Protein AF-A0A2V9IUG5-F1 (afdb_monomer)

Structure (mmCIF, N/CA/C/O backbone):
data_AF-A0A2V9IUG5-F1
#
_entry.id   AF-A0A2V9IUG5-F1
#
loop_
_atom_site.group_PDB
_atom_site.id
_atom_site.type_symbol
_atom_site.label_atom_id
_atom_site.label_alt_id
_atom_site.label_comp_id
_atom_site.label_asym_id
_atom_site.label_entity_id
_atom_site.label_seq_id
_atom_site.pdbx_PDB_ins_code
_atom_site.Cartn_x
_atom_site.Cartn_y
_atom_site.Cartn_z
_atom_site.occupancy
_atom_site.B_iso_or_equiv
_atom_site.auth_seq_id
_atom_site.auth_comp_id
_atom_site.auth_asym_id
_atom_site.auth_atom_id
_atom_site.pdbx_PDB_model_num
ATOM 1 N N . MET A 1 1 ? 12.344 41.071 7.335 1.00 28.73 1 MET A N 1
ATOM 2 C CA . MET A 1 1 ? 12.539 40.369 6.046 1.00 28.73 1 MET A CA 1
ATOM 3 C C . MET A 1 1 ? 12.229 38.895 6.270 1.00 28.73 1 MET A C 1
ATOM 5 O O . MET A 1 1 ? 13.136 38.143 6.568 1.00 28.73 1 MET A O 1
ATOM 9 N N . ASN A 1 2 ? 10.951 38.507 6.271 1.00 31.98 2 ASN A N 1
ATOM 10 C CA . ASN A 1 2 ? 10.524 37.153 6.656 1.00 31.98 2 ASN A CA 1
ATOM 11 C C . ASN A 1 2 ? 9.162 36.833 6.009 1.00 31.98 2 ASN A C 1
ATOM 13 O O . ASN A 1 2 ? 8.135 36.840 6.673 1.00 31.98 2 ASN A O 1
ATOM 17 N N . SER A 1 3 ? 9.113 36.676 4.683 1.00 28.14 3 SER A N 1
ATOM 18 C CA . SER A 1 3 ? 7.844 36.341 4.002 1.00 28.14 3 SER A CA 1
ATOM 19 C C . SER A 1 3 ? 7.972 35.506 2.724 1.00 28.14 3 SER A C 1
ATOM 21 O O . SER A 1 3 ? 6.970 35.266 2.054 1.00 28.14 3 SER A O 1
ATOM 23 N N . LYS A 1 4 ? 9.179 35.043 2.364 1.00 26.50 4 LYS A N 1
ATOM 24 C CA . LYS A 1 4 ? 9.384 34.198 1.171 1.00 26.50 4 LYS A CA 1
ATOM 25 C C . LYS A 1 4 ? 9.582 32.712 1.483 1.00 26.50 4 LYS A C 1
ATOM 27 O O . LYS A 1 4 ? 9.253 31.896 0.634 1.00 26.50 4 LYS A O 1
ATOM 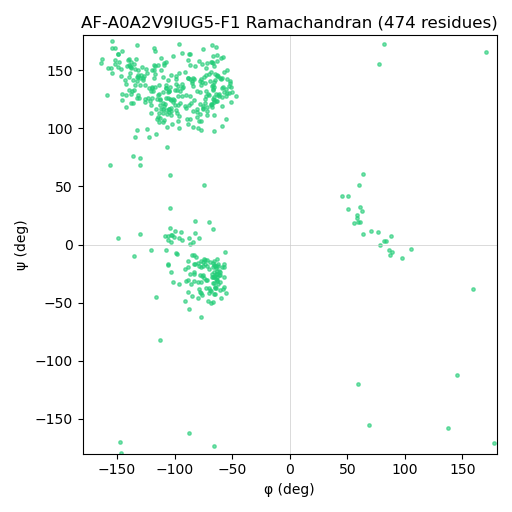32 N N . THR A 1 5 ? 10.024 32.362 2.689 1.00 29.62 5 THR A N 1
ATOM 33 C CA . THR A 1 5 ? 10.299 30.973 3.107 1.00 29.62 5 THR A CA 1
ATOM 34 C C . THR A 1 5 ? 9.041 30.181 3.492 1.00 29.62 5 THR A C 1
ATOM 36 O O . THR A 1 5 ? 9.079 28.958 3.547 1.00 29.62 5 THR A O 1
ATOM 39 N N . ASP A 1 6 ? 7.925 30.874 3.728 1.00 29.97 6 ASP A N 1
ATOM 40 C CA . ASP A 1 6 ? 6.660 30.286 4.195 1.00 29.97 6 ASP A CA 1
ATOM 41 C C . ASP A 1 6 ? 5.745 29.860 3.026 1.00 29.97 6 ASP A C 1
ATOM 43 O O . ASP A 1 6 ? 5.056 28.846 3.066 1.00 29.97 6 ASP A O 1
ATOM 47 N N . ARG A 1 7 ? 5.813 30.577 1.893 1.00 25.17 7 ARG A N 1
ATOM 48 C CA . ARG A 1 7 ? 4.977 30.294 0.711 1.00 25.17 7 ARG A CA 1
ATOM 49 C C . ARG A 1 7 ? 5.455 29.108 -0.128 1.00 25.17 7 ARG A C 1
ATOM 51 O O . ARG A 1 7 ? 4.634 28.491 -0.794 1.00 25.17 7 ARG A O 1
ATOM 58 N N . SER A 1 8 ? 6.747 28.778 -0.111 1.00 28.22 8 SER A N 1
ATOM 59 C CA . SER A 1 8 ? 7.280 27.625 -0.853 1.00 28.22 8 SER A CA 1
ATOM 60 C C . SER A 1 8 ? 7.033 26.295 -0.135 1.00 28.22 8 SER A C 1
ATOM 62 O O . SER A 1 8 ? 6.795 25.296 -0.802 1.00 28.22 8 SER A O 1
ATOM 64 N N . ARG A 1 9 ? 7.016 26.283 1.207 1.00 29.73 9 ARG A N 1
ATOM 65 C CA . ARG A 1 9 ? 6.697 25.099 2.028 1.00 29.73 9 ARG A CA 1
ATOM 66 C C . ARG A 1 9 ? 5.220 24.707 1.948 1.00 29.73 9 ARG A C 1
ATOM 68 O O . ARG A 1 9 ? 4.912 23.536 1.762 1.00 29.73 9 ARG A O 1
ATOM 75 N N . VAL A 1 10 ? 4.323 25.695 1.984 1.00 27.02 10 VAL A N 1
ATOM 76 C CA . VAL A 1 10 ? 2.884 25.483 1.758 1.00 27.02 10 VAL A CA 1
ATOM 77 C C . VAL A 1 10 ? 2.615 25.003 0.326 1.00 27.02 10 VAL A C 1
ATOM 79 O O . VAL A 1 10 ? 1.778 24.136 0.136 1.00 27.02 10 VAL A O 1
ATOM 82 N N . ALA A 1 11 ? 3.355 25.484 -0.680 1.00 24.66 11 ALA A N 1
ATOM 83 C CA . ALA A 1 11 ? 3.130 25.120 -2.083 1.00 24.66 11 ALA A CA 1
ATOM 84 C C . ALA A 1 11 ? 3.537 23.678 -2.450 1.00 24.66 11 ALA A C 1
ATOM 86 O O . ALA A 1 11 ? 2.917 23.088 -3.330 1.00 24.66 11 ALA A O 1
ATOM 87 N N . VAL A 1 12 ? 4.548 23.099 -1.789 1.00 27.70 12 VAL A N 1
ATOM 88 C CA . VAL A 1 12 ? 4.943 21.693 -2.008 1.00 27.70 12 VAL A CA 1
ATOM 89 C C . VAL A 1 12 ? 3.950 20.752 -1.319 1.00 27.70 12 VAL A C 1
ATOM 91 O O . VAL A 1 12 ? 3.462 19.820 -1.955 1.00 27.70 12 VAL A O 1
ATOM 94 N N . ASN A 1 13 ? 3.538 21.061 -0.084 1.00 30.33 13 ASN A N 1
ATOM 95 C CA . ASN A 1 13 ? 2.493 20.308 0.618 1.00 30.33 13 ASN A CA 1
ATOM 96 C C . ASN A 1 13 ? 1.111 20.446 -0.047 1.00 30.33 13 ASN A C 1
ATOM 98 O O . ASN A 1 13 ? 0.370 19.474 -0.065 1.00 30.33 13 ASN A O 1
ATOM 102 N N . ASP A 1 14 ? 0.779 21.590 -0.657 1.00 28.03 14 ASP A N 1
ATOM 103 C CA . ASP A 1 14 ? -0.472 21.802 -1.409 1.00 28.03 14 ASP A CA 1
ATOM 104 C C . ASP A 1 14 ? -0.439 21.098 -2.786 1.00 28.03 14 ASP A C 1
ATOM 106 O O . ASP A 1 14 ? -1.472 20.669 -3.282 1.00 28.03 14 ASP A O 1
ATOM 110 N N . LEU A 1 15 ? 0.733 20.870 -3.397 1.00 29.27 15 LEU A N 1
ATOM 111 C CA . LEU A 1 15 ? 0.858 20.087 -4.639 1.00 29.27 15 LEU A CA 1
ATOM 112 C C . LEU A 1 15 ? 0.777 18.572 -4.387 1.00 29.27 15 LEU A C 1
ATOM 114 O O . LEU A 1 15 ? 0.089 17.875 -5.130 1.00 29.27 15 LEU A O 1
ATOM 118 N N . PHE A 1 16 ? 1.413 18.066 -3.323 1.00 34.12 16 PHE A N 1
ATOM 119 C CA . PHE A 1 16 ? 1.264 16.672 -2.883 1.00 34.12 16 PHE A CA 1
ATOM 120 C C . PHE A 1 16 ? -0.123 16.406 -2.299 1.00 34.12 16 PHE A C 1
ATOM 122 O O . PHE A 1 16 ? -0.693 15.360 -2.584 1.00 34.12 16 PHE A O 1
ATOM 129 N N . ALA A 1 17 ? -0.713 17.357 -1.569 1.00 32.22 17 ALA A N 1
ATOM 130 C CA . ALA A 1 17 ? -2.109 17.283 -1.157 1.00 32.22 17 ALA A CA 1
ATOM 131 C C . ALA A 1 17 ? -3.058 17.381 -2.348 1.00 32.22 17 ALA A C 1
ATOM 133 O O . ALA A 1 17 ? -4.110 16.791 -2.262 1.00 32.22 17 ALA A O 1
ATOM 134 N N . ARG A 1 18 ? -2.718 18.036 -3.468 1.00 29.84 18 ARG A N 1
ATOM 135 C CA . ARG A 1 18 ? -3.544 18.033 -4.693 1.00 29.84 18 ARG A CA 1
ATOM 136 C C . ARG A 1 18 ? -3.322 16.818 -5.585 1.00 29.84 18 ARG A C 1
ATOM 138 O O . ARG A 1 18 ? -4.267 16.407 -6.231 1.00 29.84 18 ARG A O 1
ATOM 145 N N . LEU A 1 19 ? -2.133 16.220 -5.635 1.00 33.44 19 LEU A N 1
ATOM 146 C CA . LEU A 1 19 ? -1.884 14.971 -6.373 1.00 33.44 19 LEU A CA 1
ATOM 147 C C . LEU A 1 19 ? -2.381 13.748 -5.599 1.00 33.44 19 LEU A C 1
ATOM 149 O O . LEU A 1 19 ? -2.971 12.864 -6.210 1.00 33.44 19 LEU A O 1
ATOM 153 N N . ASN A 1 20 ? -2.230 13.736 -4.270 1.00 39.38 20 ASN A N 1
ATOM 154 C CA . ASN A 1 20 ? -2.922 12.786 -3.405 1.00 39.38 20 ASN A CA 1
ATOM 155 C C . ASN A 1 20 ? -4.403 13.125 -3.295 1.00 39.38 20 ASN A C 1
ATOM 157 O O . ASN A 1 20 ? -5.172 12.201 -3.365 1.00 39.38 20 ASN A O 1
ATOM 161 N N . ALA A 1 21 ? -4.865 14.379 -3.244 1.00 35.88 21 ALA A N 1
ATOM 162 C CA . ALA A 1 21 ? -6.309 14.644 -3.325 1.00 35.88 21 ALA A CA 1
ATOM 163 C C . ALA A 1 21 ? -6.866 14.369 -4.715 1.00 35.88 21 ALA A C 1
ATOM 165 O O . ALA A 1 21 ? -8.048 14.140 -4.811 1.00 35.88 21 ALA A O 1
ATOM 166 N N . VAL A 1 22 ? -6.083 14.350 -5.793 1.00 34.25 22 VAL A N 1
ATOM 167 C CA . VAL A 1 22 ? -6.560 13.861 -7.092 1.00 34.25 22 VAL A CA 1
ATOM 168 C C . VAL A 1 22 ? -6.533 12.332 -7.093 1.00 34.25 22 VAL A C 1
ATOM 170 O O . VAL A 1 22 ? -7.545 11.741 -7.401 1.00 34.25 22 VAL A O 1
ATOM 173 N N . GLY A 1 23 ? -5.477 11.652 -6.644 1.00 37.81 23 GLY A N 1
ATOM 174 C CA . GLY A 1 23 ? -5.473 10.183 -6.527 1.00 37.81 23 GLY A CA 1
ATOM 175 C C . GLY A 1 23 ? -6.492 9.627 -5.521 1.00 37.81 23 GLY A C 1
ATOM 176 O O . GLY A 1 23 ? -7.131 8.614 -5.785 1.00 37.81 23 GLY A O 1
ATOM 177 N N . ASP A 1 24 ? -6.686 10.325 -4.408 1.00 39.53 24 ASP A N 1
ATOM 178 C CA . ASP A 1 24 ? -7.594 9.990 -3.318 1.00 39.53 24 ASP A CA 1
ATOM 179 C C . ASP A 1 24 ? -9.004 10.520 -3.601 1.00 39.53 24 ASP A C 1
ATOM 181 O O . ASP A 1 24 ? -9.918 9.781 -3.291 1.00 39.53 24 ASP A O 1
ATOM 185 N N . ALA A 1 25 ? -9.224 11.672 -4.272 1.00 36.97 25 ALA A N 1
ATOM 186 C CA . ALA A 1 25 ? -10.567 12.074 -4.745 1.00 36.97 25 ALA A CA 1
ATOM 187 C C . ALA A 1 25 ? -11.031 11.309 -5.995 1.00 36.97 25 ALA A C 1
ATOM 189 O O . ALA A 1 25 ? -12.230 11.110 -6.171 1.00 36.97 25 ALA A O 1
ATOM 190 N N . ILE A 1 26 ? -10.113 10.825 -6.840 1.00 38.84 26 ILE A N 1
ATOM 191 C CA . ILE A 1 26 ? -10.424 9.863 -7.913 1.00 38.84 26 ILE A CA 1
ATOM 192 C C . ILE A 1 26 ? -10.696 8.470 -7.288 1.00 38.84 26 ILE A C 1
ATOM 194 O O . ILE A 1 26 ? -11.554 7.723 -7.763 1.00 38.84 26 ILE A O 1
ATOM 198 N N . ALA A 1 27 ? -10.067 8.128 -6.154 1.00 42.94 27 ALA A N 1
ATOM 199 C CA . ALA A 1 27 ? -10.462 6.969 -5.344 1.00 42.94 27 ALA A CA 1
ATOM 200 C C . ALA A 1 27 ? -11.727 7.208 -4.476 1.00 42.94 27 ALA A C 1
ATOM 202 O O . ALA A 1 27 ? -12.334 6.234 -4.025 1.00 42.94 27 ALA A O 1
ATOM 203 N N . ASP A 1 28 ? -12.170 8.461 -4.292 1.00 41.16 28 ASP A N 1
ATOM 204 C CA . ASP A 1 28 ? -13.253 8.893 -3.379 1.00 41.16 28 ASP A CA 1
ATOM 205 C C . ASP A 1 28 ? -14.672 8.720 -3.940 1.00 41.16 28 ASP A C 1
ATOM 207 O O . ASP A 1 28 ? -15.632 9.322 -3.467 1.00 41.16 28 ASP A O 1
ATOM 211 N N . THR A 1 29 ? -14.881 7.871 -4.943 1.00 37.91 29 THR A N 1
ATOM 212 C CA . THR A 1 29 ? -16.249 7.579 -5.392 1.00 37.91 29 THR A CA 1
ATOM 213 C C . THR A 1 29 ? -16.482 6.089 -5.597 1.00 37.91 29 THR A C 1
ATOM 215 O O . THR A 1 29 ? -16.315 5.513 -6.667 1.00 37.91 29 THR A O 1
ATOM 218 N N . SER A 1 30 ? -16.975 5.459 -4.528 1.00 40.91 30 SER A N 1
ATOM 219 C CA . SER A 1 30 ? -17.679 4.173 -4.552 1.00 40.91 30 SER A CA 1
ATOM 220 C C . SER A 1 30 ? -16.865 2.962 -5.017 1.00 40.91 30 SER A C 1
ATOM 222 O O . SER A 1 30 ? -17.272 2.220 -5.914 1.00 40.91 30 SER A O 1
ATOM 224 N N . SER A 1 31 ? -15.776 2.636 -4.314 1.00 52.03 31 SER A N 1
ATOM 225 C CA . SER A 1 31 ? -15.461 1.209 -4.231 1.00 52.03 31 SER A CA 1
ATOM 226 C C . SER A 1 31 ? -16.673 0.522 -3.594 1.00 52.03 31 SER A C 1
ATOM 228 O O . SER A 1 31 ? -16.881 0.592 -2.386 1.00 52.03 31 SER A O 1
ATOM 230 N N . THR A 1 32 ? -17.503 -0.128 -4.416 1.00 65.44 32 THR A N 1
ATOM 231 C CA . THR A 1 32 ? -18.673 -0.934 -4.001 1.00 65.44 32 THR A CA 1
ATOM 232 C C . THR A 1 32 ? -18.308 -2.050 -3.016 1.00 65.44 32 THR A C 1
ATOM 234 O O . THR A 1 32 ? -19.182 -2.730 -2.480 1.00 65.44 32 THR A O 1
ATOM 237 N N . LYS A 1 33 ? -17.006 -2.234 -2.781 1.00 87.00 33 LYS A N 1
ATOM 238 C CA . LYS A 1 33 ? -16.403 -3.192 -1.870 1.00 87.00 33 LYS A CA 1
ATOM 239 C C . LYS A 1 33 ? -16.357 -2.680 -0.434 1.00 87.00 33 LYS A C 1
ATOM 241 O O . LYS A 1 33 ? -16.337 -3.502 0.469 1.00 87.00 33 LYS A O 1
ATOM 246 N N . CYS A 1 34 ? -16.351 -1.368 -0.198 1.00 92.19 34 CYS A N 1
ATOM 247 C CA . CYS A 1 34 ? -16.180 -0.801 1.139 1.00 92.19 34 CYS A CA 1
ATOM 248 C C . CYS A 1 34 ? -17.488 -0.220 1.685 1.00 92.19 34 CYS A C 1
ATOM 250 O O . CYS A 1 34 ? -18.212 0.491 0.992 1.00 92.19 34 CYS A O 1
ATOM 252 N N . THR A 1 35 ? -17.776 -0.468 2.958 1.00 94.75 35 THR A N 1
ATOM 253 C CA . THR A 1 35 ? -18.876 0.169 3.693 1.00 94.75 35 THR A CA 1
ATOM 254 C C . THR A 1 35 ? -18.351 0.660 5.040 1.00 94.75 35 THR A C 1
ATOM 256 O O . THR A 1 35 ? -18.199 -0.153 5.957 1.00 94.75 35 THR A O 1
ATOM 259 N N . PRO A 1 36 ? -18.014 1.956 5.172 1.00 96.44 36 PRO A N 1
ATOM 260 C CA . PRO A 1 36 ? -17.570 2.499 6.447 1.00 96.44 36 PRO A CA 1
ATOM 261 C C . PRO A 1 36 ? -18.732 2.529 7.445 1.00 96.44 36 PRO A C 1
ATOM 263 O O . PRO A 1 36 ? -19.868 2.828 7.076 1.00 96.44 36 PRO A O 1
ATOM 266 N N . LEU A 1 37 ? -18.451 2.203 8.705 1.00 97.25 37 LEU A N 1
ATOM 267 C CA . LEU A 1 37 ? -19.456 2.152 9.765 1.00 97.25 37 LEU A CA 1
ATOM 268 C C . LEU A 1 37 ? -19.514 3.483 10.520 1.00 97.25 37 LEU A C 1
ATOM 270 O O . LEU A 1 37 ? -18.479 4.023 10.907 1.00 97.25 37 LEU A O 1
ATOM 274 N N . ASP A 1 38 ? -20.721 3.991 10.778 1.00 96.50 38 ASP A N 1
ATOM 275 C CA . ASP A 1 38 ? -20.913 5.140 11.669 1.00 96.50 38 ASP A CA 1
ATOM 276 C C . ASP A 1 38 ? -20.847 4.686 13.133 1.00 96.50 38 ASP A C 1
ATOM 278 O O . ASP A 1 38 ? -21.763 4.053 13.662 1.00 96.50 38 ASP A O 1
ATOM 282 N N . LEU A 1 39 ? -19.739 5.021 13.796 1.00 97.62 39 LEU A N 1
ATOM 283 C CA . LEU A 1 39 ? -19.482 4.659 15.188 1.00 97.62 39 LEU A CA 1
ATOM 284 C C . LEU A 1 39 ? -19.851 5.762 16.189 1.00 97.62 39 LEU A C 1
ATOM 286 O O . LEU A 1 39 ? -19.612 5.601 17.387 1.00 97.62 39 LEU A O 1
ATOM 290 N N . LYS A 1 40 ? -20.464 6.870 15.752 1.00 96.12 40 LYS A N 1
ATOM 291 C CA . LYS A 1 40 ? -20.728 8.038 16.609 1.00 96.12 40 LYS A CA 1
ATOM 292 C C . LYS A 1 40 ? -21.546 7.708 17.859 1.00 96.12 40 LYS A C 1
ATOM 294 O O . LYS A 1 40 ? -21.293 8.270 18.922 1.00 96.12 40 LYS A O 1
ATOM 299 N N . GLY A 1 41 ? -22.505 6.788 17.745 1.00 96.81 41 GLY A N 1
ATOM 300 C CA . GLY A 1 41 ? -23.314 6.309 18.874 1.00 96.81 41 GLY A CA 1
ATOM 301 C C . GLY A 1 41 ? -22.570 5.380 19.843 1.00 96.81 41 GLY A C 1
ATOM 302 O O . GLY A 1 41 ? -23.055 5.139 20.947 1.00 96.81 41 GLY A O 1
ATOM 303 N N . TYR A 1 42 ? -21.400 4.878 19.446 1.00 98.06 42 TYR A N 1
ATOM 304 C CA . TYR A 1 42 ? -20.612 3.888 20.178 1.00 98.06 42 TYR A CA 1
ATOM 305 C C . TYR A 1 42 ? -19.375 4.483 20.860 1.00 98.06 42 TYR A C 1
ATOM 307 O O . TYR A 1 42 ? -18.835 3.853 21.769 1.00 98.06 42 TYR A O 1
ATOM 315 N N . PHE A 1 43 ? -18.930 5.686 20.476 1.00 98.06 43 PHE A N 1
ATOM 316 C CA . PHE A 1 43 ? -17.766 6.333 21.089 1.00 98.06 43 PHE A CA 1
ATOM 317 C C . PHE A 1 43 ? -17.942 6.539 22.599 1.00 98.06 43 PHE A C 1
ATOM 319 O O . PHE A 1 43 ? -18.910 7.132 23.082 1.00 98.06 43 PHE A O 1
ATOM 326 N N . THR A 1 44 ? -16.963 6.067 23.365 1.00 97.69 44 THR A N 1
ATOM 327 C CA . THR A 1 44 ? -16.999 6.045 24.829 1.00 97.69 44 THR A CA 1
ATOM 328 C C . THR A 1 44 ? -16.177 7.177 25.441 1.00 97.69 44 THR A C 1
ATOM 330 O O . THR A 1 44 ? -16.588 7.708 26.481 1.00 97.69 44 THR A O 1
ATOM 333 N N . ALA A 1 45 ? -15.091 7.585 24.775 1.00 96.88 45 ALA A N 1
ATOM 334 C CA . ALA A 1 45 ? -14.069 8.490 25.298 1.00 96.88 45 ALA A CA 1
ATOM 335 C C . ALA A 1 45 ? -13.563 9.509 24.264 1.00 96.88 45 ALA A C 1
ATOM 337 O O . ALA A 1 45 ? -13.593 9.274 23.052 1.00 96.88 45 ALA A O 1
ATOM 338 N N . SER A 1 46 ? -13.071 10.631 24.781 1.00 97.12 46 SER A N 1
ATOM 339 C CA . SER A 1 46 ? -12.246 11.624 24.088 1.00 97.12 46 SER A CA 1
ATOM 340 C C . SER A 1 46 ? -10.748 11.392 24.343 1.00 97.12 46 SER A C 1
ATOM 342 O O . SER A 1 46 ? -10.373 10.594 25.212 1.00 97.12 46 SER A O 1
ATOM 344 N N . SER A 1 47 ? -9.870 12.129 23.651 1.00 96.25 47 SER A N 1
ATOM 345 C CA . SER A 1 47 ? -8.437 12.086 23.977 1.00 96.25 47 SER A CA 1
ATOM 346 C C . SER A 1 47 ? -8.142 12.593 25.386 1.00 96.25 47 SER A C 1
ATOM 348 O O . SER A 1 47 ? -7.197 12.118 26.019 1.00 96.25 47 SER A O 1
ATOM 350 N N . LYS A 1 48 ? -8.927 13.543 25.890 1.00 96.25 48 LYS A N 1
ATOM 351 C CA . LYS A 1 48 ? -8.778 14.038 27.254 1.00 96.25 48 LYS A CA 1
ATOM 352 C C . LYS A 1 48 ? -9.165 13.002 28.300 1.00 96.25 48 LYS A C 1
ATOM 354 O O . LYS A 1 48 ? -8.471 12.898 29.308 1.00 96.25 48 LYS A 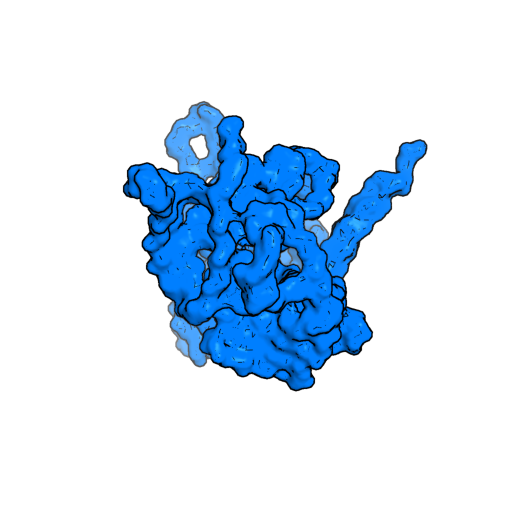O 1
ATOM 359 N N . ASP A 1 49 ? -10.229 12.236 28.061 1.00 96.31 49 ASP A N 1
ATOM 360 C CA . ASP A 1 49 ? -10.643 11.151 28.961 1.00 96.31 49 ASP A CA 1
ATOM 361 C C . ASP A 1 49 ? -9.542 10.087 29.085 1.00 96.31 49 ASP A C 1
ATOM 363 O O . ASP A 1 49 ? -9.266 9.594 30.179 1.00 96.31 49 ASP A O 1
ATOM 367 N N . PHE A 1 50 ? -8.873 9.775 27.968 1.00 95.81 50 PHE A N 1
ATOM 368 C CA . PHE A 1 50 ? -7.724 8.865 27.941 1.00 95.81 50 PHE A CA 1
ATOM 369 C C . PHE A 1 50 ? -6.481 9.431 28.655 1.00 95.81 50 PHE A C 1
ATOM 371 O O . PHE A 1 50 ? -5.638 8.688 29.180 1.00 95.81 50 PHE A O 1
ATOM 378 N N . GLY A 1 51 ? -6.393 10.759 28.718 1.00 95.44 51 GLY A N 1
ATOM 379 C CA . GLY A 1 51 ? -5.375 11.502 29.440 1.00 95.44 51 GLY A CA 1
ATOM 380 C C . GLY A 1 51 ? -4.058 11.651 28.675 1.00 95.44 51 GLY A C 1
ATOM 381 O O . GLY A 1 51 ? -3.858 11.057 27.614 1.00 95.44 51 GLY A O 1
ATOM 382 N N . PRO A 1 52 ? -3.130 12.459 29.211 1.00 95.81 52 PRO A N 1
ATOM 383 C CA . PRO A 1 52 ? -1.886 12.761 28.528 1.00 95.81 52 PRO A CA 1
ATOM 384 C C . PRO A 1 52 ? -0.894 11.593 28.600 1.00 95.81 52 PRO A C 1
ATOM 386 O O . PRO A 1 52 ? -0.919 10.788 29.537 1.00 95.81 52 PRO A O 1
ATOM 389 N N . ARG A 1 53 ? 0.021 11.524 27.631 1.00 92.88 53 ARG A N 1
ATOM 390 C CA . ARG A 1 53 ? 1.175 10.615 27.615 1.00 92.88 53 ARG A CA 1
ATOM 391 C C . ARG A 1 53 ? 2.450 11.413 27.380 1.00 92.88 53 ARG A C 1
ATOM 393 O O . ARG A 1 53 ? 2.462 12.348 26.586 1.00 92.88 53 ARG A O 1
ATOM 400 N N . ALA A 1 54 ? 3.538 11.039 28.054 1.00 89.62 54 ALA A N 1
ATOM 401 C CA . ALA A 1 54 ? 4.824 11.714 27.870 1.00 89.62 54 ALA A CA 1
ATOM 402 C C . ALA A 1 54 ? 5.294 11.621 26.408 1.00 89.62 54 ALA A C 1
ATOM 404 O O . ALA A 1 54 ? 5.625 12.640 25.815 1.00 89.62 54 ALA A O 1
ATOM 405 N N . ARG A 1 55 ? 5.204 10.425 25.808 1.00 88.38 55 ARG A N 1
ATOM 406 C CA . ARG A 1 55 ? 5.577 10.177 24.405 1.00 88.38 55 ARG A CA 1
ATOM 407 C C . ARG A 1 55 ? 4.678 10.891 23.395 1.00 88.38 55 ARG A C 1
ATOM 409 O O . ARG A 1 55 ? 5.141 11.268 22.330 1.00 88.38 55 ARG A O 1
ATOM 416 N N . ALA A 1 56 ? 3.415 11.158 23.736 1.00 90.06 56 ALA A N 1
ATOM 417 C CA . ALA A 1 56 ? 2.536 11.934 22.862 1.00 90.06 56 ALA A CA 1
ATOM 418 C C . ALA A 1 56 ? 3.011 13.386 22.682 1.00 90.06 56 ALA A C 1
ATOM 420 O O . ALA A 1 56 ? 2.630 14.020 21.707 1.00 90.06 56 ALA A O 1
ATOM 421 N N . ARG A 1 57 ? 3.875 13.908 23.565 1.00 89.88 57 ARG A N 1
ATOM 422 C CA . ARG A 1 57 ? 4.477 15.241 23.394 1.00 89.88 57 ARG A CA 1
ATOM 423 C C . ARG A 1 57 ? 5.526 15.305 22.283 1.00 89.88 57 ARG A C 1
ATOM 425 O O . ARG A 1 57 ? 5.925 16.397 21.898 1.00 89.88 57 ARG A O 1
ATOM 432 N N . GLU A 1 58 ? 5.982 14.155 21.796 1.00 85.50 58 GLU A N 1
ATOM 433 C CA . GLU A 1 58 ? 6.850 14.058 20.618 1.00 85.50 58 GLU A CA 1
ATOM 434 C C . GLU A 1 58 ? 6.038 14.048 19.313 1.00 85.50 58 GLU A C 1
ATOM 436 O O . GLU A 1 58 ? 6.612 14.143 18.232 1.00 85.50 58 GLU A O 1
ATOM 441 N N . LEU A 1 59 ? 4.706 13.947 19.413 1.00 85.56 59 LEU A N 1
ATOM 442 C CA . LEU A 1 59 ? 3.781 14.102 18.296 1.00 85.56 59 LEU A CA 1
ATOM 443 C C . LEU A 1 59 ? 3.430 15.583 18.109 1.00 85.56 59 LEU A C 1
ATOM 445 O O . LEU A 1 59 ? 3.470 16.370 19.053 1.00 85.56 59 LEU A O 1
ATOM 449 N N . GLY A 1 60 ? 3.047 15.952 16.890 1.00 81.88 60 GLY A N 1
ATOM 450 C CA . GLY A 1 60 ? 2.626 17.306 16.545 1.00 81.88 60 GLY A CA 1
ATOM 451 C C . GLY A 1 60 ? 1.131 17.583 16.761 1.00 81.88 60 GLY A C 1
ATOM 452 O O . GLY A 1 60 ? 0.396 16.838 17.422 1.00 81.88 60 GLY A O 1
ATOM 453 N N . ARG A 1 61 ? 0.664 18.661 16.111 1.00 81.88 61 ARG A N 1
ATOM 454 C CA . ARG A 1 61 ? -0.739 19.124 16.065 1.00 81.88 61 ARG A CA 1
ATOM 455 C C . ARG A 1 61 ? -1.336 19.489 17.432 1.00 81.88 61 ARG A C 1
ATOM 457 O O . ARG A 1 61 ? -2.535 19.336 17.644 1.00 81.88 61 ARG A O 1
ATOM 464 N N . GLY A 1 62 ? -0.521 19.997 18.349 1.00 86.00 62 GLY A N 1
ATOM 465 C CA . GLY A 1 62 ? -0.911 20.401 19.700 1.00 86.00 62 GLY A CA 1
ATOM 466 C C . GLY A 1 62 ? -0.634 19.343 20.769 1.00 86.00 62 GLY A C 1
ATOM 467 O O . GLY A 1 62 ? -0.674 19.669 21.958 1.00 86.00 62 GLY A O 1
ATOM 468 N N . SER A 1 63 ? -0.306 18.107 20.376 1.00 89.56 63 SER A N 1
ATOM 469 C CA . SER A 1 63 ? 0.063 17.024 21.302 1.00 89.56 63 SER A CA 1
ATOM 470 C C . SER A 1 63 ? 1.344 17.362 22.070 1.00 89.56 63 SER A C 1
ATOM 472 O O . SER A 1 63 ? 1.472 17.037 23.249 1.00 89.56 63 SER A O 1
ATOM 474 N N . GLU A 1 64 ? 2.242 18.135 21.459 1.00 89.19 64 GLU A N 1
ATOM 475 C CA . GLU A 1 64 ? 3.443 18.705 22.066 1.00 89.19 64 GLU A CA 1
ATOM 476 C C . GLU A 1 64 ? 3.153 19.581 23.302 1.00 89.19 64 GLU A C 1
ATOM 478 O O . GLU A 1 64 ? 3.971 19.670 24.225 1.00 89.19 64 GLU A O 1
ATOM 483 N N . HIS A 1 65 ? 1.968 20.198 23.373 1.00 91.50 65 HIS A N 1
ATOM 484 C CA . HIS A 1 65 ? 1.605 21.140 24.432 1.00 91.50 65 HIS A CA 1
ATOM 485 C C . HIS A 1 65 ? 0.924 20.468 25.627 1.00 91.50 65 HIS A C 1
ATOM 487 O O . HIS A 1 65 ? 1.331 20.687 26.774 1.00 91.50 65 HIS A O 1
ATOM 493 N N . ASP A 1 66 ? -0.078 19.624 25.391 1.00 94.19 66 ASP A N 1
ATOM 494 C CA . ASP A 1 66 ? -0.873 18.991 26.454 1.00 94.19 66 ASP A CA 1
ATOM 495 C C . ASP A 1 66 ? -0.547 17.506 26.678 1.00 94.19 66 ASP A C 1
ATOM 497 O O . ASP A 1 66 ? -0.804 16.984 27.764 1.00 94.19 66 ASP A O 1
ATOM 501 N N . GLY A 1 67 ? 0.107 16.846 25.721 1.00 93.56 67 GLY A N 1
ATOM 502 C CA . GLY A 1 67 ? 0.379 15.411 25.741 1.00 93.56 67 GLY A CA 1
ATOM 503 C C . GLY A 1 67 ? -0.831 14.548 25.381 1.00 93.56 67 GLY A C 1
ATOM 504 O O . GLY A 1 67 ? -0.782 13.341 25.606 1.00 93.56 67 GLY A O 1
ATOM 505 N N . TYR A 1 68 ? -1.922 15.124 24.874 1.00 95.62 68 TYR A N 1
ATOM 506 C CA . TYR A 1 68 ? -3.072 14.372 24.372 1.00 95.62 68 TYR A CA 1
ATOM 507 C C . TYR A 1 68 ? -2.772 13.776 22.997 1.00 95.62 68 TYR A C 1
ATOM 509 O O . TYR A 1 68 ? -2.153 14.420 22.155 1.00 95.62 68 TYR A O 1
ATOM 517 N N . ILE A 1 69 ? -3.218 12.541 22.768 1.00 94.00 69 ILE A N 1
ATOM 518 C CA . ILE A 1 69 ? -3.039 11.845 21.492 1.00 94.00 69 ILE A CA 1
ATOM 519 C C . ILE A 1 69 ? -4.068 12.381 20.497 1.00 94.00 69 ILE A C 1
ATOM 521 O O . ILE A 1 69 ? -5.271 12.253 20.698 1.00 94.00 69 ILE A O 1
ATOM 525 N N . ARG A 1 70 ? -3.603 12.932 19.379 1.00 91.81 70 ARG A N 1
ATOM 526 C CA . ARG A 1 70 ? -4.481 13.391 18.297 1.00 91.81 70 ARG A CA 1
ATOM 527 C C . ARG A 1 70 ? -4.348 12.485 17.089 1.00 91.81 70 ARG A C 1
ATOM 529 O O . ARG A 1 70 ? -3.264 12.379 16.523 1.00 91.81 70 ARG A O 1
ATOM 536 N N . THR A 1 71 ? -5.453 11.855 16.706 1.00 92.94 71 THR A N 1
ATOM 537 C CA . THR A 1 71 ? -5.594 11.054 15.483 1.00 92.94 71 THR A CA 1
ATOM 538 C C . THR A 1 71 ? -6.316 11.861 14.402 1.00 92.94 71 THR A C 1
ATOM 540 O O . THR A 1 71 ? -7.000 12.829 14.744 1.00 92.94 71 THR A O 1
ATOM 543 N N . PRO A 1 72 ? -6.233 11.470 13.116 1.00 92.44 72 PRO A N 1
ATOM 544 C CA . PRO A 1 72 ? -7.131 12.012 12.099 1.00 92.44 72 PRO A CA 1
ATOM 545 C C . PRO A 1 72 ? -8.602 11.835 12.508 1.00 92.44 72 PRO A C 1
ATOM 547 O O . PRO A 1 72 ? -8.940 10.866 13.199 1.00 92.44 72 PRO A O 1
ATOM 550 N N . GLY A 1 73 ? -9.470 12.745 12.068 1.00 92.81 73 GLY A N 1
ATOM 551 C CA . GLY A 1 73 ? -10.903 12.715 12.374 1.00 92.81 73 GLY A CA 1
ATOM 552 C C . GLY A 1 73 ? -11.795 12.918 11.149 1.00 92.81 73 GLY A C 1
ATOM 553 O O . GLY A 1 73 ? -11.327 13.243 10.060 1.00 92.81 73 GLY A O 1
ATOM 554 N N . GLY A 1 74 ? -13.101 12.724 11.323 1.00 94.25 74 GLY A N 1
ATOM 555 C CA . GLY A 1 74 ? -14.092 12.842 10.252 1.00 94.25 74 GLY A CA 1
ATOM 556 C C . GLY A 1 74 ? -13.987 11.743 9.189 1.00 94.25 74 GLY A C 1
ATOM 557 O O . GLY A 1 74 ? -13.520 10.637 9.456 1.00 94.25 74 GLY A O 1
ATOM 558 N N . ALA A 1 75 ? -14.464 12.038 7.978 1.00 94.19 75 ALA A N 1
ATOM 559 C CA . ALA A 1 75 ? -14.348 11.124 6.845 1.00 94.19 75 ALA A CA 1
ATOM 560 C C . ALA A 1 75 ? -12.899 11.094 6.341 1.00 94.19 75 ALA A C 1
ATOM 562 O O . ALA A 1 75 ? -12.327 12.139 6.038 1.00 94.19 75 ALA A O 1
ATOM 563 N N . GLN A 1 76 ? -12.318 9.900 6.268 1.00 92.94 76 GLN A N 1
ATOM 564 C CA . GLN A 1 76 ? -10.936 9.679 5.846 1.00 92.94 76 GLN A CA 1
ATOM 565 C C . GLN A 1 76 ? -10.871 8.524 4.851 1.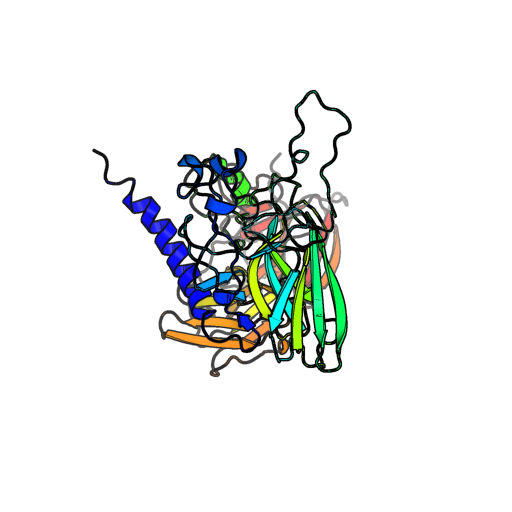00 92.94 76 GLN A C 1
ATOM 567 O O . GLN A 1 76 ? -11.665 7.591 4.935 1.00 92.94 76 GLN A O 1
ATOM 572 N N . VAL A 1 77 ? -9.890 8.547 3.951 1.00 91.12 77 VAL A N 1
ATOM 573 C CA . VAL A 1 77 ? -9.556 7.405 3.093 1.00 91.12 77 VAL A CA 1
ATOM 574 C C . VAL A 1 77 ? -8.116 7.025 3.376 1.00 91.12 77 VAL A C 1
ATOM 576 O O . VAL A 1 77 ? -7.194 7.783 3.091 1.00 91.12 77 VAL A O 1
ATOM 579 N N . PHE A 1 78 ? -7.912 5.842 3.947 1.00 91.75 78 PHE A N 1
ATOM 580 C CA . PHE A 1 78 ? -6.578 5.342 4.238 1.00 91.75 78 PHE A CA 1
ATOM 581 C C . PHE A 1 78 ? -6.271 4.146 3.359 1.00 91.75 78 PHE A C 1
ATOM 583 O O . PHE A 1 78 ? -6.973 3.138 3.414 1.00 91.75 78 PHE A O 1
ATOM 590 N N . ARG A 1 79 ? -5.216 4.256 2.543 1.00 89.94 79 ARG A N 1
ATOM 591 C CA . ARG A 1 79 ? -4.788 3.187 1.621 1.00 89.94 79 ARG A CA 1
ATOM 592 C C . ARG A 1 79 ? -5.953 2.653 0.762 1.00 89.94 79 ARG A C 1
ATOM 594 O O . ARG A 1 79 ? -6.116 1.449 0.608 1.00 89.94 79 ARG A O 1
ATOM 601 N N . GLY A 1 80 ? -6.801 3.568 0.277 1.00 88.50 80 GLY A N 1
ATOM 602 C CA . GLY A 1 80 ? -7.993 3.260 -0.528 1.00 88.50 80 GLY A CA 1
ATOM 603 C C . GLY A 1 80 ? -9.218 2.770 0.243 1.00 88.50 80 GLY A C 1
ATOM 604 O O . GLY A 1 80 ? -10.251 2.500 -0.367 1.00 88.50 80 GLY A O 1
ATOM 605 N N . ILE A 1 81 ? -9.136 2.649 1.569 1.00 92.69 81 ILE A N 1
ATOM 606 C CA . ILE A 1 81 ? -10.237 2.183 2.413 1.00 92.69 81 ILE A CA 1
ATOM 607 C C . ILE A 1 81 ? -10.870 3.398 3.107 1.00 92.69 81 ILE A C 1
ATOM 609 O O . ILE A 1 81 ? -10.186 4.073 3.881 1.00 92.69 81 ILE A O 1
ATOM 613 N N . PRO A 1 82 ? -12.155 3.706 2.853 1.00 94.69 82 PRO A N 1
ATOM 614 C CA . PRO A 1 82 ? -12.840 4.809 3.517 1.00 94.69 82 PRO A CA 1
ATOM 615 C C . PRO A 1 82 ? -13.141 4.452 4.972 1.00 94.69 82 PRO A C 1
ATOM 617 O O . PRO A 1 82 ? -13.465 3.305 5.257 1.00 94.69 82 PRO A O 1
ATOM 620 N N . PHE A 1 83 ? -13.099 5.427 5.874 1.00 96.00 83 PHE A N 1
ATOM 621 C CA . PHE A 1 83 ? -13.466 5.325 7.286 1.00 96.00 83 PHE A CA 1
ATOM 622 C C . PHE A 1 83 ? -14.255 6.564 7.721 1.00 96.00 83 PHE A C 1
ATOM 624 O O . PHE A 1 83 ? -14.003 7.674 7.252 1.00 96.00 83 PHE A O 1
ATOM 631 N N . LEU A 1 84 ? -15.180 6.380 8.665 1.00 96.81 84 LEU A N 1
ATOM 632 C CA . LEU A 1 84 ? -15.839 7.469 9.386 1.00 96.81 84 LEU A CA 1
ATOM 633 C C . LEU A 1 84 ? -15.283 7.509 10.810 1.00 96.81 84 LEU A C 1
ATOM 635 O O . LEU A 1 84 ? -15.641 6.687 11.652 1.00 96.81 84 LEU A O 1
ATOM 639 N N . LEU A 1 85 ? -14.366 8.440 11.060 1.00 97.19 85 LEU A N 1
ATOM 640 C CA . LEU A 1 85 ? -13.718 8.617 12.355 1.00 97.19 85 LEU A CA 1
ATOM 641 C C . LEU A 1 85 ? -14.450 9.666 13.199 1.00 97.19 85 LEU A C 1
ATOM 643 O O . LEU A 1 85 ? -15.253 10.461 12.701 1.00 97.19 85 LEU A O 1
ATOM 647 N N . GLY A 1 86 ? -14.140 9.688 14.495 1.00 95.69 86 GLY A N 1
ATOM 648 C CA . GLY A 1 86 ? -14.609 10.722 15.413 1.00 95.69 86 GLY A CA 1
ATOM 649 C C . GLY A 1 86 ? -14.049 12.120 15.122 1.00 95.69 86 GLY A C 1
ATOM 650 O O . GLY A 1 86 ? -13.378 12.363 14.123 1.00 95.69 86 GLY A O 1
ATOM 651 N N . SER A 1 87 ? -14.340 13.068 16.009 1.00 93.44 87 SER A N 1
ATOM 652 C CA . SER A 1 87 ? -13.830 14.441 15.923 1.00 93.44 87 SER A CA 1
ATOM 653 C C . SER A 1 87 ? -12.315 14.512 16.159 1.00 93.44 87 SER A C 1
ATOM 655 O O . SER A 1 87 ? -11.785 13.764 16.982 1.00 93.44 87 SER A O 1
ATOM 657 N N . GLU A 1 88 ? -11.639 15.465 15.511 1.00 89.50 88 GLU A N 1
ATOM 658 C CA . GLU A 1 88 ? -10.241 15.832 15.816 1.00 89.50 88 GLU A CA 1
ATOM 659 C C . GLU A 1 88 ? -10.106 16.643 17.118 1.00 89.50 88 GLU A C 1
ATOM 661 O O . GLU A 1 88 ? -9.003 16.833 17.631 1.00 89.50 88 GLU A O 1
ATOM 666 N N . ASP A 1 89 ? -11.223 17.131 17.662 1.00 91.62 89 ASP A N 1
ATOM 667 C CA . ASP A 1 89 ? -11.255 17.823 18.948 1.00 91.62 89 ASP A CA 1
ATOM 668 C C . ASP A 1 89 ? -10.947 16.849 20.097 1.00 91.62 89 ASP A C 1
ATOM 670 O O . ASP A 1 89 ? -11.675 15.880 20.320 1.00 91.62 89 ASP A O 1
ATOM 674 N N . ALA A 1 90 ? -9.889 17.144 20.857 1.00 91.62 90 ALA A N 1
ATOM 675 C CA . ALA A 1 90 ? -9.414 16.331 21.973 1.00 91.62 90 ALA A CA 1
ATOM 676 C C . ALA A 1 90 ? -10.428 16.199 23.126 1.00 91.62 90 ALA A C 1
ATOM 678 O O . ALA A 1 90 ? -10.292 15.285 23.941 1.00 91.62 90 ALA A O 1
ATOM 679 N N . GLU A 1 91 ? -11.422 17.089 23.203 1.00 94.94 91 GLU A N 1
ATOM 680 C CA . GLU A 1 91 ? -12.492 17.084 24.212 1.00 94.94 91 GLU A CA 1
ATOM 681 C C . GLU A 1 91 ? -13.731 16.294 23.758 1.00 94.94 91 GLU A C 1
ATOM 683 O O . GLU A 1 91 ? -14.547 15.863 24.576 1.00 94.94 91 GLU A O 1
ATOM 688 N N . ALA A 1 92 ? -13.899 16.097 22.450 1.00 96.12 92 ALA A N 1
ATOM 689 C CA . ALA A 1 92 ? -15.044 15.392 21.899 1.00 96.12 92 ALA A CA 1
ATOM 690 C C . ALA A 1 92 ? -14.826 13.875 21.953 1.00 96.12 92 ALA A C 1
ATOM 692 O O . ALA A 1 92 ? -13.727 13.368 21.735 1.00 96.12 92 ALA A O 1
ATOM 693 N N . LYS A 1 93 ? -15.896 13.123 22.233 1.00 96.75 93 LYS A N 1
ATOM 694 C CA . LYS A 1 93 ? -15.835 11.660 22.185 1.00 96.75 93 LYS A CA 1
ATOM 695 C C . LYS A 1 93 ? -15.645 11.193 20.749 1.00 96.75 93 LYS A C 1
ATOM 697 O O . LYS A 1 93 ? -16.501 11.449 19.902 1.00 96.75 93 LYS A O 1
ATOM 702 N N . SER A 1 94 ? -14.552 10.476 20.523 1.00 96.81 94 SER A N 1
ATOM 703 C CA . SER A 1 94 ? -14.102 10.089 19.184 1.00 96.81 94 SER A CA 1
ATOM 704 C C . SER A 1 94 ? -13.665 8.635 19.085 1.00 96.81 94 SER A C 1
ATOM 706 O O . SER A 1 94 ? -13.442 8.157 17.977 1.00 96.81 94 SER A O 1
ATOM 708 N N . TRP A 1 95 ? -13.538 7.932 20.215 1.00 98.31 95 TRP A N 1
ATOM 709 C CA . TRP A 1 95 ? -13.013 6.572 20.244 1.00 98.31 95 TRP A CA 1
ATOM 710 C C . TRP A 1 95 ? -13.884 5.632 21.070 1.00 98.31 95 TRP A C 1
ATOM 712 O O . TRP A 1 95 ? -14.497 6.032 22.064 1.00 98.31 95 TRP A O 1
ATOM 722 N N . ILE A 1 96 ? -13.892 4.357 20.687 1.00 98.56 96 ILE A N 1
ATOM 723 C CA . ILE A 1 96 ? -14.335 3.254 21.542 1.00 98.56 96 ILE A CA 1
ATOM 724 C C . ILE A 1 96 ? -13.095 2.744 22.274 1.00 98.56 96 ILE A C 1
ATOM 726 O O . ILE A 1 96 ? -12.158 2.284 21.622 1.00 98.56 96 ILE A O 1
ATOM 730 N N . ILE A 1 97 ? -13.077 2.808 23.607 1.00 98.44 97 ILE A N 1
ATOM 731 C CA . ILE A 1 97 ? -11.969 2.248 24.391 1.00 98.44 97 ILE A CA 1
ATOM 732 C C . ILE A 1 97 ? -12.411 0.977 25.105 1.00 98.44 97 ILE A C 1
ATOM 734 O O . ILE A 1 97 ? -13.398 0.978 25.847 1.00 98.44 97 ILE A O 1
ATOM 738 N N . LEU A 1 98 ? -11.650 -0.094 24.888 1.00 98.56 98 LEU A N 1
ATOM 739 C CA . LEU A 1 98 ? -11.875 -1.416 25.454 1.00 98.56 98 LEU A CA 1
ATOM 740 C C . LEU A 1 98 ? -10.767 -1.762 26.446 1.00 98.56 98 LEU A C 1
ATOM 742 O O . LEU A 1 98 ? -9.592 -1.720 26.095 1.00 98.56 98 LEU A O 1
ATOM 746 N N . THR A 1 99 ? -11.140 -2.093 27.680 1.00 98.12 99 THR A N 1
ATOM 747 C CA . THR A 1 99 ? -10.231 -2.594 28.725 1.00 98.12 99 THR A CA 1
ATOM 748 C C . THR A 1 99 ? -11.026 -3.372 29.775 1.00 98.12 99 THR A C 1
ATOM 750 O O . THR A 1 99 ? -12.210 -3.105 29.998 1.00 98.12 99 THR A O 1
ATOM 753 N N . THR A 1 100 ? -10.388 -4.338 30.436 1.00 97.75 100 THR A N 1
ATOM 754 C CA . THR A 1 100 ? -10.953 -5.014 31.614 1.00 97.75 100 THR A CA 1
ATOM 755 C C . THR A 1 100 ? -10.903 -4.144 32.870 1.00 97.75 100 THR A C 1
ATOM 757 O O . THR A 1 100 ? -11.617 -4.415 33.838 1.00 97.75 100 THR A O 1
ATOM 760 N N . ARG A 1 101 ? -10.113 -3.061 32.856 1.00 95.38 101 ARG A N 1
ATOM 761 C CA . ARG A 1 101 ? -10.001 -2.127 33.974 1.00 95.38 101 ARG A CA 1
ATOM 762 C C . ARG A 1 101 ? -11.291 -1.305 34.129 1.00 95.38 101 ARG A C 1
ATOM 764 O O . ARG A 1 101 ? -11.709 -0.649 33.175 1.00 95.38 101 ARG A O 1
ATOM 771 N N . PRO A 1 102 ? -11.894 -1.239 35.331 1.00 91.75 102 PRO A N 1
ATOM 772 C CA . PRO A 1 102 ? -13.092 -0.435 35.555 1.00 91.75 102 PRO A CA 1
ATOM 773 C C . PRO A 1 102 ? -12.808 1.067 35.399 1.00 91.75 102 PRO A C 1
ATOM 775 O O . PRO A 1 102 ? -12.125 1.666 36.230 1.00 91.75 102 PRO A O 1
ATOM 778 N N . THR A 1 103 ? -13.357 1.696 34.359 1.00 91.69 103 THR A N 1
ATOM 779 C CA . THR A 1 103 ? -13.326 3.155 34.165 1.00 91.69 103 THR A CA 1
ATOM 780 C C . THR A 1 103 ? -14.674 3.655 33.636 1.00 91.69 103 THR A C 1
ATOM 782 O O . THR A 1 103 ? -15.480 2.888 33.113 1.00 91.69 103 THR A O 1
ATOM 785 N N . SER A 1 104 ? -14.957 4.952 33.789 1.00 92.50 104 SER A N 1
ATOM 786 C CA . SER A 1 104 ? -16.204 5.560 33.295 1.00 92.50 104 SER A CA 1
ATOM 787 C C . SER A 1 104 ? -16.211 5.801 31.780 1.00 92.50 104 SER A C 1
ATOM 789 O O . SER A 1 104 ? -17.279 5.973 31.191 1.00 92.50 104 SER A O 1
ATOM 791 N N . TRP A 1 105 ? -15.032 5.828 31.158 1.00 93.00 105 TRP A N 1
ATOM 792 C CA . TRP A 1 105 ? -14.816 6.192 29.756 1.00 93.00 105 TRP A CA 1
ATOM 793 C C . TRP A 1 105 ? -14.464 4.994 28.859 1.00 93.00 105 TRP A C 1
ATOM 795 O O . TRP A 1 105 ? -14.403 5.146 27.641 1.00 93.00 105 TRP A O 1
ATOM 805 N N . ALA A 1 106 ? -14.289 3.797 29.423 1.00 96.06 106 ALA A N 1
ATOM 806 C CA . ALA A 1 106 ? -14.083 2.562 28.670 1.00 96.06 106 ALA A CA 1
ATOM 807 C C . ALA A 1 106 ? -15.199 1.539 28.916 1.00 96.06 106 ALA A C 1
ATOM 809 O O . ALA A 1 106 ? -16.041 1.685 29.807 1.00 96.06 106 ALA A O 1
ATOM 810 N N . LYS A 1 107 ? -15.211 0.490 28.095 1.00 97.50 107 LYS A N 1
ATOM 811 C CA . LYS A 1 107 ? -16.113 -0.658 28.214 1.00 97.50 107 LYS A CA 1
ATOM 812 C C . LYS A 1 107 ? -15.308 -1.954 28.203 1.00 97.50 107 LYS A C 1
ATOM 814 O O . LYS A 1 107 ? -14.246 -2.018 27.601 1.00 97.50 107 LYS A O 1
ATOM 819 N N . SER A 1 108 ? -15.834 -3.001 28.828 1.00 97.50 108 SER A N 1
ATOM 820 C CA . SER A 1 108 ? -15.291 -4.356 28.675 1.00 97.50 108 SER A CA 1
ATOM 821 C C . SER A 1 108 ? -15.826 -5.053 27.424 1.00 97.50 108 SER A C 1
ATOM 823 O O . SER A 1 108 ? -15.193 -5.968 26.917 1.00 97.50 108 SER A O 1
ATOM 825 N N . SER A 1 109 ? -16.987 -4.632 26.918 1.00 98.06 109 SER A N 1
ATOM 826 C CA . SER A 1 109 ? -17.583 -5.163 25.695 1.00 98.06 109 SER A CA 1
ATOM 827 C C . SER A 1 109 ? -18.511 -4.135 25.049 1.00 98.06 109 SER A C 1
ATOM 829 O O . SER A 1 109 ? -19.147 -3.338 25.749 1.00 98.06 109 SER A O 1
ATOM 831 N N . ILE A 1 110 ? -18.586 -4.151 23.720 1.00 98.19 110 ILE A N 1
ATOM 832 C CA . ILE A 1 110 ? -19.549 -3.382 22.930 1.00 98.19 110 ILE A CA 1
ATOM 833 C C . ILE A 1 110 ? -19.991 -4.202 21.719 1.00 98.19 110 ILE A C 1
ATOM 835 O O . ILE A 1 110 ? -19.179 -4.895 21.112 1.00 98.19 110 ILE A O 1
ATOM 839 N N . GLU A 1 111 ? -21.269 -4.124 21.360 1.00 98.38 111 GLU A N 1
ATOM 840 C CA . GLU A 1 111 ? -21.832 -4.830 20.207 1.00 98.38 111 GLU A CA 1
ATOM 841 C C . GLU A 1 111 ? -22.317 -3.818 19.166 1.00 98.38 111 GLU A C 1
ATOM 843 O O . GLU A 1 111 ? -23.092 -2.913 19.483 1.00 98.38 111 GLU A O 1
ATOM 848 N N . ILE A 1 112 ? -21.831 -3.966 17.933 1.00 98.25 112 ILE A N 1
ATOM 849 C CA . ILE A 1 112 ? -22.124 -3.087 16.801 1.00 98.25 112 ILE A CA 1
ATOM 850 C C . ILE A 1 112 ? -22.925 -3.905 15.776 1.00 98.25 112 ILE A C 1
ATOM 852 O O . ILE A 1 112 ? -22.376 -4.854 15.211 1.00 98.25 112 ILE A O 1
ATOM 856 N N . PRO A 1 113 ? -24.207 -3.588 15.528 1.00 97.56 113 PRO A N 1
ATOM 857 C CA . PRO A 1 113 ? -25.018 -4.281 14.538 1.00 97.56 113 PRO A CA 1
ATOM 858 C C . PRO A 1 113 ? -24.469 -4.013 13.135 1.00 97.56 113 PRO A C 1
ATOM 860 O O . PRO A 1 113 ? -24.104 -2.884 12.807 1.00 97.56 113 PRO A O 1
ATOM 863 N N . LEU A 1 114 ? -24.407 -5.064 12.318 1.00 95.38 114 LEU A N 1
ATOM 864 C CA . LEU A 1 114 ? -23.925 -5.002 10.936 1.00 95.38 114 LEU A CA 1
ATOM 865 C C . LEU A 1 114 ? -25.031 -5.358 9.940 1.00 95.38 114 LEU A C 1
ATOM 867 O O . LEU A 1 114 ? -25.180 -4.675 8.934 1.00 95.38 114 LEU A O 1
ATOM 871 N N . GLU A 1 115 ? -25.789 -6.423 10.220 1.00 94.25 115 GLU A N 1
ATOM 872 C CA . GLU A 1 115 ? -26.919 -6.918 9.413 1.00 94.25 115 GLU A CA 1
ATOM 873 C C . GLU A 1 115 ? -26.606 -7.114 7.918 1.00 94.25 115 GLU A C 1
ATOM 875 O O . GLU A 1 115 ? -27.470 -6.992 7.049 1.00 94.25 115 GLU A O 1
ATOM 880 N N . GLN A 1 116 ? -25.354 -7.448 7.597 1.00 94.00 116 GLN A N 1
ATOM 881 C CA . GLN A 1 116 ? -24.909 -7.617 6.219 1.00 94.00 116 GLN A CA 1
ATOM 882 C C . GLN A 1 116 ? -23.757 -8.614 6.090 1.00 94.00 116 GLN A C 1
ATOM 884 O O . GLN A 1 116 ? -23.159 -9.053 7.071 1.00 94.00 116 GLN A O 1
ATOM 889 N N . LYS A 1 117 ? -23.450 -8.997 4.848 1.00 94.06 117 LYS A N 1
ATOM 890 C CA . LYS A 1 117 ? -22.281 -9.827 4.531 1.00 94.06 117 LYS A CA 1
ATOM 891 C C . LYS A 1 117 ? -21.045 -8.951 4.374 1.00 94.06 117 LYS A C 1
ATOM 893 O O . LYS A 1 117 ? -21.115 -7.888 3.758 1.00 94.06 117 LYS A O 1
ATOM 898 N N . ALA A 1 118 ? -19.921 -9.443 4.869 1.00 94.94 118 ALA A N 1
ATOM 899 C CA . ALA A 1 118 ? -18.608 -8.843 4.687 1.00 94.94 118 ALA A CA 1
ATOM 900 C C . ALA A 1 118 ? -17.562 -9.952 4.610 1.00 94.94 118 ALA A C 1
ATOM 902 O O . ALA A 1 118 ? -17.693 -10.962 5.300 1.00 94.94 118 ALA A O 1
ATOM 903 N N . ASP A 1 119 ? -16.531 -9.758 3.799 1.00 96.69 119 ASP A N 1
ATOM 904 C CA . ASP A 1 119 ? -15.402 -10.683 3.719 1.00 96.69 119 ASP A CA 1
ATOM 905 C C . ASP A 1 119 ? -14.327 -10.314 4.750 1.00 96.69 119 ASP A C 1
ATOM 907 O O . ASP A 1 119 ? -13.653 -11.186 5.290 1.00 96.69 119 ASP A O 1
ATOM 911 N N . PHE A 1 120 ? -14.208 -9.025 5.082 1.00 97.81 120 PHE A N 1
ATOM 912 C CA . PHE A 1 120 ? -13.309 -8.523 6.117 1.00 97.81 120 PHE A CA 1
ATOM 913 C C . PHE A 1 120 ? -13.953 -7.384 6.914 1.00 97.81 120 PHE A C 1
ATOM 915 O O . PHE A 1 120 ? -14.783 -6.629 6.402 1.00 97.81 120 PHE A O 1
ATOM 922 N N . VAL A 1 121 ? -13.507 -7.220 8.157 1.00 98.06 121 VAL A N 1
ATOM 923 C CA . VAL A 1 121 ? -13.614 -5.960 8.902 1.00 98.06 121 VAL A CA 1
ATOM 924 C C . VAL A 1 121 ? -12.239 -5.303 8.884 1.00 98.06 121 VAL A C 1
ATOM 926 O O . VAL A 1 121 ? -11.284 -5.823 9.461 1.00 98.06 121 VAL A O 1
ATOM 929 N N . CYS A 1 122 ? -12.136 -4.154 8.230 1.00 98.44 122 CYS A N 1
ATOM 930 C CA . CYS A 1 122 ? -10.981 -3.277 8.312 1.00 98.44 122 CYS A CA 1
ATOM 931 C C . CYS A 1 122 ? -11.085 -2.448 9.595 1.00 98.44 122 CYS A C 1
ATOM 933 O O . CYS A 1 122 ? -12.024 -1.670 9.773 1.00 98.44 122 CYS A O 1
ATOM 935 N N . LEU A 1 123 ? -10.127 -2.642 10.493 1.00 98.69 123 LEU A N 1
ATOM 936 C CA . LEU A 1 123 ? -10.005 -1.977 11.778 1.00 98.69 123 LEU A CA 1
ATOM 937 C C . LEU A 1 123 ? -9.032 -0.809 11.658 1.00 98.69 123 LEU A C 1
ATOM 939 O O . LEU A 1 123 ? -7.903 -1.016 11.232 1.00 98.69 123 LEU A O 1
ATOM 943 N N . ALA A 1 124 ? -9.449 0.380 12.089 1.00 98.69 124 ALA A N 1
ATOM 944 C CA . ALA A 1 124 ? -8.579 1.525 12.320 1.00 98.69 124 ALA A CA 1
ATOM 945 C C . ALA A 1 124 ? -8.481 1.765 13.833 1.00 98.69 124 ALA A C 1
ATOM 947 O O . ALA A 1 124 ? -9.451 2.194 14.466 1.00 98.69 124 ALA A O 1
ATOM 948 N N . ALA A 1 125 ? -7.336 1.434 14.428 1.00 98.56 125 ALA A N 1
ATOM 949 C CA . ALA A 1 125 ? -7.169 1.419 15.879 1.00 98.56 125 ALA A CA 1
ATOM 950 C C . ALA A 1 125 ? -5.716 1.635 16.318 1.00 98.56 125 ALA A C 1
ATOM 952 O O . ALA A 1 125 ? -4.784 1.578 15.520 1.00 98.56 125 ALA A O 1
ATOM 953 N N . PHE A 1 126 ? -5.521 1.856 17.612 1.00 98.06 126 PHE A N 1
ATOM 954 C CA . PHE A 1 126 ? -4.214 1.835 18.264 1.00 98.06 126 PHE A CA 1
ATOM 955 C C . PHE A 1 126 ? -4.346 1.278 19.688 1.00 98.06 126 PHE A C 1
ATOM 957 O O . PHE A 1 126 ? -5.449 1.140 20.220 1.00 98.06 126 PHE A O 1
ATOM 964 N N . CYS A 1 127 ? -3.228 0.942 20.319 1.00 97.44 127 CYS A N 1
ATOM 965 C CA . CYS A 1 127 ? -3.159 0.618 21.746 1.00 97.44 127 CYS A CA 1
ATOM 966 C C . CYS A 1 127 ? -2.267 1.622 22.477 1.00 97.44 127 CYS A C 1
ATOM 968 O O . CYS A 1 127 ? -1.547 2.374 21.836 1.00 97.44 127 CYS A O 1
ATOM 970 N N . ASP A 1 128 ? -2.299 1.668 23.809 1.00 95.31 128 ASP A N 1
ATOM 971 C CA . ASP A 1 128 ? -1.343 2.513 24.543 1.00 95.31 128 ASP A CA 1
ATOM 972 C C . ASP A 1 128 ? 0.092 1.985 24.398 1.00 95.31 128 ASP A C 1
ATOM 974 O O . ASP A 1 128 ? 0.287 0.782 24.185 1.00 95.31 128 ASP A O 1
ATOM 978 N N . TRP A 1 129 ? 1.084 2.859 24.581 1.00 93.38 129 TRP A N 1
ATOM 979 C CA . TRP A 1 129 ? 2.489 2.448 24.645 1.00 93.38 129 TRP A CA 1
ATOM 980 C C . TRP A 1 129 ? 2.707 1.442 25.775 1.00 93.38 129 TRP A C 1
ATOM 982 O O . TRP A 1 129 ? 2.231 1.644 26.893 1.00 93.38 129 TRP A O 1
ATOM 992 N N . ASP A 1 130 ? 3.442 0.367 25.494 1.00 91.94 130 ASP A N 1
ATOM 993 C CA . ASP A 1 130 ? 3.934 -0.513 26.550 1.00 91.94 130 ASP A CA 1
ATOM 994 C C . ASP A 1 130 ? 5.143 0.133 27.242 1.00 91.94 130 ASP A C 1
ATOM 996 O O . ASP A 1 130 ? 6.024 0.740 26.619 1.00 91.94 130 ASP A O 1
ATOM 1000 N N . GLU A 1 131 ? 5.161 0.031 28.569 1.00 86.75 131 GLU A N 1
ATOM 1001 C CA . GLU A 1 131 ? 6.198 0.622 29.420 1.00 86.75 131 GLU A CA 1
ATOM 1002 C C . GLU A 1 131 ? 7.597 0.067 29.113 1.00 86.75 131 GLU A C 1
ATOM 1004 O O . GLU A 1 131 ? 8.588 0.773 29.303 1.00 86.75 131 GLU A O 1
ATOM 1009 N N . ASN A 1 132 ? 7.674 -1.137 28.537 1.00 87.25 132 ASN A N 1
ATOM 1010 C CA . ASN A 1 132 ? 8.914 -1.842 28.239 1.00 87.25 132 ASN A CA 1
ATOM 1011 C C . ASN A 1 132 ? 9.340 -1.723 26.768 1.00 87.25 132 ASN A C 1
ATOM 1013 O O . ASN A 1 132 ? 10.320 -2.347 26.374 1.00 87.25 132 ASN A O 1
ATOM 1017 N N . GLU A 1 133 ? 8.660 -0.910 25.948 1.00 82.38 133 GLU A N 1
ATOM 1018 C CA . GLU A 1 133 ? 9.121 -0.596 24.580 1.00 82.38 133 GLU A CA 1
ATOM 1019 C C . GLU A 1 133 ? 10.442 0.194 24.571 1.00 82.38 133 GLU A C 1
ATOM 1021 O O . GLU A 1 133 ? 11.198 0.130 23.607 1.00 82.38 133 GLU A O 1
ATOM 1026 N N . MET A 1 134 ? 10.711 0.958 25.634 1.00 76.88 134 MET A N 1
ATOM 1027 C CA . MET A 1 134 ? 11.964 1.690 25.844 1.00 76.88 134 MET A CA 1
ATOM 1028 C C . MET A 1 134 ? 12.407 1.499 27.298 1.00 76.88 134 MET A C 1
ATOM 1030 O O . MET A 1 134 ? 12.200 2.400 28.120 1.00 76.88 134 MET A O 1
ATOM 1034 N N . PRO A 1 135 ? 12.954 0.323 27.653 1.00 71.00 135 PRO A N 1
ATOM 1035 C CA . PRO A 1 135 ? 13.366 0.067 29.021 1.00 71.00 135 PRO A CA 1
ATOM 1036 C C . PRO A 1 135 ? 14.477 1.054 29.418 1.00 71.00 135 PRO A C 1
ATOM 1038 O O . PRO A 1 135 ? 15.310 1.422 28.580 1.00 71.00 135 PRO A O 1
ATOM 1041 N N . PRO A 1 136 ? 14.520 1.513 30.680 1.00 73.00 136 PRO A N 1
ATOM 1042 C CA . PRO A 1 136 ? 15.622 2.337 31.150 1.00 73.00 136 PRO A CA 1
ATOM 1043 C C . PRO A 1 136 ? 16.966 1.605 30.968 1.00 73.00 136 PRO A C 1
ATOM 1045 O O . PRO A 1 136 ? 17.006 0.383 31.115 1.00 73.00 136 PRO A O 1
ATOM 1048 N N . PRO A 1 137 ? 18.087 2.316 30.723 1.00 71.94 137 PRO A N 1
ATOM 1049 C CA . PRO A 1 137 ? 19.381 1.695 30.402 1.00 71.94 137 PRO A CA 1
ATOM 1050 C C . PRO A 1 137 ? 19.913 0.707 31.452 1.00 71.94 137 PRO A C 1
ATOM 1052 O O . PRO A 1 137 ? 20.846 -0.038 31.181 1.00 71.94 137 PRO A O 1
ATOM 1055 N N . ASN A 1 138 ? 19.373 0.756 32.669 1.00 78.69 138 ASN A N 1
ATOM 1056 C CA . ASN A 1 138 ? 19.785 -0.020 33.831 1.00 78.69 138 ASN A CA 1
ATOM 1057 C C . ASN A 1 138 ? 18.826 -1.168 34.187 1.00 78.69 138 ASN A C 1
ATOM 1059 O O . ASN A 1 138 ? 18.990 -1.759 35.254 1.00 78.69 138 ASN A O 1
ATOM 1063 N N . VAL A 1 139 ? 17.818 -1.451 33.359 1.00 74.62 139 VAL A N 1
ATOM 1064 C CA . VAL A 1 139 ? 16.899 -2.572 33.577 1.00 74.62 139 VAL A CA 1
ATOM 1065 C C . VAL A 1 139 ? 17.168 -3.643 32.524 1.00 74.62 139 VAL A C 1
ATOM 1067 O O . VAL A 1 139 ? 16.817 -3.490 31.356 1.00 74.62 139 VAL A O 1
ATOM 1070 N N . GLU A 1 140 ? 17.819 -4.723 32.949 1.00 72.44 140 GLU A N 1
ATOM 1071 C CA . GLU A 1 140 ? 18.005 -5.930 32.140 1.00 72.44 140 GLU A CA 1
ATOM 1072 C C . GLU A 1 140 ? 16.712 -6.777 32.143 1.00 72.44 140 GLU A C 1
ATOM 1074 O O . GLU A 1 140 ? 15.861 -6.636 33.024 1.00 72.44 140 GLU A O 1
ATOM 1079 N N . ASP A 1 141 ? 16.540 -7.632 31.131 1.00 75.81 141 ASP A N 1
ATOM 1080 C CA . ASP A 1 141 ? 15.478 -8.652 31.033 1.00 75.81 141 ASP A CA 1
ATOM 1081 C C . ASP A 1 141 ? 14.017 -8.171 31.020 1.00 75.81 141 ASP A C 1
ATOM 1083 O O . ASP A 1 141 ? 13.092 -8.954 31.249 1.00 75.81 141 ASP A O 1
ATOM 1087 N N . THR A 1 142 ? 13.767 -6.902 30.700 1.00 80.75 142 THR A N 1
ATOM 1088 C CA . THR A 1 142 ? 12.392 -6.428 30.506 1.00 80.75 142 THR A CA 1
ATOM 1089 C C . THR A 1 142 ? 12.006 -6.501 29.038 1.00 80.75 142 THR A C 1
ATOM 1091 O O . THR A 1 142 ? 12.722 -6.001 28.173 1.00 80.75 142 THR A O 1
ATOM 1094 N N . VAL A 1 143 ? 10.875 -7.143 28.751 1.00 83.50 143 VAL A N 1
ATOM 1095 C CA . VAL A 1 143 ? 10.418 -7.398 27.384 1.00 83.50 143 VAL A CA 1
ATOM 1096 C C . VAL A 1 143 ? 9.070 -6.725 27.176 1.00 83.50 143 VAL A C 1
ATOM 1098 O O . VAL A 1 143 ? 8.170 -6.827 28.013 1.00 83.50 143 VAL A O 1
ATOM 1101 N N . GLU A 1 144 ? 8.939 -6.046 26.042 1.00 88.62 144 GLU A N 1
ATOM 1102 C CA . GLU A 1 144 ? 7.658 -5.567 25.539 1.00 88.62 144 GLU A CA 1
ATOM 1103 C C . GLU A 1 144 ? 6.639 -6.720 25.491 1.00 88.62 144 GLU A C 1
ATOM 1105 O O . GLU A 1 144 ? 6.968 -7.841 25.094 1.00 88.62 144 GLU A O 1
ATOM 1110 N N . LYS A 1 145 ? 5.376 -6.460 25.841 1.00 93.38 145 LYS A N 1
ATOM 1111 C CA . LYS A 1 145 ? 4.293 -7.461 25.794 1.00 93.38 145 LYS A CA 1
ATOM 1112 C C . LYS A 1 145 ? 3.813 -7.775 24.367 1.00 93.38 145 LYS A C 1
ATOM 1114 O O . LYS A 1 145 ? 2.620 -7.734 24.064 1.00 93.38 145 LYS A O 1
ATOM 1119 N N . VAL A 1 146 ? 4.736 -8.089 23.464 1.00 94.50 146 VAL A N 1
ATOM 1120 C CA . VAL A 1 146 ? 4.447 -8.446 22.069 1.00 94.50 146 VAL A CA 1
ATOM 1121 C C . VAL A 1 146 ? 3.467 -9.620 22.022 1.00 94.50 146 VAL A C 1
ATOM 1123 O O . VAL A 1 146 ? 3.692 -10.658 22.641 1.00 94.50 146 VAL A O 1
ATOM 1126 N N . GLY A 1 147 ? 2.369 -9.469 21.278 1.00 96.81 147 GLY A N 1
ATOM 1127 C CA . GLY A 1 147 ? 1.334 -10.499 21.174 1.00 96.81 147 GLY A CA 1
ATOM 1128 C C . GLY A 1 147 ? 0.319 -10.522 22.320 1.00 96.81 147 GLY A C 1
ATOM 1129 O O . GLY A 1 147 ? -0.566 -11.378 22.298 1.00 96.81 147 GLY A O 1
ATOM 1130 N N . GLU A 1 148 ? 0.394 -9.591 23.280 1.00 97.94 148 GLU A N 1
AT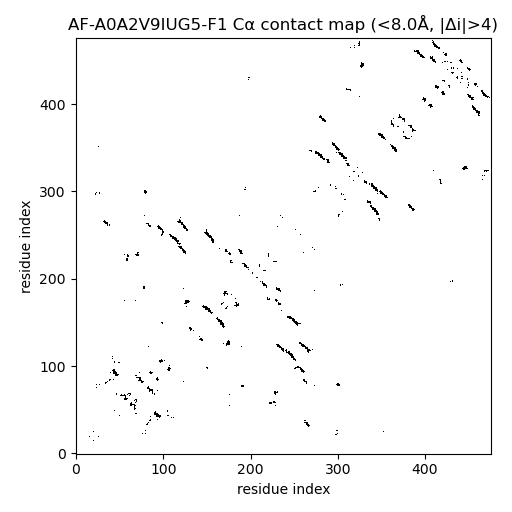OM 1131 C CA . GLU A 1 148 ? -0.656 -9.383 24.284 1.00 97.94 148 GLU A CA 1
ATOM 1132 C C . GLU A 1 148 ? -2.015 -9.243 23.599 1.00 97.94 148 GLU A C 1
ATOM 1134 O O . GLU A 1 148 ? -2.206 -8.369 22.753 1.00 97.94 148 GLU A O 1
ATOM 1139 N N . ARG A 1 149 ? -2.962 -10.108 23.969 1.00 98.31 149 ARG A N 1
ATOM 1140 C CA . ARG A 1 149 ? -4.338 -10.085 23.470 1.00 98.31 149 ARG A CA 1
ATOM 1141 C C . ARG A 1 149 ? -5.107 -8.973 24.177 1.00 98.31 149 ARG A C 1
ATOM 1143 O O . ARG A 1 149 ? -5.561 -9.145 25.302 1.00 98.31 149 ARG A O 1
ATOM 1150 N N . LEU A 1 150 ? -5.226 -7.829 23.514 1.00 98.75 150 LEU A N 1
ATOM 1151 C CA . LEU A 1 150 ? -5.874 -6.637 24.062 1.00 98.75 150 LEU A CA 1
ATOM 1152 C C . LEU A 1 150 ? -7.395 -6.771 24.029 1.00 98.75 150 LEU A C 1
ATOM 1154 O O . LEU A 1 150 ? -8.083 -6.420 24.987 1.00 98.75 150 LEU A O 1
ATOM 1158 N N . ALA A 1 151 ? -7.914 -7.306 22.927 1.00 98.81 151 ALA A N 1
ATOM 1159 C CA . ALA A 1 151 ? -9.331 -7.544 22.736 1.00 98.81 151 ALA A CA 1
ATOM 1160 C C . ALA A 1 151 ? -9.576 -8.678 21.735 1.00 98.81 151 ALA A C 1
ATOM 1162 O O . ALA A 1 151 ? -8.645 -9.168 21.094 1.00 98.81 151 ALA A O 1
ATOM 1163 N N . ASP A 1 152 ? -10.842 -9.038 21.575 1.00 98.75 152 ASP A N 1
ATOM 1164 C CA . ASP A 1 152 ? -11.347 -9.868 20.494 1.00 98.75 152 ASP A CA 1
ATOM 1165 C C . ASP A 1 152 ? -12.353 -9.108 19.644 1.00 98.75 152 ASP A C 1
ATOM 1167 O O . ASP A 1 152 ? -13.176 -8.359 20.166 1.00 98.75 152 ASP A O 1
ATOM 1171 N N . ALA A 1 153 ? -12.313 -9.360 18.340 1.00 98.62 153 ALA A N 1
ATOM 1172 C CA . ALA A 1 153 ? -13.397 -9.078 17.416 1.00 98.62 153 ALA A CA 1
ATOM 1173 C C . ALA A 1 153 ? -14.203 -10.364 17.203 1.00 98.62 153 ALA A C 1
ATOM 1175 O O . ALA A 1 153 ? -13.742 -11.302 16.548 1.00 98.62 153 ALA A O 1
ATOM 1176 N N . VAL A 1 154 ? -15.395 -10.419 17.785 1.00 98.62 154 VAL A N 1
ATOM 1177 C CA . VAL A 1 154 ? -16.309 -11.557 17.725 1.00 98.62 154 VAL A CA 1
ATOM 1178 C C . VAL A 1 154 ? -17.350 -11.310 16.640 1.00 98.62 154 VAL A C 1
ATOM 1180 O O . VAL A 1 154 ? -18.187 -10.412 16.741 1.00 98.62 154 VAL A O 1
ATOM 1183 N N . TRP A 1 155 ? -17.296 -12.119 15.589 1.00 98.38 155 TRP A N 1
ATOM 1184 C CA . TRP A 1 155 ? -18.306 -12.173 14.541 1.00 98.38 155 TRP A CA 1
ATOM 1185 C C . TRP A 1 155 ? -19.526 -12.906 15.078 1.00 98.38 155 TRP A C 1
ATOM 1187 O O . TRP A 1 155 ? -19.414 -14.082 15.406 1.00 98.38 155 TRP A O 1
ATOM 1197 N N . VAL A 1 156 ? -20.671 -12.231 15.162 1.00 98.25 156 VAL A N 1
ATOM 1198 C CA . VAL A 1 156 ? -21.948 -12.831 15.567 1.00 98.25 156 VAL A CA 1
ATOM 1199 C C . VAL A 1 156 ? -22.807 -12.991 14.319 1.00 98.25 156 VAL A C 1
ATOM 1201 O O . VAL A 1 156 ? -23.196 -11.997 13.702 1.00 98.25 156 VAL A O 1
ATOM 1204 N N . TYR A 1 157 ? -23.100 -14.227 13.922 1.00 98.06 157 TYR A N 1
ATOM 1205 C CA . TYR A 1 157 ? -23.901 -14.528 12.733 1.00 98.06 157 TYR A CA 1
ATOM 1206 C C . TYR A 1 157 ? -25.405 -14.541 13.045 1.00 98.06 157 TYR A C 1
ATOM 1208 O O . TYR A 1 157 ? -25.831 -14.588 14.200 1.00 98.06 157 TYR A O 1
ATOM 1216 N N . GLU A 1 158 ? -26.235 -14.469 12.003 1.00 96.06 158 GLU A N 1
ATOM 1217 C CA . GLU A 1 158 ? -27.703 -14.425 12.134 1.00 96.06 158 GLU A CA 1
ATOM 1218 C C . GLU A 1 158 ? -28.318 -15.654 12.830 1.00 96.06 158 GLU A C 1
ATOM 1220 O O . GLU A 1 158 ? -29.364 -15.543 13.468 1.00 96.06 158 GLU A O 1
ATOM 1225 N N . ASP A 1 159 ? -27.649 -16.806 12.759 1.00 93.69 159 ASP A N 1
ATOM 1226 C CA . ASP A 1 159 ? -28.045 -18.063 13.402 1.00 93.69 159 ASP A CA 1
ATOM 1227 C C . ASP A 1 159 ? -27.549 -18.197 14.855 1.00 93.69 159 ASP A C 1
ATOM 1229 O O . ASP A 1 159 ? -27.827 -19.200 15.515 1.00 93.69 159 ASP A O 1
ATOM 1233 N N . GLY A 1 160 ? -26.839 -17.185 15.363 1.00 94.31 160 GLY A N 1
ATOM 1234 C CA . GLY A 1 160 ? -26.254 -17.168 16.701 1.00 94.31 160 GLY A CA 1
ATOM 1235 C C . GLY A 1 160 ? -24.900 -17.869 16.812 1.00 94.31 160 GLY A C 1
ATOM 1236 O O . GLY A 1 160 ? -24.366 -17.937 17.917 1.00 94.31 160 GLY A O 1
ATOM 1237 N N . HIS A 1 161 ? -24.329 -18.381 15.715 1.00 96.56 161 HIS A N 1
ATOM 1238 C CA . HIS A 1 161 ? -22.941 -18.836 15.717 1.00 96.56 161 HIS A CA 1
ATOM 1239 C C . HIS A 1 161 ? -22.001 -17.645 15.950 1.00 96.56 161 HIS A C 1
ATOM 1241 O O . HIS A 1 161 ? -22.278 -16.526 15.506 1.00 96.56 161 HIS A O 1
ATOM 1247 N N . GLU A 1 162 ? -20.882 -17.886 16.630 1.00 97.94 162 GLU A N 1
ATOM 1248 C CA . GLU A 1 162 ? -19.895 -16.854 16.931 1.00 97.94 162 GLU A CA 1
ATOM 1249 C C . GLU A 1 162 ? -18.489 -17.309 16.548 1.00 97.94 162 GLU A C 1
ATOM 1251 O O . GLU A 1 162 ? -18.127 -18.472 16.730 1.00 97.94 162 GLU A O 1
ATOM 1256 N N . HIS A 1 163 ? -17.671 -16.379 16.056 1.00 98.06 163 HIS A N 1
ATOM 1257 C CA . HIS A 1 163 ? -16.249 -16.623 15.846 1.00 98.06 163 HIS A CA 1
ATOM 1258 C C . HIS A 1 163 ? -15.406 -15.442 16.322 1.00 98.06 163 HIS A C 1
ATOM 1260 O O . HIS A 1 163 ? -15.543 -14.328 15.822 1.00 98.06 163 HIS A O 1
ATOM 1266 N N . ALA A 1 164 ? -14.491 -15.690 17.257 1.00 98.19 164 ALA A N 1
ATOM 1267 C CA . ALA A 1 164 ? -13.603 -14.672 17.808 1.00 98.19 164 ALA A CA 1
ATOM 1268 C C . ALA A 1 164 ? -12.271 -14.611 17.049 1.00 98.19 164 ALA A C 1
ATOM 1270 O O . ALA A 1 164 ? -11.654 -15.640 16.771 1.00 98.19 164 ALA A O 1
ATOM 1271 N N . LEU A 1 165 ? -11.807 -13.400 16.749 1.00 98.25 165 LEU A N 1
ATOM 1272 C CA . LEU A 1 165 ? -10.469 -13.127 16.230 1.00 98.25 165 LEU A CA 1
ATOM 1273 C C . LEU A 1 165 ? -9.717 -12.218 17.204 1.00 98.25 165 LEU A C 1
ATOM 1275 O O . LEU A 1 165 ? -10.272 -11.195 17.610 1.00 98.25 165 LEU A O 1
ATOM 1279 N N . PRO A 1 166 ? -8.467 -12.546 17.565 1.00 98.44 166 PRO A N 1
ATOM 1280 C CA . PRO A 1 166 ? -7.711 -11.746 18.513 1.00 98.44 166 PRO A CA 1
ATOM 1281 C C . PRO A 1 166 ? -7.221 -10.440 17.883 1.00 98.44 166 PRO A C 1
ATOM 1283 O O . PRO A 1 166 ? -6.806 -10.410 16.726 1.00 98.44 166 PRO A O 1
ATOM 1286 N N . ILE A 1 167 ? -7.203 -9.381 18.688 1.00 98.81 167 ILE A N 1
ATOM 1287 C CA . ILE A 1 167 ? -6.533 -8.113 18.400 1.00 98.81 167 ILE A CA 1
ATOM 1288 C C . ILE A 1 167 ? -5.377 -7.982 19.386 1.00 98.81 167 ILE A C 1
ATOM 1290 O O . ILE A 1 167 ? -5.586 -7.797 20.591 1.00 98.81 167 ILE A O 1
ATOM 1294 N N . ARG A 1 168 ? -4.148 -8.118 1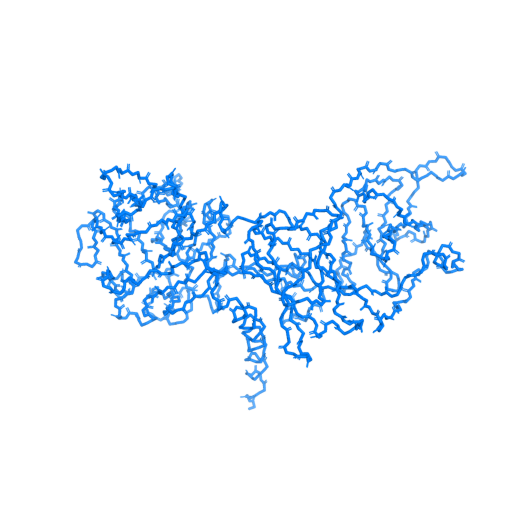8.885 1.00 98.69 168 ARG A N 1
ATOM 1295 C CA . ARG A 1 168 ? -2.946 -8.188 19.717 1.00 98.69 168 ARG A CA 1
ATOM 1296 C C . ARG A 1 168 ? -1.998 -7.027 19.474 1.00 98.69 168 ARG A C 1
ATOM 1298 O O . ARG A 1 168 ? -1.822 -6.569 18.341 1.00 98.69 168 ARG A O 1
ATOM 1305 N N . ARG A 1 169 ? -1.313 -6.626 20.546 1.00 98.00 169 ARG A N 1
ATOM 1306 C CA . ARG A 1 169 ? -0.203 -5.669 20.503 1.00 98.00 169 ARG A CA 1
ATOM 1307 C C . ARG A 1 169 ? 0.865 -6.141 19.515 1.00 98.00 169 ARG A C 1
ATOM 1309 O O . ARG A 1 169 ? 1.303 -7.291 19.585 1.00 98.00 169 ARG A O 1
ATOM 1316 N N . ARG A 1 170 ? 1.285 -5.245 18.619 1.00 95.44 170 ARG A N 1
ATOM 1317 C CA . ARG A 1 170 ? 2.255 -5.464 17.531 1.00 95.44 170 ARG A CA 1
ATOM 1318 C C . ARG A 1 170 ? 1.839 -6.472 16.461 1.00 95.44 170 ARG A C 1
ATOM 1320 O O . ARG A 1 170 ? 2.641 -6.798 15.592 1.00 95.44 170 ARG A O 1
ATOM 1327 N N . PHE A 1 171 ? 0.595 -6.938 16.454 1.00 97.94 171 PHE A N 1
ATOM 1328 C CA . PHE A 1 171 ? 0.056 -7.718 15.340 1.00 97.94 171 PHE A CA 1
ATOM 1329 C C . PHE A 1 171 ? -1.023 -6.913 14.636 1.00 97.94 171 PHE A C 1
ATOM 1331 O O . PHE A 1 171 ? -0.731 -6.286 13.625 1.00 97.94 171 PHE A O 1
ATOM 1338 N N . GLU A 1 172 ? -2.245 -6.917 15.159 1.00 98.50 172 GLU A N 1
ATOM 1339 C CA . GLU A 1 172 ? -3.394 -6.258 14.533 1.00 98.50 172 GLU A CA 1
ATOM 1340 C C . GLU A 1 172 ? -3.465 -4.753 14.846 1.00 98.50 172 GLU A C 1
ATOM 1342 O O . GLU A 1 172 ? -4.173 -4.020 14.152 1.00 98.50 172 GLU A O 1
ATOM 1347 N N . VAL A 1 173 ? -2.736 -4.301 15.872 1.00 98.00 173 VAL A N 1
ATOM 1348 C CA . VAL A 1 173 ? -2.621 -2.899 16.308 1.00 98.00 173 VAL A CA 1
ATOM 1349 C C . VAL A 1 173 ? -1.246 -2.619 16.919 1.00 98.00 173 VAL A C 1
ATOM 1351 O O . VAL A 1 173 ? -0.528 -3.543 17.305 1.00 98.00 173 VAL A O 1
ATOM 1354 N N . ASN A 1 174 ? -0.892 -1.342 17.055 1.00 96.19 174 ASN A N 1
ATOM 1355 C CA . ASN A 1 174 ? 0.303 -0.895 17.771 1.00 96.19 174 ASN A CA 1
ATOM 1356 C C . ASN A 1 174 ? 0.070 0.451 18.468 1.00 96.19 174 ASN A C 1
ATOM 1358 O O . ASN A 1 174 ? -1.010 1.042 18.380 1.00 96.19 174 ASN A O 1
ATOM 1362 N N . SER A 1 175 ? 1.117 0.929 19.130 1.00 94.94 175 SER A N 1
ATOM 1363 C CA . SER A 1 175 ? 1.173 2.222 19.794 1.00 94.94 175 SER A CA 1
ATOM 1364 C C . SER A 1 175 ? 1.116 3.399 18.796 1.00 94.94 175 SER A C 1
ATOM 1366 O O . SER A 1 175 ? 1.487 3.235 17.629 1.00 94.94 175 SER A O 1
ATOM 1368 N N . PRO A 1 176 ? 0.679 4.607 19.211 1.00 92.69 176 PRO A N 1
ATOM 1369 C CA . PRO A 1 176 ? 0.489 5.767 18.324 1.00 92.69 176 PRO A CA 1
ATOM 1370 C C . PRO A 1 176 ? 1.766 6.287 17.650 1.00 92.69 176 PRO A C 1
ATOM 1372 O O . PRO A 1 176 ? 1.709 7.106 16.738 1.00 92.69 176 PRO A O 1
ATOM 1375 N N . SER A 1 177 ? 2.926 5.836 18.107 1.00 89.94 177 SER A N 1
ATOM 1376 C CA . SER A 1 177 ? 4.214 5.975 17.438 1.00 89.94 177 SER A CA 1
ATOM 1377 C C . SER A 1 177 ? 5.077 4.776 17.804 1.00 89.94 177 SER A C 1
ATOM 1379 O O . SER A 1 177 ? 4.896 4.185 18.872 1.00 89.94 177 SER A O 1
ATOM 1381 N N . THR A 1 178 ? 6.005 4.413 16.921 1.00 86.50 178 THR A N 1
ATOM 1382 C CA . THR A 1 178 ? 6.919 3.283 17.126 1.00 86.50 178 THR A CA 1
ATOM 1383 C C . THR A 1 178 ? 8.326 3.659 16.683 1.00 86.50 178 THR A C 1
ATOM 1385 O O . THR A 1 178 ? 8.504 4.569 15.875 1.00 86.50 178 THR A O 1
ATOM 1388 N N . LEU A 1 179 ? 9.323 2.964 17.227 1.00 80.25 179 LEU A N 1
ATOM 1389 C CA . LEU A 1 179 ? 10.714 3.083 16.802 1.00 80.25 179 LEU A CA 1
ATOM 1390 C C . LEU A 1 179 ? 11.013 2.125 15.647 1.00 80.25 179 LEU A C 1
ATOM 1392 O O . LEU A 1 179 ? 10.285 1.156 15.415 1.00 80.25 179 LEU A O 1
ATOM 1396 N N . TRP A 1 180 ? 12.124 2.357 14.951 1.00 82.31 180 TRP A N 1
ATOM 1397 C CA . TRP A 1 180 ? 12.603 1.430 13.929 1.00 82.31 180 TRP A CA 1
ATOM 1398 C C . TRP A 1 180 ? 12.721 0.001 14.487 1.00 82.31 180 TRP A C 1
ATOM 1400 O O . TRP A 1 180 ? 13.267 -0.211 15.568 1.00 82.31 180 TRP A O 1
ATOM 1410 N N . GLY A 1 181 ? 12.160 -0.978 13.770 1.00 85.19 181 GLY A N 1
ATOM 1411 C CA . GLY A 1 181 ? 12.072 -2.376 14.220 1.00 85.19 181 GLY A CA 1
ATOM 1412 C C . GLY A 1 181 ? 10.850 -2.717 15.090 1.00 85.19 181 GLY A C 1
ATOM 1413 O O . GLY A 1 181 ? 10.622 -3.894 15.383 1.00 85.19 181 GLY A O 1
ATOM 1414 N N . HIS A 1 182 ? 10.022 -1.730 15.460 1.00 89.19 182 HIS A N 1
ATOM 1415 C CA . HIS A 1 182 ? 8.821 -1.924 16.286 1.00 89.19 182 HIS A CA 1
ATOM 1416 C C . HIS A 1 182 ? 7.499 -1.975 15.496 1.00 89.19 182 HIS A C 1
ATOM 1418 O O . HIS A 1 182 ? 6.426 -1.989 16.099 1.00 89.19 182 HIS A O 1
ATOM 1424 N N . LEU A 1 183 ? 7.550 -2.074 14.161 1.00 90.56 183 LEU A N 1
ATOM 1425 C CA . LEU A 1 183 ? 6.350 -2.225 13.329 1.00 90.56 183 LEU A CA 1
ATOM 1426 C C . LEU A 1 183 ? 5.549 -3.485 13.676 1.00 90.56 183 LEU A C 1
AT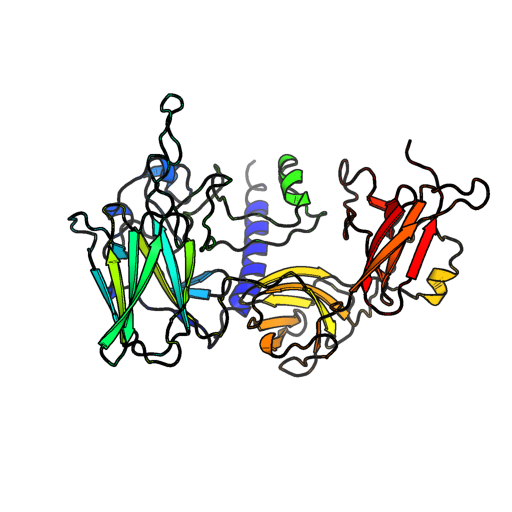OM 1428 O O . LEU A 1 183 ? 6.046 -4.430 14.305 1.00 90.56 183 LEU A O 1
ATOM 1432 N N . SER A 1 184 ? 4.288 -3.461 13.255 1.00 93.38 184 SER A N 1
ATOM 1433 C CA . SER A 1 184 ? 3.345 -4.555 13.442 1.00 93.38 184 SER A CA 1
ATOM 1434 C C . SER A 1 184 ? 3.486 -5.660 12.397 1.00 93.38 184 SER A C 1
ATOM 1436 O O . SER A 1 184 ? 3.864 -5.414 11.256 1.00 93.38 184 SER A O 1
ATOM 1438 N N . PHE A 1 185 ? 3.095 -6.878 12.770 1.00 95.19 185 PHE A N 1
ATOM 1439 C CA . PHE A 1 185 ? 3.124 -8.052 11.892 1.00 95.19 185 PHE A CA 1
ATOM 1440 C C . PHE A 1 185 ? 1.866 -8.229 11.025 1.00 95.19 185 PHE A C 1
ATOM 1442 O O . PHE A 1 185 ? 1.936 -8.880 9.984 1.00 95.19 185 PHE A O 1
ATOM 1449 N N . ALA A 1 186 ? 0.709 -7.710 11.453 1.00 96.69 186 ALA A N 1
ATOM 1450 C CA . ALA A 1 186 ? -0.581 -7.926 10.784 1.00 96.69 186 ALA A CA 1
ATOM 1451 C C . ALA A 1 186 ? -1.366 -6.627 10.516 1.00 96.69 186 ALA A C 1
ATOM 1453 O O . ALA A 1 186 ? -2.520 -6.680 10.085 1.00 96.69 186 ALA A O 1
ATOM 1454 N N . SER A 1 187 ? -0.738 -5.472 10.743 1.00 96.50 187 SER A N 1
ATOM 1455 C CA . SER A 1 187 ? -1.309 -4.152 10.498 1.00 96.50 187 SER A CA 1
ATOM 1456 C C . SER A 1 187 ? -0.288 -3.223 9.855 1.00 96.50 187 SER A C 1
ATOM 1458 O O . SER A 1 187 ? 0.907 -3.344 10.114 1.00 96.50 187 SER A O 1
ATOM 1460 N N . VAL A 1 188 ? -0.768 -2.245 9.099 1.00 94.19 188 VAL A N 1
ATOM 1461 C CA . VAL A 1 188 ? 0.038 -1.179 8.484 1.00 94.19 188 VAL A CA 1
ATOM 1462 C C . VAL A 1 188 ? -0.404 0.182 9.028 1.00 94.19 188 VAL A C 1
ATOM 1464 O O . VAL A 1 188 ? -1.548 0.304 9.467 1.00 94.19 188 VAL A O 1
ATOM 1467 N N . PRO A 1 189 ? 0.439 1.223 9.037 1.00 92.62 189 PRO A N 1
ATOM 1468 C CA . PRO A 1 189 ? -0.018 2.557 9.412 1.00 92.62 189 PRO A CA 1
ATOM 1469 C C . PRO A 1 189 ? -1.022 3.098 8.387 1.00 92.62 189 PRO A C 1
ATOM 1471 O O . PRO A 1 189 ? -0.984 2.748 7.207 1.00 92.62 189 PRO A O 1
ATOM 1474 N N . HIS A 1 190 ? -1.904 3.993 8.828 1.00 90.62 190 HIS A N 1
ATOM 1475 C CA . HIS A 1 190 ? -2.865 4.677 7.959 1.00 90.62 190 HIS A CA 1
ATOM 1476 C C . HIS A 1 190 ? -2.214 5.542 6.866 1.00 90.62 190 HIS A C 1
ATOM 1478 O O . HIS A 1 190 ? -2.808 5.750 5.808 1.00 90.62 190 HIS A O 1
ATOM 1484 N N . LEU A 1 191 ? -0.992 6.026 7.108 1.00 85.19 191 LEU A N 1
ATOM 1485 C CA . LEU A 1 191 ? -0.194 6.760 6.129 1.00 85.19 191 LEU A CA 1
ATOM 1486 C C . LEU A 1 191 ? 0.228 5.819 4.996 1.00 85.19 191 LEU A C 1
ATOM 1488 O O . LEU A 1 191 ? 0.641 4.692 5.262 1.00 85.19 191 LEU A O 1
ATOM 1492 N N . ARG A 1 192 ? 0.134 6.281 3.746 1.00 81.31 192 ARG A N 1
ATOM 1493 C CA . ARG A 1 192 ? 0.522 5.532 2.539 1.00 81.31 192 ARG A CA 1
ATOM 1494 C C . ARG A 1 192 ? 1.929 5.932 2.098 1.00 81.31 192 ARG A C 1
ATOM 1496 O O . ARG A 1 192 ? 2.241 7.121 2.075 1.00 81.31 192 ARG A O 1
ATOM 1503 N N . GLU A 1 193 ? 2.753 4.956 1.726 1.00 78.25 193 GLU A N 1
ATOM 1504 C CA . GLU A 1 193 ? 4.068 5.215 1.138 1.00 78.25 193 GLU A CA 1
ATOM 1505 C C . GLU A 1 193 ? 3.916 6.012 -0.160 1.00 78.25 193 GLU A C 1
ATOM 1507 O O . GLU A 1 193 ? 2.986 5.787 -0.940 1.00 78.25 193 GLU A O 1
ATOM 1512 N N . ALA A 1 194 ? 4.846 6.933 -0.404 1.00 76.56 194 ALA A N 1
ATOM 1513 C CA . ALA A 1 194 ? 4.857 7.730 -1.622 1.00 76.56 194 ALA A CA 1
ATOM 1514 C C . ALA A 1 194 ? 6.080 7.371 -2.478 1.00 76.56 194 ALA A C 1
ATOM 1516 O O . ALA A 1 194 ? 7.200 7.371 -1.954 1.00 76.56 194 ALA A O 1
ATOM 1517 N N . PRO A 1 195 ? 5.901 7.087 -3.781 1.00 82.88 195 PRO A N 1
ATOM 1518 C CA . PRO A 1 195 ? 7.027 6.926 -4.691 1.00 82.88 195 PRO A CA 1
ATOM 1519 C C . PRO A 1 195 ? 7.812 8.239 -4.797 1.00 82.88 195 PRO A C 1
ATOM 1521 O O . PRO A 1 195 ? 7.229 9.325 -4.776 1.00 82.88 195 PRO A O 1
ATOM 1524 N N . ARG A 1 196 ? 9.133 8.135 -4.932 1.00 81.00 196 ARG A N 1
ATOM 1525 C CA . ARG A 1 196 ? 10.056 9.257 -5.139 1.00 81.00 196 ARG A CA 1
ATOM 1526 C C . ARG A 1 196 ? 10.917 8.986 -6.370 1.00 81.00 196 ARG A C 1
ATOM 1528 O O . ARG A 1 196 ? 11.306 7.846 -6.609 1.00 81.00 196 ARG A O 1
ATOM 1535 N N . LYS A 1 197 ? 11.268 10.022 -7.132 1.00 82.44 197 LYS A N 1
ATOM 1536 C CA . LYS A 1 197 ? 12.287 9.910 -8.196 1.00 82.44 197 LYS A CA 1
ATOM 1537 C C . LYS A 1 197 ? 13.678 10.174 -7.625 1.00 82.44 197 LYS A C 1
ATOM 1539 O O . LYS A 1 197 ? 13.841 11.087 -6.821 1.00 82.44 197 LYS A O 1
ATOM 1544 N N . LEU A 1 198 ? 14.701 9.464 -8.109 1.00 81.31 198 LEU A N 1
ATOM 1545 C CA . LEU A 1 198 ? 16.102 9.652 -7.681 1.00 81.31 198 LEU A CA 1
ATOM 1546 C C . LEU A 1 198 ? 16.636 11.074 -7.908 1.00 81.31 198 LEU A C 1
ATOM 1548 O O . LEU A 1 198 ? 17.639 11.468 -7.316 1.00 81.31 198 LEU A O 1
ATOM 1552 N N . THR A 1 199 ? 15.981 11.836 -8.780 1.00 79.25 199 THR A N 1
ATOM 1553 C CA . THR A 1 199 ? 16.354 13.201 -9.158 1.00 79.25 199 THR A CA 1
ATOM 1554 C C . THR A 1 199 ? 15.500 14.270 -8.483 1.00 79.25 199 THR A C 1
ATOM 1556 O O . THR A 1 199 ? 15.553 15.431 -8.890 1.00 79.25 199 THR A O 1
ATOM 1559 N N . GLU A 1 200 ? 14.649 13.910 -7.520 1.00 81.38 200 GLU A N 1
ATOM 1560 C CA . GLU A 1 200 ? 13.832 14.913 -6.845 1.00 81.38 200 GLU A CA 1
ATOM 1561 C C . GLU A 1 200 ? 14.681 15.908 -6.046 1.00 81.38 200 GLU A C 1
ATOM 1563 O O . GLU A 1 200 ? 15.670 15.526 -5.414 1.00 81.38 200 GLU A O 1
ATOM 1568 N N . PRO A 1 201 ? 14.296 17.197 -6.042 1.00 81.19 201 PRO A N 1
ATOM 1569 C CA . PRO A 1 201 ? 14.980 18.188 -5.235 1.00 81.19 201 PRO A CA 1
ATOM 1570 C C . PRO A 1 201 ? 14.753 17.898 -3.751 1.00 81.19 201 PRO A C 1
ATOM 1572 O O . PRO A 1 201 ? 13.621 17.703 -3.305 1.00 81.19 201 PRO A O 1
ATOM 1575 N N . LEU A 1 202 ? 15.835 17.932 -2.978 1.00 75.56 202 LEU A N 1
ATOM 1576 C CA . LEU A 1 202 ? 15.785 17.759 -1.532 1.00 75.56 202 LEU A CA 1
ATOM 1577 C C . LEU A 1 202 ? 15.839 19.121 -0.826 1.00 75.56 202 LEU A C 1
ATOM 1579 O O . LEU A 1 202 ? 16.708 19.937 -1.150 1.00 75.56 202 LEU A O 1
ATOM 1583 N N . PRO A 1 203 ? 14.961 19.374 0.161 1.00 75.94 203 PRO A N 1
ATOM 1584 C CA . PRO A 1 203 ? 15.076 20.521 1.059 1.00 75.94 203 PRO A CA 1
ATOM 1585 C C . PRO A 1 203 ? 16.404 20.542 1.828 1.00 75.94 203 PRO A C 1
ATOM 1587 O O . PRO A 1 203 ? 16.994 21.611 2.013 1.00 75.94 203 PRO A O 1
ATOM 1590 N N . HIS A 1 204 ? 16.886 19.367 2.249 1.00 77.25 204 HIS A N 1
ATOM 1591 C CA . HIS A 1 204 ? 18.122 19.205 3.008 1.00 77.25 204 HIS A CA 1
ATOM 1592 C C . HIS A 1 204 ? 18.978 18.063 2.462 1.00 77.25 204 HIS A C 1
ATOM 1594 O O . HIS A 1 204 ? 18.496 16.967 2.197 1.00 77.25 204 HIS A O 1
ATOM 1600 N N . GLY A 1 205 ? 20.291 18.294 2.363 1.00 77.00 205 GLY A N 1
ATOM 1601 C CA . GLY A 1 205 ? 21.232 17.285 1.873 1.00 77.00 205 GLY A CA 1
ATOM 1602 C C . GLY A 1 205 ? 21.309 16.025 2.737 1.00 77.00 205 GLY A C 1
ATOM 1603 O O . GLY A 1 205 ? 21.794 15.019 2.251 1.00 77.00 205 GLY A O 1
ATOM 1604 N N . THR A 1 206 ? 20.827 16.047 3.984 1.00 79.38 206 THR A N 1
ATOM 1605 C CA . THR A 1 206 ? 20.754 14.877 4.878 1.00 79.38 206 THR A CA 1
ATOM 1606 C C . THR A 1 206 ? 19.686 13.861 4.475 1.00 79.38 206 THR A C 1
ATOM 1608 O O . THR A 1 206 ? 19.778 12.714 4.889 1.00 79.38 206 THR A O 1
ATOM 1611 N N . GLU A 1 207 ? 18.717 14.253 3.647 1.00 75.19 207 GLU A N 1
ATOM 1612 C CA . GLU A 1 207 ? 17.625 13.391 3.160 1.00 75.19 207 GLU A CA 1
ATOM 1613 C C . GLU A 1 207 ? 18.045 12.547 1.939 1.00 75.19 207 GLU A C 1
ATOM 1615 O O . GLU A 1 207 ? 17.248 11.809 1.364 1.00 75.19 207 GLU A O 1
ATOM 1620 N N . TRP A 1 208 ? 19.311 12.648 1.508 1.00 77.62 208 TRP A N 1
ATOM 1621 C CA . TRP A 1 208 ? 19.813 11.940 0.325 1.00 77.62 208 TRP A CA 1
ATOM 1622 C C . TRP A 1 208 ? 19.709 10.416 0.451 1.00 77.62 208 TRP A C 1
ATOM 1624 O O . TRP A 1 208 ? 19.516 9.740 -0.559 1.00 77.62 208 TRP A O 1
ATOM 1634 N N . GLY A 1 209 ? 19.845 9.893 1.676 1.00 78.25 209 GLY A N 1
ATOM 1635 C CA . GLY A 1 209 ? 19.750 8.465 1.968 1.00 78.25 209 GLY A CA 1
ATOM 1636 C C . GLY A 1 209 ? 18.342 7.929 1.722 1.00 78.25 209 GLY A C 1
ATOM 1637 O O . GLY A 1 209 ? 18.194 6.894 1.078 1.00 78.25 209 GLY A O 1
ATOM 1638 N N . ASP A 1 210 ? 17.317 8.680 2.133 1.00 75.25 210 ASP A N 1
ATOM 1639 C CA . ASP A 1 210 ? 15.911 8.322 1.910 1.00 75.25 210 ASP A CA 1
ATOM 1640 C C . ASP A 1 210 ? 15.566 8.344 0.417 1.00 75.25 210 ASP A C 1
ATOM 1642 O O . ASP A 1 210 ? 14.802 7.517 -0.070 1.00 75.25 210 ASP A O 1
ATOM 1646 N N . LEU A 1 211 ? 16.196 9.236 -0.354 1.00 80.12 211 LEU A N 1
ATOM 1647 C CA . LEU A 1 211 ? 16.015 9.281 -1.803 1.00 80.12 211 LEU A CA 1
ATOM 1648 C C . LEU A 1 211 ? 16.519 8.006 -2.500 1.00 80.12 211 LEU A C 1
ATOM 1650 O O . LEU A 1 211 ? 15.960 7.616 -3.525 1.00 80.12 211 LEU A O 1
ATOM 1654 N N . GLN A 1 212 ? 17.530 7.322 -1.945 1.00 80.38 212 GLN A N 1
ATOM 1655 C CA . GLN A 1 212 ? 18.102 6.113 -2.552 1.00 80.38 212 GLN A CA 1
ATOM 1656 C C . GLN A 1 212 ? 17.138 4.936 -2.593 1.00 80.38 212 GLN A C 1
ATOM 1658 O O . GLN A 1 212 ? 17.301 4.059 -3.440 1.00 80.38 212 GLN A O 1
ATOM 1663 N N . THR A 1 213 ? 16.140 4.901 -1.715 1.00 79.94 213 THR A N 1
ATOM 1664 C CA . THR A 1 213 ? 15.128 3.841 -1.709 1.00 79.94 213 THR A CA 1
ATOM 1665 C C . THR A 1 213 ? 14.032 4.099 -2.742 1.00 79.94 213 THR A C 1
ATOM 1667 O O . THR A 1 213 ? 13.232 3.203 -3.007 1.00 79.94 213 THR A O 1
ATOM 1670 N N . THR A 1 214 ? 13.981 5.300 -3.343 1.00 81.25 214 THR A N 1
ATOM 1671 C CA . THR A 1 214 ? 12.905 5.770 -4.241 1.00 81.25 214 THR A CA 1
ATOM 1672 C C . THR A 1 214 ? 11.506 5.711 -3.622 1.00 81.25 214 THR A C 1
ATOM 1674 O O . THR A 1 214 ? 10.498 5.753 -4.325 1.00 81.25 214 THR A O 1
ATOM 1677 N N . VAL A 1 215 ? 11.425 5.625 -2.293 1.00 80.50 215 VAL A N 1
ATOM 1678 C CA . VAL A 1 215 ? 10.177 5.528 -1.540 1.00 80.50 215 VAL A CA 1
ATOM 1679 C C . VAL A 1 215 ? 10.320 6.346 -0.267 1.00 80.50 215 VAL A C 1
ATOM 1681 O O . VAL A 1 215 ? 11.265 6.171 0.496 1.00 80.50 215 VAL A O 1
ATOM 1684 N N . TRP A 1 216 ? 9.360 7.228 -0.009 1.00 75.38 216 TRP A N 1
ATOM 1685 C CA . TRP A 1 216 ? 9.288 7.899 1.279 1.00 75.38 216 TRP A CA 1
ATOM 1686 C C . TRP A 1 216 ? 8.621 6.977 2.301 1.00 75.38 216 TRP A C 1
ATOM 1688 O O . TRP A 1 216 ? 7.421 6.697 2.201 1.00 75.38 216 TRP A O 1
ATOM 1698 N N . ASP A 1 217 ? 9.413 6.492 3.259 1.00 72.44 217 ASP A N 1
ATOM 1699 C CA . ASP A 1 217 ? 8.922 5.681 4.367 1.00 72.44 217 ASP A CA 1
ATOM 1700 C C . ASP A 1 217 ? 8.132 6.565 5.344 1.00 72.44 217 ASP A C 1
ATOM 1702 O O . ASP A 1 217 ? 8.664 7.479 5.973 1.00 72.44 217 ASP A O 1
ATOM 1706 N N . VAL A 1 218 ? 6.833 6.295 5.458 1.00 71.56 218 VAL A N 1
ATOM 1707 C CA . VAL A 1 218 ? 5.909 6.992 6.366 1.00 71.56 218 VAL A CA 1
ATOM 1708 C C . VAL A 1 218 ? 5.576 6.165 7.608 1.00 71.56 218 VAL A C 1
ATOM 1710 O O . VAL A 1 218 ? 4.687 6.533 8.376 1.00 71.56 218 VAL A O 1
ATOM 1713 N N . ASN A 1 219 ? 6.258 5.036 7.817 1.00 74.44 219 ASN A N 1
ATOM 1714 C CA . ASN A 1 219 ? 5.952 4.112 8.905 1.00 74.44 219 ASN A CA 1
ATOM 1715 C C . ASN A 1 219 ? 6.376 4.631 10.289 1.00 74.44 219 ASN A C 1
ATOM 1717 O O . ASN A 1 219 ? 5.873 4.145 11.303 1.00 74.44 219 ASN A O 1
ATOM 1721 N N . TYR A 1 220 ? 7.249 5.642 10.340 1.00 74.50 220 TYR A N 1
ATOM 1722 C CA . TYR A 1 220 ? 7.801 6.203 11.574 1.00 74.50 220 TYR A CA 1
ATOM 1723 C C . TYR A 1 220 ? 7.667 7.735 11.600 1.00 74.50 220 TYR A C 1
ATOM 1725 O O . TYR A 1 220 ? 8.657 8.445 11.447 1.00 74.50 220 TYR A O 1
ATOM 1733 N N . PRO A 1 221 ? 6.468 8.297 11.831 1.00 59.84 221 PRO A N 1
ATOM 1734 C CA . PRO A 1 221 ? 6.259 9.740 11.932 1.00 59.84 221 PRO A CA 1
ATOM 1735 C C . PRO A 1 221 ? 6.872 10.358 13.209 1.00 59.84 221 PRO A C 1
ATOM 1737 O O . PRO A 1 221 ? 6.479 11.445 13.619 1.00 59.84 221 PRO A O 1
ATOM 1740 N N . SER A 1 222 ? 7.826 9.688 13.865 1.00 45.94 222 SER A N 1
ATOM 1741 C CA . SER A 1 222 ? 8.533 10.204 15.035 1.00 45.94 222 SER A CA 1
ATOM 1742 C C . SER A 1 222 ? 9.652 11.158 14.615 1.00 45.94 222 SER A C 1
ATOM 1744 O O . SER A 1 222 ? 10.646 10.753 14.013 1.00 45.94 222 SER A O 1
ATOM 1746 N N . GLY A 1 223 ? 9.503 12.426 14.978 1.00 47.25 223 GLY A N 1
ATOM 1747 C CA . GLY A 1 223 ? 10.503 13.473 14.814 1.00 47.25 223 GLY A CA 1
ATOM 1748 C C . GLY A 1 223 ? 9.890 14.841 15.125 1.00 47.25 223 GLY A C 1
ATOM 1749 O O . GLY A 1 223 ? 8.668 14.963 15.145 1.00 47.25 223 GLY A O 1
ATOM 1750 N N . PRO A 1 224 ? 10.693 15.901 15.326 1.00 37.44 224 PRO A N 1
ATOM 1751 C CA . PRO A 1 224 ? 10.204 17.256 15.628 1.00 37.44 224 PRO A CA 1
ATOM 1752 C C . PRO A 1 224 ? 9.421 17.926 14.474 1.00 37.44 224 PRO A C 1
ATOM 1754 O O . PRO A 1 224 ? 9.172 19.130 14.504 1.00 37.44 224 PRO A O 1
ATOM 1757 N N . TRP A 1 225 ? 9.035 17.157 13.456 1.00 45.94 225 TRP A N 1
ATOM 1758 C CA . TRP A 1 225 ? 8.394 17.591 12.227 1.00 45.94 225 TRP A CA 1
ATOM 1759 C C . TRP A 1 225 ? 7.046 16.864 12.085 1.00 45.94 225 TRP A C 1
ATOM 1761 O O . TRP A 1 225 ? 6.970 15.756 11.572 1.00 45.94 225 TRP A O 1
ATOM 1771 N N . GLU A 1 226 ? 5.982 17.503 12.576 1.00 54.31 226 GLU A N 1
ATOM 1772 C CA . GLU A 1 226 ? 4.588 17.343 12.112 1.00 54.31 226 GLU A CA 1
ATOM 1773 C C . GLU A 1 226 ? 3.927 15.940 12.171 1.00 54.31 226 GLU A C 1
ATOM 1775 O O . GLU A 1 226 ? 2.891 15.730 11.538 1.00 54.31 226 GLU A O 1
ATOM 1780 N N . GLY A 1 227 ? 4.436 14.988 12.959 1.00 67.62 227 GLY A N 1
ATOM 1781 C CA . GLY A 1 227 ? 3.832 13.655 13.077 1.00 67.62 227 GLY A CA 1
ATOM 1782 C C . GLY A 1 227 ? 2.511 13.643 13.858 1.00 67.62 227 GLY A C 1
ATOM 1783 O O . GLY A 1 227 ? 2.504 13.853 15.068 1.00 67.62 227 GLY A O 1
ATOM 1784 N N . ILE A 1 228 ? 1.383 13.378 13.191 1.00 84.31 228 ILE A N 1
ATOM 1785 C CA . ILE A 1 228 ? 0.123 12.991 13.854 1.00 84.31 228 ILE A CA 1
ATOM 1786 C C . ILE A 1 228 ? 0.239 11.555 14.397 1.00 84.31 228 ILE A C 1
ATOM 1788 O O . ILE A 1 228 ? 1.041 10.767 13.894 1.00 84.31 228 ILE A O 1
ATOM 1792 N N . ALA A 1 229 ? -0.559 11.194 15.406 1.00 90.06 229 ALA A N 1
ATOM 1793 C CA . ALA A 1 229 ? -0.596 9.826 15.921 1.00 90.06 229 ALA A CA 1
ATOM 1794 C C . ALA A 1 229 ? -0.905 8.803 14.813 1.00 90.06 229 ALA A C 1
ATOM 1796 O O . ALA A 1 229 ? -1.855 8.976 14.042 1.00 90.06 229 ALA A O 1
ATOM 1797 N N . ILE A 1 230 ? -0.150 7.702 14.770 1.00 92.00 230 ILE A N 1
ATOM 1798 C CA . ILE A 1 230 ? -0.453 6.567 13.903 1.00 92.00 230 ILE A CA 1
ATOM 1799 C C . ILE A 1 230 ? -1.738 5.895 14.380 1.00 92.00 230 ILE A C 1
ATOM 1801 O O . ILE A 1 230 ? -1.798 5.311 15.460 1.00 92.00 230 ILE A O 1
ATOM 1805 N N . VAL A 1 231 ? -2.734 5.893 13.502 1.00 95.00 231 VAL A N 1
ATOM 1806 C CA . VAL A 1 231 ? -3.798 4.889 13.494 1.00 95.00 231 VAL A CA 1
ATOM 1807 C C . VAL A 1 231 ? -3.326 3.690 12.669 1.00 95.00 231 VAL A C 1
ATOM 1809 O O . VAL A 1 231 ? -2.858 3.864 11.540 1.00 95.00 231 VAL A O 1
ATOM 1812 N N . TRP A 1 232 ? -3.411 2.490 13.238 1.00 97.50 232 TRP A N 1
ATOM 1813 C CA . TRP A 1 232 ? -3.021 1.237 12.596 1.00 97.50 232 TRP A CA 1
ATOM 1814 C C . TRP A 1 232 ? -4.220 0.584 11.930 1.00 97.50 232 TRP A C 1
ATOM 1816 O O . TRP A 1 232 ? -5.314 0.546 12.492 1.00 97.50 232 TRP A O 1
ATOM 1826 N N . LEU A 1 233 ? -3.988 0.066 10.729 1.00 98.00 233 LEU A N 1
ATOM 1827 C CA . LEU A 1 233 ? -4.973 -0.599 9.900 1.00 98.00 233 LEU A CA 1
ATOM 1828 C C . LEU A 1 233 ? -4.701 -2.093 9.858 1.00 98.00 233 LEU A C 1
ATOM 1830 O O . LEU A 1 233 ? -3.644 -2.512 9.387 1.00 98.00 233 LEU A O 1
ATOM 1834 N N . SER A 1 234 ? -5.665 -2.898 10.281 1.00 98.38 234 SER A N 1
ATOM 1835 C CA . SER A 1 234 ? -5.672 -4.343 10.043 1.00 98.38 234 SER A CA 1
ATOM 1836 C C . SER A 1 234 ? -6.963 -4.753 9.351 1.00 98.38 234 SER A C 1
ATOM 1838 O O . SER A 1 234 ? -7.996 -4.112 9.509 1.00 98.38 234 SER A O 1
ATOM 1840 N N . ALA A 1 235 ? -6.912 -5.819 8.556 1.00 97.94 235 ALA A N 1
ATOM 1841 C CA . ALA A 1 235 ? -8.094 -6.400 7.929 1.00 97.94 235 ALA A CA 1
ATOM 1842 C C . ALA A 1 235 ? -8.330 -7.791 8.520 1.00 97.94 235 ALA A C 1
ATOM 1844 O O . ALA A 1 235 ? -7.597 -8.740 8.229 1.00 97.94 235 ALA A O 1
ATOM 1845 N N . LEU A 1 236 ? -9.341 -7.886 9.379 1.00 98.19 236 LEU A N 1
ATOM 1846 C CA . LEU A 1 236 ? -9.741 -9.106 10.068 1.00 98.19 236 LEU A CA 1
ATOM 1847 C C . LEU A 1 236 ? -10.654 -9.908 9.138 1.00 98.19 236 LEU A C 1
ATOM 1849 O O . LEU A 1 236 ? -11.734 -9.439 8.785 1.00 98.19 236 LEU A O 1
ATOM 1853 N N . ALA A 1 237 ? -10.208 -11.089 8.711 1.00 97.62 237 ALA A N 1
ATOM 1854 C CA . ALA A 1 237 ? -10.945 -11.928 7.767 1.00 97.62 237 ALA A CA 1
ATOM 1855 C C . ALA A 1 237 ? -12.187 -12.538 8.419 1.00 97.62 237 ALA A C 1
ATOM 1857 O O . ALA A 1 237 ? -12.073 -13.158 9.472 1.00 97.62 237 ALA A O 1
ATOM 1858 N N . ASN A 1 238 ? -13.348 -12.414 7.779 1.00 97.38 238 ASN A N 1
ATOM 1859 C CA . ASN A 1 238 ? -14.541 -13.154 8.161 1.00 97.38 238 ASN A CA 1
ATOM 1860 C C . ASN A 1 238 ? -14.318 -14.644 7.842 1.00 97.38 238 ASN A C 1
ATOM 1862 O O . ASN A 1 238 ? -14.129 -14.984 6.673 1.00 97.38 238 ASN A O 1
ATOM 1866 N N . PRO A 1 239 ? -14.365 -15.548 8.831 1.00 95.88 239 PRO A N 1
ATOM 1867 C CA . PRO A 1 239 ? -14.245 -16.986 8.587 1.00 95.88 239 PRO A CA 1
ATOM 1868 C C . PRO A 1 239 ? -15.381 -17.555 7.727 1.00 95.88 239 PRO A C 1
ATOM 1870 O O . PRO A 1 239 ? -15.203 -18.577 7.067 1.00 95.88 239 PRO A O 1
ATOM 1873 N N . GLU A 1 240 ? -16.547 -16.901 7.726 1.00 96.00 240 GLU A N 1
ATOM 1874 C CA . GLU A 1 240 ? -17.747 -17.336 7.010 1.00 96.00 240 GLU A CA 1
ATOM 1875 C C . GLU A 1 240 ? -18.340 -16.196 6.155 1.00 96.00 240 GLU A C 1
ATOM 1877 O O . GLU A 1 240 ? -19.442 -15.708 6.428 1.00 96.00 240 GLU A O 1
ATOM 1882 N N . PRO A 1 241 ? -17.645 -15.766 5.082 1.00 94.69 241 PRO A N 1
ATOM 1883 C CA . PRO A 1 241 ? -18.025 -14.595 4.276 1.00 94.69 241 PRO A CA 1
ATOM 1884 C C . PRO A 1 241 ? -19.383 -14.739 3.572 1.00 94.69 241 PRO A C 1
ATOM 1886 O O . PRO A 1 241 ? -20.052 -13.759 3.241 1.00 94.69 241 PRO A O 1
ATOM 1889 N N . ALA A 1 242 ? -19.829 -15.980 3.355 1.00 94.06 242 ALA A N 1
ATOM 1890 C CA . ALA A 1 242 ? -21.118 -16.271 2.743 1.00 94.06 242 ALA A CA 1
ATOM 1891 C C . ALA A 1 242 ? -22.313 -16.040 3.686 1.00 94.06 242 ALA A C 1
ATOM 1893 O O . ALA A 1 242 ? -23.439 -15.922 3.185 1.00 94.06 242 ALA A O 1
ATOM 1894 N N . ARG A 1 243 ? -22.101 -15.979 5.009 1.00 95.12 243 ARG A N 1
ATOM 1895 C CA . ARG A 1 243 ? -23.162 -15.777 6.008 1.00 95.12 243 ARG A CA 1
ATOM 1896 C C . ARG A 1 243 ? -23.376 -14.299 6.306 1.00 95.12 243 ARG A C 1
ATOM 1898 O O . ARG A 1 243 ? -22.446 -13.497 6.255 1.00 95.12 243 ARG A O 1
ATOM 1905 N N . THR A 1 244 ? -24.617 -13.943 6.624 1.00 95.94 244 THR A N 1
ATOM 1906 C CA . THR A 1 244 ? -24.938 -12.600 7.113 1.00 95.94 244 THR A CA 1
ATOM 1907 C C . THR A 1 244 ? -24.416 -12.453 8.537 1.00 95.94 244 THR A C 1
ATOM 1909 O O . THR A 1 244 ? -24.697 -13.283 9.406 1.00 95.94 244 THR A O 1
ATOM 1912 N N . VAL A 1 245 ? -23.656 -11.390 8.776 1.00 96.81 245 VAL A N 1
ATOM 1913 C CA . VAL A 1 245 ? -23.144 -11.053 10.100 1.00 96.81 245 VAL A CA 1
ATOM 1914 C C . VAL A 1 245 ? -24.181 -10.163 10.765 1.00 96.81 245 VAL A C 1
ATOM 1916 O O . VAL A 1 245 ? -24.486 -9.078 10.273 1.00 96.81 245 VAL A O 1
ATOM 1919 N N . LYS A 1 246 ? -24.750 -10.634 11.872 1.00 97.94 246 LYS A N 1
ATOM 1920 C CA . LYS A 1 246 ? -25.720 -9.884 12.668 1.00 97.94 246 LYS A CA 1
ATOM 1921 C C . LYS A 1 246 ? -25.036 -8.700 13.342 1.00 97.94 246 LYS A C 1
ATOM 1923 O O . LYS A 1 246 ? -25.513 -7.574 13.230 1.00 97.94 246 LYS A O 1
ATOM 1928 N N . ALA A 1 247 ? -23.915 -8.952 14.010 1.00 98.25 247 ALA A N 1
ATOM 1929 C CA . ALA A 1 247 ? -23.166 -7.936 14.731 1.00 98.25 247 ALA A CA 1
ATOM 1930 C C . ALA A 1 247 ? -21.673 -8.272 14.803 1.00 98.25 247 ALA A C 1
ATOM 1932 O O . ALA A 1 247 ? -21.271 -9.431 14.699 1.00 98.25 247 ALA A O 1
ATOM 1933 N N . LEU A 1 248 ? -20.864 -7.242 15.026 1.00 98.44 248 LEU A N 1
ATOM 1934 C CA . LEU A 1 248 ? -19.491 -7.367 15.487 1.00 98.44 248 LEU A CA 1
ATOM 1935 C C . LEU A 1 248 ? -19.448 -6.975 16.962 1.00 98.44 248 LEU A C 1
ATOM 1937 O O . LEU A 1 248 ? -19.735 -5.828 17.311 1.00 98.44 248 LEU A O 1
ATOM 1941 N N . ARG A 1 249 ? -19.084 -7.916 17.829 1.00 98.69 249 ARG A N 1
ATOM 1942 C CA . ARG A 1 249 ? -18.890 -7.653 19.253 1.00 98.69 249 ARG A CA 1
ATOM 1943 C C . ARG A 1 249 ? -17.403 -7.522 19.539 1.00 98.69 249 ARG A C 1
ATOM 1945 O O . ARG A 1 249 ? -16.628 -8.407 19.201 1.00 98.69 249 ARG A O 1
ATOM 1952 N N . LEU A 1 250 ? -16.993 -6.405 20.126 1.00 98.75 250 LEU A N 1
ATOM 1953 C CA . LEU A 1 250 ? -15.611 -6.187 20.537 1.00 98.75 250 LEU A CA 1
ATOM 1954 C C . LEU A 1 250 ? -15.502 -6.408 22.046 1.00 98.75 250 LEU A C 1
ATOM 1956 O O . LEU A 1 250 ? -16.238 -5.775 22.804 1.00 98.75 250 LEU A O 1
ATOM 1960 N N . GLU A 1 251 ? -14.600 -7.284 22.484 1.00 98.69 251 GLU A N 1
ATOM 1961 C CA . GLU A 1 251 ? -14.470 -7.705 23.888 1.00 98.69 251 GLU A CA 1
ATOM 1962 C C . GLU A 1 251 ? -13.051 -7.496 24.412 1.00 98.69 251 GLU A C 1
ATOM 1964 O O . GLU A 1 251 ? -12.093 -8.043 23.870 1.00 98.69 251 GLU A O 1
ATOM 1969 N N . ALA A 1 252 ? -12.903 -6.733 25.491 1.00 98.56 252 ALA A N 1
ATOM 1970 C CA . ALA A 1 252 ? -11.619 -6.518 26.141 1.00 98.56 252 ALA A CA 1
ATOM 1971 C C . ALA A 1 252 ? -11.084 -7.817 26.763 1.00 98.56 252 ALA A C 1
ATOM 1973 O O . ALA A 1 252 ? -11.804 -8.529 27.459 1.00 98.56 252 ALA A O 1
ATOM 1974 N N . ASN A 1 253 ? -9.797 -8.081 26.552 1.00 98.25 253 ASN A N 1
ATOM 1975 C CA . ASN A 1 253 ? -9.080 -9.240 27.087 1.00 98.25 253 ASN A CA 1
ATOM 1976 C C . ASN A 1 253 ? -7.881 -8.841 27.973 1.00 98.25 253 ASN A C 1
ATOM 1978 O O . ASN A 1 253 ? -7.248 -9.710 28.571 1.00 98.25 253 ASN A O 1
ATOM 1982 N N . SER A 1 254 ? -7.578 -7.542 28.083 1.00 97.56 254 SER A N 1
ATOM 1983 C CA . SER A 1 254 ? -6.495 -7.014 28.915 1.00 97.56 254 SER A CA 1
ATOM 1984 C C . SER A 1 254 ? -6.891 -5.714 29.622 1.00 97.56 254 SER A C 1
ATOM 1986 O O . SER A 1 254 ? -7.787 -4.981 29.189 1.00 97.56 254 SER A O 1
ATOM 1988 N N . ASP A 1 255 ? -6.169 -5.407 30.702 1.00 96.06 255 ASP A N 1
ATOM 1989 C CA . ASP A 1 255 ? -6.175 -4.092 31.341 1.00 96.06 255 ASP A CA 1
ATOM 1990 C C . ASP A 1 255 ? -5.536 -3.030 30.433 1.00 96.06 255 ASP A C 1
ATOM 1992 O O . ASP A 1 255 ? -5.903 -1.853 30.514 1.00 96.06 255 ASP A O 1
ATOM 1996 N N . SER A 1 256 ? -4.608 -3.435 29.562 1.00 96.19 256 SER A N 1
ATOM 1997 C CA . SER A 1 256 ? -4.048 -2.586 28.511 1.00 96.19 256 SER A CA 1
ATOM 1998 C C . SER A 1 256 ? -5.150 -2.235 27.503 1.00 96.19 256 SER A C 1
ATOM 2000 O O . SER A 1 256 ? -5.782 -3.140 26.956 1.00 96.19 256 SER A O 1
ATOM 2002 N N . PRO A 1 257 ? -5.408 -0.943 27.241 1.00 97.06 257 PRO A N 1
ATOM 2003 C CA . PRO A 1 257 ? -6.550 -0.545 26.437 1.00 97.06 257 PRO A CA 1
ATOM 2004 C C . PRO A 1 257 ? -6.308 -0.755 24.939 1.00 97.06 257 PRO A C 1
ATOM 2006 O O . PRO A 1 257 ? -5.241 -0.428 24.412 1.00 97.06 257 PRO A O 1
ATOM 2009 N N . LEU A 1 258 ? -7.350 -1.218 24.247 1.00 98.56 258 LEU A N 1
ATOM 2010 C CA . LEU A 1 258 ? -7.508 -1.070 22.801 1.00 98.56 258 LEU A CA 1
ATOM 2011 C C . LEU A 1 258 ? -8.367 0.168 22.524 1.00 98.56 258 LEU A C 1
ATOM 2013 O O . LEU A 1 258 ? -9.441 0.320 23.106 1.00 98.56 258 LEU A O 1
ATOM 2017 N N . ILE A 1 259 ? -7.918 1.024 21.611 1.00 98.62 259 ILE A N 1
ATOM 2018 C CA . ILE A 1 259 ? -8.618 2.233 21.192 1.00 98.62 259 ILE A CA 1
ATOM 2019 C C . ILE A 1 259 ? -9.019 2.070 19.727 1.00 98.62 259 ILE A C 1
ATOM 2021 O O . ILE A 1 259 ? -8.170 2.072 18.838 1.00 98.62 259 ILE A O 1
ATOM 2025 N N . VAL A 1 260 ? -10.318 1.924 19.470 1.00 98.75 260 VAL A N 1
ATOM 2026 C CA . VAL A 1 260 ? -10.872 1.812 18.116 1.00 98.75 260 VAL A CA 1
ATOM 2027 C C . VAL A 1 260 ? -11.344 3.182 17.644 1.00 98.75 260 VAL A C 1
ATOM 2029 O O . VAL A 1 260 ? -12.200 3.808 18.275 1.00 98.75 260 VAL A O 1
ATOM 2032 N N . CYS A 1 261 ? -10.782 3.636 16.524 1.00 98.56 261 CYS A N 1
ATOM 2033 C CA . CYS A 1 261 ? -11.085 4.924 15.902 1.00 98.56 261 CYS A CA 1
ATOM 2034 C C . CYS A 1 261 ? -12.130 4.796 14.788 1.00 98.56 261 CYS A C 1
ATOM 2036 O O . CYS A 1 261 ? -12.926 5.709 14.589 1.00 98.56 261 CYS A O 1
ATOM 2038 N N . GLY A 1 262 ? -12.123 3.677 14.059 1.00 98.44 262 GLY A N 1
ATOM 2039 C CA . GLY A 1 262 ? -13.000 3.451 12.915 1.00 98.44 262 GLY A CA 1
ATOM 2040 C C . GLY A 1 262 ? -13.070 1.985 12.507 1.00 98.44 262 GLY A C 1
ATOM 2041 O O . GLY A 1 262 ? -12.157 1.202 12.776 1.00 98.44 262 GLY A O 1
ATOM 2042 N N . LEU A 1 263 ? -14.163 1.629 11.837 1.00 98.62 263 LEU A N 1
ATOM 2043 C CA . LEU A 1 263 ? -14.391 0.311 11.257 1.00 98.62 263 LEU A CA 1
ATOM 2044 C C . LEU A 1 263 ? -14.974 0.461 9.856 1.00 98.62 263 LEU A C 1
ATOM 2046 O O . LEU A 1 263 ? -15.857 1.291 9.635 1.00 98.62 263 LEU A O 1
ATOM 2050 N N . THR A 1 264 ? -14.532 -0.401 8.949 1.00 98.25 264 THR A N 1
ATOM 2051 C CA . THR A 1 264 ? -15.057 -0.478 7.585 1.00 98.25 264 THR A CA 1
ATOM 2052 C C . THR A 1 264 ? -15.226 -1.925 7.184 1.00 98.25 264 THR A C 1
ATOM 2054 O O . THR A 1 264 ? -14.307 -2.726 7.319 1.00 98.25 264 THR A O 1
ATOM 2057 N N . LEU A 1 265 ? -16.401 -2.274 6.674 1.00 97.50 265 LEU A N 1
ATOM 2058 C CA . LEU A 1 265 ? -16.629 -3.589 6.092 1.00 97.50 265 LEU A CA 1
ATOM 2059 C C . LEU A 1 265 ? -16.078 -3.611 4.674 1.00 97.50 265 LEU A C 1
ATOM 2061 O O . LEU A 1 265 ? -16.349 -2.702 3.891 1.00 97.50 265 LEU A O 1
ATOM 2065 N N . PHE A 1 266 ? -15.312 -4.646 4.354 1.00 95.38 266 PHE A N 1
ATOM 2066 C CA . PHE A 1 266 ? -14.745 -4.850 3.030 1.00 95.38 266 PHE A CA 1
ATOM 2067 C C . PHE A 1 266 ? -15.284 -6.140 2.411 1.00 95.38 266 PHE A C 1
ATOM 2069 O O . PHE A 1 266 ? -15.379 -7.177 3.072 1.00 95.38 266 PHE A O 1
ATOM 2076 N N . ARG A 1 267 ? -15.654 -6.056 1.133 1.00 93.00 267 ARG A N 1
ATOM 2077 C CA . ARG A 1 267 ? -16.172 -7.145 0.313 1.00 93.00 267 ARG A CA 1
ATOM 2078 C C . ARG A 1 267 ? -15.221 -7.430 -0.839 1.00 93.00 267 ARG A C 1
ATOM 2080 O O . ARG A 1 267 ? -15.277 -6.783 -1.885 1.00 93.00 267 ARG A O 1
ATOM 2087 N N . GLY A 1 268 ? -14.349 -8.399 -0.629 1.00 90.69 268 GLY A N 1
ATOM 2088 C CA . GLY A 1 268 ? -13.339 -8.841 -1.580 1.00 90.69 268 GLY A CA 1
ATOM 2089 C C . GLY A 1 268 ? -12.814 -10.209 -1.172 1.00 90.69 268 GLY A C 1
ATOM 2090 O O . GLY A 1 268 ? -12.978 -10.631 -0.033 1.00 90.69 268 GLY A O 1
ATOM 2091 N N . ARG A 1 269 ? -12.214 -10.922 -2.117 1.00 90.06 269 ARG A N 1
ATOM 2092 C CA . ARG A 1 269 ? -11.696 -12.277 -1.910 1.00 90.06 269 ARG A CA 1
ATOM 2093 C C . ARG A 1 269 ? -10.373 -12.272 -1.152 1.00 90.06 269 ARG A C 1
ATOM 2095 O O . ARG A 1 269 ? -10.113 -13.200 -0.396 1.00 90.06 269 ARG A O 1
ATOM 2102 N N . GLU A 1 270 ? -9.560 -11.240 -1.353 1.00 91.19 270 GLU A N 1
ATOM 2103 C CA . GLU A 1 270 ? -8.232 -11.109 -0.755 1.00 91.19 270 GLU A CA 1
ATOM 2104 C C . GLU A 1 270 ? -8.164 -9.973 0.272 1.00 91.19 270 GLU A C 1
ATOM 2106 O O . GLU A 1 270 ? -8.982 -9.052 0.287 1.00 91.19 270 GLU A O 1
ATOM 2111 N N . ASN A 1 271 ? -7.151 -10.024 1.141 1.00 93.62 271 ASN A N 1
ATOM 2112 C CA . ASN A 1 271 ? -6.928 -8.988 2.146 1.00 93.62 271 ASN A CA 1
ATOM 2113 C C . ASN A 1 271 ? -6.612 -7.632 1.466 1.00 93.62 271 ASN A C 1
ATOM 2115 O O . ASN A 1 271 ? -5.630 -7.554 0.724 1.00 93.62 271 ASN A O 1
ATOM 2119 N N . PRO A 1 272 ? -7.366 -6.550 1.746 1.00 92.88 272 PRO A N 1
ATOM 2120 C CA . PRO A 1 272 ? -7.227 -5.275 1.035 1.00 92.88 272 PRO A CA 1
ATOM 2121 C C . PRO A 1 272 ? -5.919 -4.526 1.331 1.00 92.88 272 PRO A C 1
ATOM 2123 O O . PRO A 1 272 ? -5.569 -3.603 0.604 1.00 92.88 272 PRO A O 1
ATOM 2126 N N . LEU A 1 273 ? -5.194 -4.911 2.385 1.00 93.06 273 LEU A N 1
ATOM 2127 C CA . LEU A 1 273 ? -3.936 -4.291 2.813 1.00 93.06 273 LEU A CA 1
ATOM 2128 C C . LEU A 1 273 ? -2.704 -5.122 2.419 1.00 93.06 273 LEU A C 1
ATOM 2130 O O . LEU A 1 273 ? -1.582 -4.759 2.771 1.00 93.06 273 LEU A O 1
ATOM 2134 N N . ARG A 1 274 ? -2.890 -6.252 1.722 1.00 91.38 274 ARG A N 1
ATOM 2135 C CA . ARG A 1 274 ? -1.798 -7.098 1.222 1.00 91.38 274 ARG A CA 1
ATOM 2136 C C . ARG A 1 274 ? -1.695 -6.953 -0.286 1.00 91.38 274 ARG A C 1
ATOM 2138 O O . ARG A 1 274 ? -2.615 -7.310 -1.016 1.00 91.38 274 ARG A O 1
ATOM 2145 N N . TYR A 1 275 ? -0.567 -6.425 -0.738 1.00 91.12 275 TYR A N 1
ATOM 2146 C CA . TYR A 1 275 ? -0.312 -6.197 -2.153 1.00 91.12 275 TYR A CA 1
ATOM 2147 C C . TYR A 1 275 ? 0.539 -7.320 -2.734 1.00 91.12 275 TYR A C 1
ATOM 2149 O O . TYR A 1 275 ? 1.449 -7.830 -2.075 1.00 91.12 275 TYR A O 1
ATOM 2157 N N . ASP A 1 276 ? 0.270 -7.663 -3.989 1.00 89.69 276 ASP A N 1
ATOM 2158 C CA . ASP A 1 276 ? 1.159 -8.513 -4.767 1.00 89.69 276 ASP A CA 1
ATOM 2159 C C . ASP A 1 276 ? 2.484 -7.796 -5.053 1.00 89.69 276 ASP A C 1
ATOM 2161 O O . ASP A 1 276 ? 2.601 -6.566 -4.992 1.00 89.69 276 ASP A O 1
ATOM 2165 N N . ARG A 1 277 ? 3.501 -8.586 -5.420 1.00 88.62 277 ARG A N 1
ATOM 2166 C CA . ARG A 1 277 ? 4.785 -8.060 -5.894 1.00 88.62 277 ARG A CA 1
ATOM 2167 C C . ARG A 1 277 ? 4.560 -7.043 -7.016 1.00 88.62 277 ARG A C 1
ATOM 2169 O O . ARG A 1 277 ? 3.796 -7.306 -7.949 1.00 88.62 277 ARG A O 1
ATOM 2176 N N . ALA A 1 278 ? 5.326 -5.951 -6.968 1.00 89.94 278 ALA A N 1
ATOM 2177 C CA . ALA A 1 278 ? 5.355 -4.951 -8.025 1.00 89.94 278 ALA A CA 1
ATOM 2178 C C . ALA A 1 278 ? 5.481 -5.603 -9.414 1.00 89.94 278 ALA A C 1
ATOM 2180 O O . ALA A 1 278 ? 6.351 -6.449 -9.646 1.00 89.94 278 ALA A O 1
ATOM 2181 N N . SER A 1 279 ? 4.583 -5.227 -10.320 1.00 91.00 279 SER A N 1
ATOM 2182 C CA . SER A 1 279 ? 4.512 -5.740 -11.688 1.00 91.00 279 SER A CA 1
ATOM 2183 C C . SER A 1 279 ? 4.502 -4.584 -12.681 1.00 91.00 279 SER A C 1
ATOM 2185 O O . SER A 1 279 ? 3.902 -3.541 -12.416 1.00 91.00 279 SER A O 1
ATOM 2187 N N . LEU A 1 280 ? 5.169 -4.773 -13.821 1.00 92.81 280 LEU A N 1
ATOM 2188 C CA . LEU A 1 280 ? 5.212 -3.795 -14.904 1.00 92.81 280 LEU A CA 1
ATOM 2189 C C . LEU A 1 280 ? 3.958 -3.937 -15.767 1.00 92.81 280 LEU A C 1
ATOM 2191 O O . LEU A 1 280 ? 3.687 -5.008 -16.308 1.00 92.81 280 LEU A O 1
ATOM 2195 N N . TYR A 1 281 ? 3.218 -2.850 -15.931 1.00 95.19 281 TYR A N 1
ATOM 2196 C CA . TYR A 1 281 ? 2.117 -2.750 -16.875 1.00 95.19 281 TYR A CA 1
ATOM 2197 C C . TYR A 1 281 ? 2.499 -1.810 -18.011 1.00 95.19 281 TYR A C 1
ATOM 2199 O O . TYR A 1 281 ? 3.145 -0.779 -17.804 1.00 95.19 281 TYR A O 1
ATOM 2207 N N . ARG A 1 282 ? 2.031 -2.145 -19.210 1.00 95.88 282 ARG A N 1
ATOM 2208 C CA . ARG A 1 282 ? 1.978 -1.231 -20.345 1.00 95.88 282 ARG A CA 1
ATOM 2209 C C . ARG A 1 282 ? 0.559 -0.716 -20.490 1.00 95.88 282 ARG A C 1
ATOM 2211 O O . ARG A 1 282 ? -0.367 -1.502 -20.665 1.00 95.88 282 ARG A O 1
ATOM 2218 N N . VAL A 1 283 ? 0.405 0.596 -20.450 1.00 97.44 283 VAL A N 1
ATOM 2219 C CA . VAL A 1 283 ? -0.844 1.295 -20.725 1.00 97.44 283 VAL A CA 1
ATOM 2220 C C . VAL A 1 283 ? -0.793 1.799 -22.163 1.00 97.44 283 VAL A C 1
ATOM 2222 O O . VAL A 1 283 ? 0.042 2.634 -22.509 1.00 97.44 283 VAL A O 1
ATOM 2225 N N . THR A 1 284 ? -1.681 1.300 -23.016 1.00 97.50 284 THR A N 1
ATOM 2226 C CA . THR A 1 284 ? -1.911 1.851 -24.352 1.00 97.50 284 THR A CA 1
ATOM 2227 C C . THR A 1 284 ? -2.765 3.103 -24.212 1.00 97.50 284 THR A C 1
ATOM 2229 O O . THR A 1 284 ? -3.940 3.028 -23.847 1.00 97.50 284 THR A O 1
ATOM 2232 N N . LEU A 1 285 ? -2.167 4.256 -24.505 1.00 97.06 285 LEU A N 1
ATOM 2233 C CA . LEU A 1 285 ? -2.812 5.558 -24.375 1.00 97.06 285 LEU A CA 1
ATOM 2234 C C . LEU A 1 285 ? -3.907 5.737 -25.440 1.00 97.06 285 LEU A C 1
ATOM 2236 O O . LEU A 1 285 ? -3.730 5.252 -26.557 1.00 97.06 285 LEU A O 1
ATOM 2240 N N . PRO A 1 286 ? -5.012 6.453 -25.158 1.00 95.44 286 PRO A N 1
ATOM 2241 C CA . PRO A 1 286 ? -6.052 6.754 -26.146 1.00 95.44 286 PRO A CA 1
ATOM 2242 C C . PRO A 1 286 ? -5.512 7.442 -27.398 1.00 95.44 286 PRO A C 1
ATOM 2244 O O . PRO A 1 286 ? -5.830 7.047 -28.524 1.00 95.44 286 PRO A O 1
ATOM 2247 N N . GLU A 1 287 ? -4.604 8.395 -27.209 1.00 94.38 287 GLU A N 1
ATOM 2248 C CA . GLU A 1 287 ? -3.877 9.081 -28.269 1.00 94.38 287 GLU A CA 1
ATOM 2249 C C . GLU A 1 287 ? -2.376 9.123 -27.962 1.00 94.38 287 GLU A C 1
ATOM 2251 O O . GLU A 1 287 ? -2.006 9.160 -26.788 1.00 94.38 287 GLU A O 1
ATOM 2256 N N . PRO A 1 288 ? -1.505 9.055 -28.988 1.00 94.81 288 PRO A N 1
ATOM 2257 C CA . PRO A 1 288 ? -0.068 9.171 -28.780 1.00 94.81 288 PRO A CA 1
ATOM 2258 C C . PRO A 1 288 ? 0.289 10.560 -28.250 1.00 94.81 288 PRO A C 1
ATOM 2260 O O . PRO A 1 288 ? -0.123 11.562 -28.834 1.00 94.81 288 PRO A O 1
ATOM 2263 N N . ASP A 1 289 ? 1.062 10.615 -27.172 1.00 93.19 289 ASP A N 1
ATOM 2264 C CA . ASP A 1 289 ? 1.479 11.867 -26.549 1.00 93.19 289 ASP A CA 1
ATOM 2265 C C . ASP A 1 289 ? 2.737 11.615 -25.699 1.00 93.19 289 ASP A C 1
ATOM 2267 O O . ASP A 1 289 ? 2.788 10.674 -24.909 1.00 93.19 289 ASP A O 1
ATOM 2271 N N . GLY A 1 290 ? 3.772 12.427 -25.919 1.00 89.19 290 GLY A N 1
ATOM 2272 C CA . GLY A 1 290 ? 5.055 12.343 -25.218 1.00 89.19 290 GLY A CA 1
ATOM 2273 C C . GLY A 1 290 ? 5.134 13.131 -23.906 1.00 89.19 290 GLY A C 1
ATOM 2274 O O . GLY A 1 290 ? 6.225 13.239 -23.351 1.00 89.19 290 GLY A O 1
ATOM 2275 N N . ASP A 1 291 ? 4.037 13.734 -23.443 1.00 89.88 291 ASP A N 1
ATOM 2276 C CA . ASP A 1 291 ? 3.976 14.525 -22.214 1.00 89.88 291 ASP A CA 1
ATOM 2277 C C . ASP A 1 291 ? 3.637 13.640 -21.001 1.00 89.88 291 ASP A C 1
ATOM 2279 O O . ASP A 1 291 ? 2.499 13.192 -20.819 1.00 89.88 291 ASP A O 1
ATOM 2283 N N . GLU A 1 292 ? 4.628 13.404 -20.137 1.00 82.00 292 GLU A N 1
ATOM 2284 C CA . GLU A 1 292 ? 4.451 12.651 -18.886 1.00 82.00 292 GLU A CA 1
ATOM 2285 C C . GLU A 1 292 ? 3.509 13.351 -17.893 1.00 82.00 292 GLU A C 1
ATOM 2287 O O . GLU A 1 292 ? 2.958 12.707 -16.994 1.00 82.00 292 GLU A O 1
ATOM 2292 N N . ASP A 1 293 ? 3.294 14.664 -18.032 1.00 88.12 293 ASP A N 1
ATOM 2293 C CA . ASP A 1 293 ? 2.411 15.402 -17.137 1.00 88.12 293 ASP A CA 1
ATOM 2294 C C . ASP A 1 293 ? 0.938 15.294 -17.500 1.00 88.12 293 ASP A C 1
ATOM 2296 O O . ASP A 1 293 ? 0.070 15.518 -16.649 1.00 88.12 293 ASP A O 1
ATOM 2300 N N . ARG A 1 294 ? 0.638 14.862 -18.722 1.00 92.00 294 ARG A N 1
ATOM 2301 C CA . ARG A 1 294 ? -0.735 14.686 -19.168 1.00 92.00 294 ARG A CA 1
ATOM 2302 C C . ARG A 1 294 ? -1.417 13.492 -18.505 1.00 92.00 294 ARG A C 1
ATOM 2304 O O . ARG A 1 294 ? -2.551 13.619 -18.041 1.00 92.00 294 ARG A O 1
ATOM 2311 N N . TRP A 1 295 ? -0.748 12.345 -18.502 1.00 92.75 295 TRP A N 1
ATOM 2312 C CA . TRP A 1 295 ? -1.329 11.063 -18.111 1.00 92.75 295 TRP A CA 1
ATOM 2313 C C . TRP A 1 295 ? -1.012 10.759 -16.652 1.00 92.75 295 TRP A C 1
ATOM 2315 O O . TRP A 1 295 ? 0.135 10.491 -16.298 1.00 92.75 295 TRP A O 1
ATOM 2325 N N . LYS A 1 296 ? -2.030 10.796 -15.791 1.00 93.19 296 LYS A N 1
ATOM 2326 C CA . LYS A 1 296 ? -1.885 10.464 -14.368 1.00 93.19 296 LYS A CA 1
ATOM 2327 C C . LYS A 1 296 ? -2.504 9.104 -14.091 1.00 93.19 296 LYS A C 1
ATOM 2329 O O . LYS A 1 296 ? -3.534 8.767 -14.665 1.00 93.19 296 LYS A O 1
ATOM 2334 N N . VAL A 1 297 ? -1.869 8.320 -13.226 1.00 92.06 297 VAL A N 1
ATOM 2335 C CA . VAL A 1 297 ? -2.339 6.979 -12.868 1.00 92.06 297 VAL A CA 1
ATOM 2336 C C . VAL A 1 297 ? -2.552 6.897 -11.365 1.00 92.06 297 VAL A C 1
ATOM 2338 O O . VAL A 1 297 ? -1.701 7.343 -10.597 1.00 92.06 297 VAL A O 1
ATOM 2341 N N . ALA A 1 298 ? -3.682 6.325 -10.963 1.00 89.69 298 ALA A N 1
ATOM 2342 C CA . ALA A 1 298 ? -4.062 6.115 -9.573 1.00 89.69 298 ALA A CA 1
ATOM 2343 C C . ALA A 1 298 ? -4.576 4.685 -9.349 1.00 89.69 298 ALA A C 1
ATOM 2345 O O . ALA A 1 298 ? -4.976 3.994 -10.290 1.00 89.69 298 ALA A O 1
ATOM 2346 N N . LEU A 1 299 ? -4.553 4.253 -8.087 1.00 88.69 299 LEU A N 1
ATOM 2347 C CA . LEU A 1 299 ? -5.021 2.951 -7.614 1.00 88.69 299 LEU A CA 1
ATOM 2348 C C . LEU A 1 299 ? -5.755 3.131 -6.288 1.00 88.69 299 LEU A C 1
ATOM 2350 O O . LEU A 1 299 ? -5.318 3.931 -5.461 1.00 88.69 299 LEU A O 1
ATOM 2354 N N . ASP A 1 300 ? -6.813 2.353 -6.065 1.00 85.88 300 ASP A N 1
ATOM 2355 C CA . ASP A 1 300 ? -7.474 2.307 -4.759 1.00 85.88 300 ASP A CA 1
ATOM 2356 C C . ASP A 1 300 ? -6.661 1.468 -3.751 1.00 85.88 300 ASP A C 1
ATOM 2358 O O . ASP A 1 300 ? -6.139 2.001 -2.776 1.00 85.88 300 ASP A O 1
ATOM 2362 N N . LEU A 1 301 ? -6.471 0.175 -4.009 1.00 89.94 301 LEU A N 1
ATOM 2363 C CA . LEU A 1 301 ? -5.845 -0.797 -3.110 1.00 89.94 301 LEU A CA 1
ATOM 2364 C C . LEU A 1 301 ? -4.414 -1.120 -3.555 1.00 89.94 301 LEU A C 1
ATOM 2366 O O . LEU A 1 301 ? -4.092 -2.262 -3.896 1.00 89.94 301 LEU A O 1
ATOM 2370 N N . GLY A 1 302 ? -3.556 -0.102 -3.609 1.00 90.12 302 GLY A N 1
ATOM 2371 C CA . GLY A 1 302 ? -2.171 -0.277 -4.036 1.00 90.12 302 GLY A CA 1
ATOM 2372 C C . GLY A 1 302 ? -1.355 1.006 -4.100 1.00 90.12 302 GLY A C 1
ATOM 2373 O O . GLY A 1 302 ? -1.774 2.073 -3.655 1.00 90.12 302 GLY A O 1
ATOM 2374 N N . VAL A 1 303 ? -0.163 0.875 -4.674 1.00 88.69 303 VAL A N 1
ATOM 2375 C CA . VAL A 1 303 ? 0.786 1.961 -4.913 1.00 88.69 303 VAL A CA 1
ATOM 2376 C C . VAL A 1 303 ? 1.278 1.875 -6.355 1.00 88.69 303 VAL A C 1
ATOM 2378 O O . VAL A 1 303 ? 1.746 0.827 -6.811 1.00 88.69 303 VAL A O 1
ATOM 2381 N N . VAL A 1 304 ? 1.191 2.997 -7.073 1.00 91.19 304 VAL A N 1
ATOM 2382 C CA . VAL A 1 304 ? 1.914 3.191 -8.334 1.00 91.19 304 VAL A CA 1
ATOM 2383 C C . VAL A 1 304 ? 3.344 3.556 -7.957 1.00 91.19 304 VAL A C 1
ATOM 2385 O O . VAL A 1 304 ? 3.610 4.687 -7.569 1.00 91.19 304 VAL A O 1
ATOM 2388 N N . ALA A 1 305 ? 4.259 2.594 -8.015 1.00 89.00 305 ALA A N 1
ATOM 2389 C CA . ALA A 1 305 ? 5.656 2.808 -7.659 1.00 89.00 305 ALA A CA 1
ATOM 2390 C C . ALA A 1 305 ? 6.360 3.705 -8.684 1.00 89.00 305 ALA A C 1
ATOM 2392 O O . ALA A 1 305 ? 7.164 4.558 -8.318 1.00 89.00 305 ALA A O 1
ATOM 2393 N N . ARG A 1 306 ? 6.061 3.521 -9.976 1.00 88.69 306 ARG A N 1
ATOM 2394 C CA . ARG A 1 306 ? 6.655 4.299 -11.072 1.00 88.69 306 ARG A CA 1
ATOM 2395 C C . ARG A 1 306 ? 5.664 4.505 -12.207 1.00 88.69 306 ARG A C 1
ATOM 2397 O O . ARG A 1 306 ? 4.809 3.657 -12.440 1.00 88.69 306 ARG A O 1
ATOM 2404 N N . SER A 1 307 ? 5.831 5.611 -12.926 1.00 91.75 307 SER A N 1
ATOM 2405 C CA . SER A 1 307 ? 5.131 5.930 -14.170 1.00 91.75 307 SER A CA 1
ATOM 2406 C C . SER A 1 307 ? 6.082 6.705 -15.076 1.00 91.75 307 SER A C 1
ATOM 2408 O O . SER A 1 307 ? 6.639 7.709 -14.631 1.00 91.75 307 SER A O 1
ATOM 2410 N N . TYR A 1 308 ? 6.307 6.228 -16.298 1.00 91.62 308 TYR A N 1
ATOM 2411 C CA . TYR A 1 308 ? 7.284 6.813 -17.219 1.00 91.62 308 TYR A CA 1
ATOM 2412 C C . TYR A 1 308 ? 6.960 6.513 -18.685 1.00 91.62 308 TYR A C 1
ATOM 2414 O O . TYR A 1 308 ? 6.374 5.478 -19.022 1.00 91.62 308 TYR A O 1
ATOM 2422 N N . LEU A 1 309 ? 7.383 7.417 -19.568 1.00 93.50 309 LEU A N 1
ATOM 2423 C CA . LEU A 1 309 ? 7.396 7.197 -21.011 1.00 93.50 309 LEU A CA 1
ATOM 2424 C C . LEU A 1 309 ? 8.792 6.740 -21.449 1.00 93.50 309 LEU A C 1
ATOM 2426 O O . LEU A 1 309 ? 9.810 7.124 -20.874 1.00 93.50 309 LEU A O 1
ATOM 2430 N N . LEU A 1 310 ? 8.854 5.897 -22.480 1.00 92.50 310 LEU A N 1
ATOM 2431 C CA . LEU A 1 310 ? 10.130 5.525 -23.088 1.00 92.50 310 LEU A CA 1
ATOM 2432 C C . LEU A 1 310 ? 10.508 6.510 -24.196 1.00 92.50 310 LEU A C 1
ATOM 2434 O O . LEU A 1 310 ? 9.664 6.967 -24.973 1.00 92.50 310 LEU A O 1
ATOM 2438 N N . ASN A 1 311 ? 11.808 6.779 -24.293 1.00 91.00 311 ASN A N 1
ATOM 2439 C CA . ASN A 1 311 ? 12.403 7.484 -25.422 1.00 91.00 311 ASN A CA 1
ATOM 2440 C C . ASN A 1 311 ? 12.233 6.690 -26.726 1.00 91.00 311 ASN A C 1
ATOM 2442 O O . ASN A 1 311 ? 11.952 5.492 -26.719 1.00 91.00 311 ASN A O 1
ATOM 2446 N N . GLY A 1 312 ? 12.420 7.365 -27.859 1.00 90.94 312 GLY A N 1
ATOM 2447 C CA . GLY A 1 312 ? 12.433 6.716 -29.162 1.00 90.94 312 GLY A CA 1
ATOM 2448 C C . GLY A 1 312 ? 13.573 5.702 -29.234 1.00 90.94 312 GLY A C 1
ATOM 2449 O O . GLY A 1 312 ? 14.720 6.039 -28.946 1.00 90.94 312 GLY A O 1
ATOM 2450 N N . PHE A 1 313 ? 13.247 4.472 -29.624 1.00 91.62 313 PHE A N 1
ATOM 2451 C CA . PHE A 1 313 ? 14.203 3.384 -29.779 1.00 91.62 313 PHE A CA 1
ATOM 2452 C C . PHE A 1 313 ? 13.888 2.605 -31.056 1.00 91.62 313 PHE A C 1
ATOM 2454 O O . PHE A 1 313 ? 12.780 2.094 -31.213 1.00 91.62 313 PHE A O 1
ATOM 2461 N N . ASP A 1 314 ? 14.862 2.529 -31.963 1.00 91.88 314 ASP A N 1
ATOM 2462 C CA . ASP A 1 314 ? 14.814 1.664 -33.141 1.00 91.88 314 ASP A CA 1
ATOM 2463 C C . ASP A 1 314 ? 15.927 0.614 -33.034 1.00 91.88 314 ASP A C 1
ATOM 2465 O O . ASP A 1 314 ? 17.103 0.961 -33.196 1.00 91.88 314 ASP A O 1
ATOM 2469 N N . PRO A 1 315 ? 15.595 -0.661 -32.772 1.00 91.75 315 PRO A N 1
ATOM 2470 C CA . PRO A 1 315 ? 16.612 -1.669 -32.518 1.00 91.75 315 PRO A CA 1
ATOM 2471 C C . PRO A 1 315 ? 17.556 -1.907 -33.703 1.00 91.75 315 PRO A C 1
ATOM 2473 O O . PRO A 1 315 ? 18.740 -2.177 -33.501 1.00 91.75 315 PRO A O 1
ATOM 2476 N N . ALA A 1 316 ? 17.059 -1.792 -34.940 1.00 91.94 316 ALA A N 1
ATOM 2477 C CA . ALA A 1 316 ? 17.864 -2.008 -36.140 1.00 91.94 316 ALA A CA 1
ATOM 2478 C C . ALA A 1 316 ? 18.949 -0.936 -36.299 1.00 91.94 316 ALA A C 1
ATOM 2480 O O . ALA A 1 316 ? 20.118 -1.279 -36.475 1.00 91.94 316 ALA A O 1
ATOM 2481 N N . SER A 1 317 ? 18.582 0.346 -36.195 1.00 90.88 317 SER A N 1
ATOM 2482 C CA . SER A 1 317 ? 19.550 1.449 -36.239 1.00 90.88 317 SER A CA 1
ATOM 2483 C C . SER A 1 317 ? 20.504 1.413 -35.048 1.00 90.88 317 SER A C 1
ATOM 2485 O O . SER A 1 317 ? 21.695 1.677 -35.207 1.00 90.88 317 SER A O 1
ATOM 2487 N N . TRP A 1 318 ? 19.995 1.047 -33.871 1.00 90.81 318 TRP A N 1
ATOM 2488 C CA . TRP A 1 318 ? 20.772 0.977 -32.639 1.00 90.81 318 TRP A CA 1
ATOM 2489 C C . TRP A 1 318 ? 21.879 -0.092 -32.695 1.00 90.81 318 TRP A C 1
ATOM 2491 O O . TRP A 1 318 ? 23.025 0.188 -32.351 1.00 90.81 318 TRP A O 1
ATOM 2501 N N . LEU A 1 319 ? 21.591 -1.287 -33.229 1.00 89.56 319 LEU A N 1
ATOM 2502 C CA . LEU A 1 319 ? 22.572 -2.378 -33.358 1.00 89.56 319 LEU A CA 1
ATOM 2503 C C . LEU A 1 319 ? 23.756 -2.059 -34.288 1.00 89.56 319 LEU A C 1
ATOM 2505 O O . LEU A 1 319 ? 24.820 -2.662 -34.149 1.00 89.56 319 LEU A O 1
ATOM 2509 N N . VAL A 1 320 ? 23.579 -1.148 -35.249 1.00 90.69 320 VAL A N 1
ATOM 2510 C CA . VAL A 1 320 ? 24.618 -0.765 -36.224 1.00 90.69 320 VAL A CA 1
ATOM 2511 C C . VAL A 1 320 ? 25.183 0.634 -35.974 1.00 90.69 320 VAL A C 1
ATOM 2513 O O . VAL A 1 320 ? 25.956 1.144 -36.789 1.00 90.69 320 VAL A O 1
ATOM 2516 N N . ALA A 1 321 ? 24.804 1.273 -34.864 1.00 87.62 321 ALA A N 1
ATOM 2517 C CA . ALA A 1 321 ? 25.232 2.622 -34.539 1.00 87.62 321 ALA A CA 1
ATOM 2518 C C . ALA A 1 321 ? 26.760 2.690 -34.380 1.00 87.62 321 ALA A C 1
ATOM 2520 O O . ALA A 1 321 ? 27.369 1.954 -33.605 1.00 87.62 321 ALA A O 1
ATOM 2521 N N . SER A 1 322 ? 27.402 3.641 -35.066 1.00 86.06 322 SER A N 1
ATOM 2522 C CA . SER A 1 322 ? 28.859 3.835 -34.988 1.00 86.06 322 SER A CA 1
ATOM 2523 C C . SER A 1 322 ? 29.347 4.296 -33.608 1.00 86.06 322 SER A C 1
ATOM 2525 O O . SER A 1 322 ? 30.547 4.289 -33.349 1.00 86.06 322 SER A O 1
ATOM 2527 N N . GLY A 1 323 ? 28.426 4.746 -32.749 1.00 82.81 323 GLY A N 1
ATOM 2528 C CA . GLY A 1 323 ? 28.680 5.190 -31.378 1.00 82.81 323 GLY A CA 1
ATOM 2529 C C . GLY A 1 323 ? 28.489 4.109 -30.312 1.00 82.81 323 GLY A C 1
ATOM 2530 O O . GLY A 1 323 ? 28.477 4.454 -29.131 1.00 82.81 323 GLY A O 1
ATOM 2531 N N . ALA A 1 324 ? 28.326 2.836 -30.696 1.00 82.38 324 ALA A N 1
ATOM 2532 C CA . ALA A 1 324 ? 28.183 1.736 -29.744 1.00 82.38 324 ALA A CA 1
ATOM 2533 C C . ALA A 1 324 ? 29.298 1.766 -28.678 1.00 82.38 324 ALA A C 1
ATOM 2535 O O . ALA A 1 324 ? 30.484 1.918 -28.978 1.00 82.38 324 ALA A O 1
ATOM 2536 N N . GLY A 1 325 ? 28.902 1.662 -27.415 1.00 80.56 325 GLY A N 1
ATOM 2537 C CA . GLY A 1 325 ? 29.755 1.689 -26.235 1.00 80.56 325 GLY A CA 1
ATOM 2538 C C . GLY A 1 325 ? 30.055 3.073 -25.670 1.00 80.56 325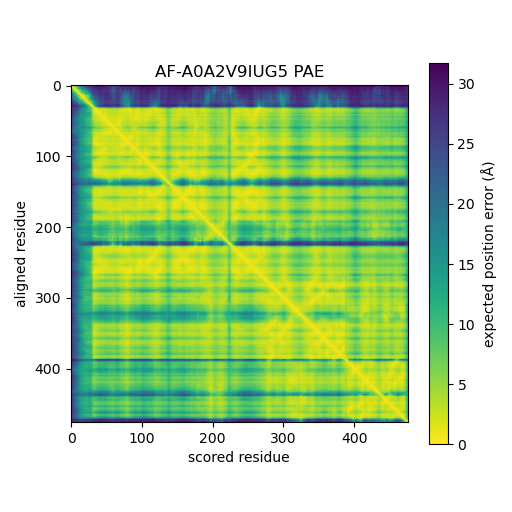 GLY A C 1
ATOM 2539 O O . GLY A 1 325 ? 30.638 3.156 -24.583 1.00 80.56 325 GLY A O 1
ATOM 2540 N N . LEU A 1 326 ? 29.686 4.149 -26.371 1.00 86.31 326 LEU A N 1
ATOM 2541 C CA . LEU A 1 326 ? 29.932 5.536 -25.951 1.00 86.31 326 LEU A CA 1
ATOM 2542 C C . LEU A 1 326 ? 28.718 6.183 -25.273 1.00 86.31 326 LEU A C 1
ATOM 2544 O O . LEU A 1 326 ? 28.846 7.267 -24.703 1.00 86.31 326 LEU A O 1
ATOM 2548 N N . GLY A 1 327 ? 27.574 5.499 -25.298 1.00 86.06 327 GLY A N 1
ATOM 2549 C CA . GLY A 1 327 ? 26.300 6.026 -24.834 1.00 86.06 327 GLY A CA 1
ATOM 2550 C C . GLY A 1 327 ? 25.661 6.991 -25.832 1.00 86.06 327 GLY A C 1
ATOM 2551 O O . GLY A 1 327 ? 26.320 7.610 -26.668 1.00 86.06 327 GLY A O 1
ATOM 2552 N N . GLU A 1 328 ? 24.343 7.110 -25.738 1.00 87.88 328 GLU A N 1
ATOM 2553 C CA . GLU A 1 328 ? 23.523 7.915 -26.644 1.00 87.88 328 GLU A CA 1
ATOM 2554 C C . GLU A 1 328 ? 22.829 9.043 -25.886 1.00 87.88 328 GLU A C 1
ATOM 2556 O O . GLU A 1 328 ? 22.560 8.928 -24.689 1.00 87.88 328 GLU A O 1
ATOM 2561 N N . ARG A 1 329 ? 22.511 10.135 -26.588 1.00 87.50 329 ARG A N 1
ATOM 2562 C CA . ARG A 1 329 ? 21.580 11.144 -26.068 1.00 87.50 329 ARG A CA 1
ATOM 2563 C C . ARG A 1 329 ? 20.153 10.632 -26.197 1.00 87.50 329 ARG A C 1
ATOM 2565 O O . ARG A 1 329 ? 19.810 10.020 -27.208 1.00 87.50 329 ARG A O 1
ATOM 2572 N N . ALA A 1 330 ? 19.323 10.932 -25.206 1.00 85.12 330 ALA A N 1
ATOM 2573 C CA . ALA A 1 330 ? 17.908 10.616 -25.242 1.00 85.12 330 ALA A CA 1
ATOM 2574 C C . ALA A 1 330 ? 17.271 11.263 -26.477 1.00 85.12 330 ALA A C 1
ATOM 2576 O O . ALA A 1 330 ? 17.467 12.450 -26.743 1.00 85.12 330 ALA A O 1
ATOM 2577 N N . SER A 1 331 ? 16.506 10.472 -27.227 1.00 89.06 331 SER A N 1
ATOM 2578 C CA . SER A 1 331 ? 15.637 10.967 -28.293 1.00 89.06 331 SER A CA 1
ATOM 2579 C C . SER A 1 331 ? 14.205 10.992 -27.768 1.00 89.06 331 SER A C 1
ATOM 2581 O O . SER A 1 331 ? 13.600 9.923 -27.658 1.00 89.06 331 SER A O 1
ATOM 2583 N N . PRO A 1 332 ? 13.655 12.170 -27.415 1.00 89.19 332 PRO A N 1
ATOM 2584 C CA . PRO A 1 332 ? 12.282 12.269 -26.940 1.00 89.19 332 PRO A CA 1
ATOM 2585 C C . PRO A 1 332 ? 11.308 11.642 -27.935 1.00 89.19 332 PRO A C 1
ATOM 2587 O O . PRO A 1 332 ? 11.470 11.787 -29.149 1.00 89.19 332 PRO A O 1
ATOM 2590 N N . ASN A 1 333 ? 10.282 10.970 -27.421 1.00 91.31 333 ASN A N 1
ATOM 2591 C CA . ASN A 1 333 ? 9.240 10.354 -28.231 1.00 91.31 333 ASN A CA 1
ATOM 2592 C C . ASN A 1 333 ? 7.934 11.159 -28.119 1.00 91.31 333 ASN A C 1
ATOM 2594 O O . ASN A 1 333 ? 7.074 10.809 -27.311 1.00 91.31 333 ASN A O 1
ATOM 2598 N N . PRO A 1 334 ? 7.746 12.234 -28.911 1.00 90.44 334 PRO A N 1
ATOM 2599 C CA . PRO A 1 334 ? 6.529 13.046 -28.839 1.00 90.44 334 PRO A CA 1
ATOM 2600 C C . PRO A 1 334 ? 5.265 12.265 -29.236 1.00 90.44 334 PRO A C 1
ATOM 2602 O O . PRO A 1 334 ? 4.161 12.688 -28.909 1.00 90.44 334 PRO A O 1
ATOM 2605 N N . GLY A 1 335 ? 5.421 11.135 -29.936 1.00 93.31 335 GLY A N 1
ATOM 2606 C CA . GLY A 1 335 ? 4.345 10.229 -30.333 1.00 93.31 335 GLY A CA 1
ATOM 2607 C C . GLY A 1 335 ? 4.289 8.958 -29.486 1.00 93.31 335 GLY A C 1
ATOM 2608 O O . GLY A 1 335 ? 3.931 7.903 -30.013 1.00 93.31 335 GLY A O 1
ATOM 2609 N N . ALA A 1 336 ? 4.679 9.017 -28.209 1.00 93.62 336 ALA A N 1
ATOM 2610 C CA . ALA A 1 336 ? 4.644 7.852 -27.336 1.00 93.62 336 ALA A CA 1
ATOM 2611 C C . ALA A 1 336 ? 3.213 7.303 -27.228 1.00 93.62 336 ALA A C 1
ATOM 2613 O O . ALA A 1 336 ? 2.287 7.982 -26.796 1.00 93.62 336 ALA A O 1
ATOM 2614 N N . ARG A 1 337 ? 3.023 6.049 -27.654 1.00 94.75 337 ARG A N 1
ATOM 2615 C CA . ARG A 1 337 ? 1.730 5.349 -27.568 1.00 94.75 337 ARG A CA 1
ATOM 2616 C C . ARG A 1 337 ? 1.546 4.607 -26.243 1.00 94.75 337 ARG A C 1
ATOM 2618 O O . ARG A 1 337 ? 0.420 4.262 -25.891 1.00 94.75 337 ARG A O 1
ATOM 2625 N N . TYR A 1 338 ? 2.644 4.345 -25.542 1.00 95.50 338 TYR A N 1
ATOM 2626 C CA . TYR A 1 338 ? 2.674 3.489 -24.366 1.00 95.50 338 TYR A CA 1
ATOM 2627 C C . TYR A 1 338 ? 3.231 4.238 -23.164 1.00 95.50 338 TYR A C 1
ATOM 2629 O O . TYR A 1 338 ? 4.351 4.745 -23.221 1.00 95.50 338 TYR A O 1
ATOM 2637 N N . LEU A 1 339 ? 2.460 4.236 -22.081 1.00 96.12 339 LEU A N 1
ATOM 2638 C CA . LEU A 1 339 ? 2.908 4.609 -20.747 1.00 96.12 339 LEU A CA 1
ATOM 2639 C C . LEU A 1 339 ? 3.242 3.338 -19.968 1.00 96.12 339 LEU A C 1
ATOM 2641 O O . LEU A 1 339 ? 2.472 2.379 -19.980 1.00 96.12 339 LEU A O 1
ATOM 2645 N N . TYR A 1 340 ? 4.388 3.323 -19.298 1.00 95.44 340 TYR A N 1
ATOM 2646 C CA . TYR A 1 340 ? 4.816 2.199 -18.476 1.00 95.44 340 TYR A CA 1
ATOM 2647 C C . TYR A 1 340 ? 4.629 2.552 -17.018 1.00 95.44 340 TYR A C 1
ATOM 2649 O O . TYR A 1 340 ? 5.041 3.625 -16.576 1.00 95.44 340 TYR A O 1
ATOM 2657 N N . ILE A 1 341 ? 4.019 1.640 -16.273 1.00 94.69 341 ILE A N 1
ATOM 2658 C CA . ILE A 1 341 ? 3.785 1.822 -14.847 1.00 94.69 341 ILE A CA 1
ATOM 2659 C C . ILE A 1 341 ? 4.197 0.576 -14.085 1.00 94.69 341 ILE A C 1
ATOM 2661 O O . ILE A 1 341 ? 4.005 -0.547 -14.548 1.00 94.69 341 ILE A O 1
ATOM 2665 N N . GLU A 1 342 ? 4.736 0.771 -12.893 1.00 93.31 342 GLU A N 1
ATOM 2666 C CA . GLU A 1 342 ? 5.020 -0.322 -11.974 1.00 93.31 342 GLU A CA 1
ATOM 2667 C C . GLU A 1 342 ? 4.114 -0.217 -10.771 1.00 93.31 342 GLU A C 1
ATOM 2669 O O . GLU A 1 342 ? 4.038 0.826 -10.125 1.00 93.31 342 GLU A O 1
ATOM 2674 N N . VAL A 1 343 ? 3.403 -1.303 -10.503 1.00 92.38 343 VAL A N 1
ATOM 2675 C CA . VAL A 1 343 ? 2.291 -1.312 -9.561 1.00 92.38 343 VAL A CA 1
ATOM 2676 C C . VAL A 1 343 ? 2.454 -2.468 -8.593 1.00 92.38 343 VAL A C 1
ATOM 2678 O O . VAL A 1 343 ? 2.557 -3.615 -9.028 1.00 92.38 343 VAL A O 1
ATOM 2681 N N . ALA A 1 344 ? 2.424 -2.165 -7.296 1.00 92.00 344 ALA A N 1
ATOM 2682 C CA . ALA A 1 344 ? 2.184 -3.136 -6.232 1.00 92.00 344 ALA A CA 1
ATOM 2683 C C . ALA A 1 344 ? 0.767 -2.898 -5.698 1.00 92.00 344 ALA A C 1
ATOM 2685 O O . ALA A 1 344 ? 0.486 -1.839 -5.138 1.00 92.00 344 ALA A O 1
ATOM 2686 N N . ALA A 1 345 ? -0.142 -3.843 -5.921 1.00 91.88 345 ALA A N 1
ATOM 2687 C CA . ALA A 1 345 ? -1.553 -3.680 -5.583 1.00 91.88 345 ALA A CA 1
ATOM 2688 C C . ALA A 1 345 ? -2.203 -5.015 -5.221 1.00 91.88 345 ALA A C 1
ATOM 2690 O O . ALA A 1 345 ? -1.671 -6.082 -5.532 1.00 91.88 345 ALA A O 1
ATOM 2691 N N . SER A 1 346 ? -3.371 -4.951 -4.586 1.00 91.38 346 SER A N 1
ATOM 2692 C CA . SER A 1 346 ? -4.277 -6.094 -4.497 1.00 91.38 346 SER A CA 1
ATOM 2693 C C . SER A 1 346 ? -4.670 -6.565 -5.911 1.00 91.38 346 SER A C 1
ATOM 2695 O O . SER A 1 346 ? -4.924 -5.720 -6.777 1.00 91.38 346 SER A O 1
ATOM 2697 N N . PRO A 1 347 ? -4.820 -7.883 -6.158 1.00 88.38 347 PRO A N 1
ATOM 2698 C CA . PRO A 1 347 ? -5.383 -8.403 -7.409 1.00 88.38 347 PRO A CA 1
ATOM 2699 C C . PRO A 1 347 ? -6.783 -7.869 -7.719 1.00 88.38 347 PRO A C 1
ATOM 2701 O O . PRO A 1 347 ? -7.248 -7.959 -8.849 1.00 88.38 347 PRO A O 1
ATOM 2704 N N . GLU A 1 348 ? -7.482 -7.347 -6.713 1.00 89.12 348 GLU A N 1
ATOM 2705 C CA . GLU A 1 348 ? -8.829 -6.801 -6.834 1.00 89.12 348 GLU A CA 1
ATOM 2706 C C . GLU A 1 348 ? -8.841 -5.266 -6.814 1.00 89.12 348 GLU A C 1
ATOM 2708 O O . GLU A 1 348 ? -9.905 -4.670 -6.647 1.00 89.12 348 GLU A O 1
ATOM 2713 N N . ALA A 1 349 ? -7.688 -4.616 -6.980 1.00 90.81 349 ALA A N 1
ATOM 2714 C CA . ALA A 1 349 ? -7.619 -3.166 -7.090 1.00 90.81 349 ALA A CA 1
ATOM 2715 C C . ALA A 1 349 ? -8.246 -2.658 -8.400 1.00 90.81 349 ALA A C 1
ATOM 2717 O O . ALA A 1 349 ? -8.333 -3.361 -9.414 1.00 90.81 349 ALA A O 1
ATOM 2718 N N . ARG A 1 350 ? -8.657 -1.396 -8.377 1.00 91.50 350 ARG A N 1
ATOM 2719 C CA . ARG A 1 350 ? -9.069 -0.610 -9.532 1.00 91.50 350 ARG A CA 1
ATOM 2720 C C . ARG A 1 350 ? -7.952 0.358 -9.895 1.00 91.50 350 ARG A C 1
ATOM 2722 O O . ARG A 1 350 ? -7.522 1.154 -9.065 1.00 91.50 350 ARG A O 1
ATOM 2729 N N . LEU A 1 351 ? -7.517 0.301 -11.149 1.00 94.00 351 LEU A N 1
ATOM 2730 C CA . LEU A 1 351 ? -6.565 1.240 -11.731 1.00 94.00 351 LEU A CA 1
ATOM 2731 C C . LEU A 1 351 ? -7.307 2.295 -12.537 1.00 94.00 351 LEU A C 1
ATOM 2733 O O . LEU A 1 351 ? -8.240 1.973 -13.273 1.00 94.00 351 LEU A O 1
ATOM 2737 N N . ILE A 1 352 ? -6.875 3.545 -12.414 1.00 94.69 352 ILE A N 1
ATOM 2738 C CA . ILE A 1 352 ? -7.471 4.677 -13.116 1.00 94.69 352 ILE A CA 1
ATOM 2739 C C . ILE A 1 352 ? -6.376 5.412 -13.874 1.00 94.69 352 ILE A C 1
ATOM 2741 O O . ILE A 1 352 ? -5.376 5.816 -13.285 1.00 94.69 352 ILE A O 1
ATOM 2745 N N . LEU A 1 353 ? -6.568 5.576 -15.181 1.00 95.38 353 LEU A N 1
ATOM 2746 C CA . LEU A 1 353 ? -5.789 6.480 -16.021 1.00 95.38 353 LEU A CA 1
ATOM 2747 C C . LEU A 1 353 ? -6.603 7.760 -16.224 1.00 95.38 353 LEU A C 1
ATOM 2749 O O . LEU A 1 353 ? -7.688 7.712 -16.798 1.00 95.38 353 LEU A O 1
ATOM 2753 N N . TYR A 1 354 ? -6.064 8.895 -15.800 1.00 94.06 354 TYR A N 1
ATOM 2754 C CA . TYR A 1 354 ? -6.665 10.211 -15.972 1.00 94.06 354 TYR A CA 1
ATOM 2755 C C . TYR A 1 354 ? -5.939 11.007 -17.058 1.00 94.06 354 TYR A C 1
ATOM 2757 O O . TYR A 1 354 ? -4.722 11.204 -17.000 1.00 94.06 354 TYR A O 1
ATOM 2765 N N . ASP A 1 355 ? -6.704 11.485 -18.037 1.00 93.06 355 ASP A N 1
ATOM 2766 C CA . ASP A 1 355 ? -6.254 12.453 -19.031 1.00 93.06 355 ASP A CA 1
ATOM 2767 C C . ASP A 1 355 ? -6.490 13.871 -18.506 1.00 93.06 355 ASP A C 1
ATOM 2769 O O . ASP A 1 355 ? -7.617 14.370 -18.540 1.00 93.06 355 ASP A O 1
ATOM 2773 N N . THR A 1 356 ? -5.436 14.555 -18.059 1.00 91.44 356 THR A N 1
ATOM 2774 C CA . THR A 1 356 ? -5.564 15.921 -17.518 1.00 91.44 356 THR A CA 1
ATOM 2775 C C . THR A 1 356 ? -5.979 16.955 -18.566 1.00 91.44 356 THR A C 1
ATOM 2777 O O . THR A 1 356 ? -6.479 18.020 -18.203 1.00 91.44 356 THR A O 1
ATOM 2780 N N . ARG A 1 357 ? -5.808 16.660 -19.863 1.00 91.31 357 ARG A N 1
ATOM 2781 C CA . ARG A 1 357 ? -6.187 17.556 -20.963 1.00 91.31 357 ARG A CA 1
ATOM 2782 C C . ARG A 1 357 ? -7.661 17.398 -21.324 1.00 91.31 357 ARG A C 1
ATOM 2784 O O . ARG A 1 357 ? -8.346 18.397 -21.529 1.00 91.31 357 ARG A O 1
ATOM 2791 N N . ALA A 1 358 ? -8.136 16.157 -21.413 1.00 90.00 358 ALA A N 1
ATOM 2792 C CA . ALA A 1 358 ? -9.526 15.854 -21.758 1.00 90.00 358 ALA A CA 1
ATOM 2793 C C . ALA A 1 358 ? -10.464 15.794 -20.539 1.00 90.00 358 ALA A C 1
ATOM 2795 O O . ALA A 1 358 ? -11.680 15.766 -20.714 1.00 90.00 358 ALA A O 1
ATOM 2796 N N . GLY A 1 359 ? -9.921 15.727 -19.319 1.00 89.44 359 GLY A N 1
ATOM 2797 C CA . GLY A 1 359 ? -10.694 15.501 -18.095 1.00 89.44 359 GLY A CA 1
ATOM 2798 C C . GLY A 1 359 ? -11.407 14.146 -18.086 1.00 89.44 359 GLY A C 1
ATOM 2799 O O . GLY A 1 359 ? -12.493 14.030 -17.529 1.00 89.44 359 GLY A O 1
ATOM 2800 N N . THR A 1 360 ? -10.851 13.145 -18.776 1.00 90.50 360 THR A N 1
ATOM 2801 C CA . THR A 1 360 ? -11.466 11.818 -18.941 1.00 90.50 360 THR A CA 1
ATOM 2802 C C . THR A 1 360 ? -10.725 10.783 -18.106 1.00 90.50 360 THR A C 1
ATOM 2804 O O . THR A 1 360 ? -9.497 10.722 -18.138 1.00 90.50 360 THR A O 1
ATOM 2807 N N . GLU A 1 361 ? -11.479 9.940 -17.407 1.00 92.88 361 GLU A N 1
ATOM 2808 C CA . GLU A 1 361 ? -10.967 8.809 -16.634 1.00 92.88 361 GLU A CA 1
ATOM 2809 C C . GLU A 1 361 ? -11.229 7.500 -17.370 1.00 92.88 361 GLU A C 1
ATOM 2811 O O . GLU A 1 361 ? -12.323 7.282 -17.887 1.00 92.88 361 GLU A O 1
ATOM 2816 N N . TYR A 1 362 ? -10.224 6.629 -17.403 1.00 94.62 362 TYR A N 1
ATOM 2817 C CA . TYR A 1 362 ? -10.320 5.268 -17.912 1.00 94.62 362 TYR A CA 1
ATOM 2818 C C . TYR A 1 362 ? -10.062 4.300 -16.765 1.00 94.62 362 TYR A C 1
ATOM 2820 O O . TYR A 1 362 ? -8.963 4.263 -16.210 1.00 94.62 362 TYR A O 1
ATOM 2828 N N . GLU A 1 363 ? -11.070 3.506 -16.429 1.00 94.56 363 GLU A N 1
ATOM 2829 C CA . GLU A 1 363 ? -11.009 2.563 -15.318 1.00 94.56 363 GLU A CA 1
ATOM 2830 C C . GLU A 1 363 ? -10.689 1.141 -15.782 1.00 94.56 363 GLU A C 1
ATOM 2832 O O . GLU A 1 363 ? -11.210 0.667 -16.800 1.00 94.56 363 GLU A O 1
ATOM 2837 N N . PHE A 1 364 ? -9.894 0.436 -14.979 1.00 95.56 364 PHE A N 1
ATOM 2838 C CA . PHE A 1 364 ? -9.512 -0.956 -15.184 1.00 95.56 364 PHE A CA 1
ATOM 2839 C C . PHE A 1 364 ? -9.684 -1.750 -13.884 1.00 95.56 364 PHE A C 1
ATOM 2841 O O . PHE A 1 364 ? -9.133 -1.390 -12.846 1.00 95.56 364 PHE A O 1
ATOM 2848 N N . ASP A 1 365 ? -10.427 -2.854 -13.948 1.00 93.50 365 ASP A N 1
ATOM 2849 C CA . ASP A 1 365 ? -10.552 -3.817 -12.849 1.00 93.50 365 ASP A CA 1
ATOM 2850 C C . ASP A 1 365 ? -9.410 -4.833 -12.950 1.00 93.50 365 ASP A C 1
ATOM 2852 O O . ASP A 1 365 ? -9.406 -5.679 -13.852 1.00 93.50 365 ASP A O 1
ATOM 2856 N N . LEU A 1 366 ? -8.429 -4.748 -12.044 1.00 92.94 366 LEU A N 1
ATOM 2857 C CA . LEU A 1 366 ? -7.234 -5.590 -12.114 1.00 92.94 366 LEU A CA 1
ATOM 2858 C C . LEU A 1 366 ? -7.545 -7.076 -11.911 1.00 92.94 366 LEU A C 1
ATOM 2860 O O . LEU A 1 366 ? -6.777 -7.916 -12.378 1.00 92.94 366 LEU A O 1
ATOM 2864 N N . SER A 1 367 ? -8.710 -7.426 -11.356 1.00 91.31 367 SER A N 1
ATOM 2865 C CA . SER A 1 367 ? -9.119 -8.829 -11.229 1.00 91.31 367 SER A CA 1
ATOM 2866 C C . SER A 1 367 ? -9.388 -9.499 -12.581 1.00 91.31 367 SER A C 1
ATOM 2868 O O . SER A 1 367 ? -9.450 -10.727 -12.671 1.00 91.31 367 SER A O 1
ATOM 2870 N N . GLN A 1 368 ? -9.539 -8.693 -13.639 1.00 94.19 368 GLN A N 1
ATOM 2871 C CA . GLN A 1 368 ? -9.724 -9.128 -15.022 1.00 94.19 368 GLN A CA 1
ATOM 2872 C C . GLN A 1 368 ? -8.421 -9.095 -15.833 1.00 94.19 368 GLN A C 1
ATOM 2874 O O . GLN A 1 368 ? -8.406 -9.555 -16.978 1.00 94.19 368 GLN A O 1
ATOM 2879 N N . ALA A 1 369 ? -7.337 -8.548 -15.276 1.00 92.94 369 ALA A N 1
ATOM 2880 C CA . ALA A 1 369 ? -6.065 -8.446 -15.969 1.00 92.94 369 ALA A CA 1
ATOM 2881 C C . ALA A 1 369 ? -5.402 -9.828 -16.055 1.00 92.94 369 ALA A C 1
ATOM 2883 O O . ALA A 1 369 ? -5.122 -10.482 -15.051 1.00 92.94 369 ALA A O 1
ATOM 2884 N N . VAL A 1 370 ? -5.134 -10.275 -17.282 1.00 91.56 370 VAL A N 1
ATOM 2885 C CA . VAL A 1 370 ? -4.441 -11.538 -17.554 1.00 91.56 370 VAL A CA 1
ATOM 2886 C C . VAL A 1 370 ? -3.098 -11.213 -18.208 1.00 91.56 370 VAL A C 1
ATOM 2888 O O . VAL A 1 370 ? -3.082 -10.472 -19.191 1.00 91.56 370 VAL A O 1
ATOM 2891 N N . PRO A 1 371 ? -1.972 -11.755 -17.711 1.00 88.94 371 PRO A N 1
ATOM 2892 C CA . PRO A 1 371 ? -0.662 -11.540 -18.319 1.00 88.94 371 PRO A CA 1
ATOM 2893 C C . PRO A 1 371 ? -0.634 -11.835 -19.821 1.00 88.94 371 PRO A C 1
ATOM 2895 O O . PRO A 1 371 ? -1.183 -12.846 -20.267 1.00 88.94 371 PRO A O 1
ATOM 2898 N N . GLY A 1 372 ? -0.007 -10.942 -20.593 1.00 87.44 372 GLY A N 1
ATOM 2899 C CA . GLY A 1 372 ? 0.079 -11.053 -22.055 1.00 87.44 372 GLY A CA 1
ATOM 2900 C C . GLY A 1 372 ? -1.240 -10.820 -22.806 1.00 87.44 372 GLY A C 1
ATOM 2901 O O . GLY A 1 372 ? -1.342 -11.159 -23.986 1.00 87.44 372 GLY A O 1
ATOM 2902 N N . ARG A 1 373 ? -2.286 -10.316 -22.136 1.00 92.31 373 ARG A N 1
ATOM 2903 C CA . ARG A 1 373 ? -3.564 -9.958 -22.762 1.00 92.31 373 ARG A CA 1
ATOM 2904 C C . ARG A 1 373 ? -3.925 -8.519 -22.439 1.00 92.31 373 ARG A C 1
ATOM 2906 O O . ARG A 1 373 ? -3.827 -8.089 -21.293 1.00 92.31 373 ARG A O 1
ATOM 2913 N N . GLU A 1 374 ? -4.409 -7.806 -23.449 1.00 95.38 374 GLU A N 1
ATOM 2914 C CA . GLU A 1 374 ? -4.942 -6.466 -23.248 1.00 95.38 374 GLU A CA 1
ATOM 2915 C C . GLU A 1 374 ? -6.293 -6.507 -22.526 1.00 95.38 374 GLU A C 1
ATOM 2917 O O . GLU A 1 374 ? -7.220 -7.220 -22.920 1.00 95.38 374 GLU A O 1
ATOM 2922 N N . LEU A 1 375 ? -6.411 -5.676 -21.497 1.00 97.12 375 LEU A N 1
ATOM 2923 C CA . LEU A 1 375 ? -7.651 -5.347 -20.816 1.00 97.12 375 LEU A CA 1
ATOM 2924 C C . LEU A 1 375 ? -8.078 -3.939 -21.235 1.00 97.12 375 LEU A C 1
ATOM 2926 O O . LEU A 1 375 ? -7.381 -2.962 -20.967 1.00 97.12 375 LEU A O 1
ATOM 2930 N N . ALA A 1 376 ? -9.229 -3.829 -21.893 1.00 97.69 376 ALA A N 1
ATOM 2931 C CA . ALA A 1 376 ? -9.779 -2.540 -22.301 1.00 97.69 376 ALA A CA 1
ATOM 2932 C C . ALA A 1 376 ? -10.349 -1.765 -21.103 1.00 97.69 376 ALA A C 1
ATOM 2934 O O . ALA A 1 376 ? -11.047 -2.336 -20.262 1.00 97.69 376 ALA A O 1
ATOM 2935 N N . GLY A 1 377 ? -10.097 -0.458 -21.080 1.00 95.69 377 GLY A N 1
ATOM 2936 C CA . GLY A 1 377 ? -10.623 0.452 -20.071 1.00 95.69 377 GLY A CA 1
ATOM 2937 C C . GLY A 1 377 ? -12.102 0.776 -20.266 1.00 95.69 377 GLY A C 1
ATOM 2938 O O . GLY A 1 377 ? -12.707 0.481 -21.309 1.00 95.69 377 GLY A O 1
ATOM 2939 N N . ARG A 1 378 ? -12.686 1.399 -19.242 1.00 94.81 378 ARG A N 1
ATOM 2940 C CA . ARG A 1 378 ? -14.050 1.942 -19.255 1.00 94.81 378 ARG A CA 1
ATOM 2941 C C . ARG A 1 378 ? -13.991 3.452 -18.990 1.00 94.81 378 ARG A C 1
ATOM 2943 O O . ARG A 1 378 ? -13.497 3.816 -17.930 1.00 94.81 378 ARG A O 1
ATOM 2950 N N . PRO A 1 379 ? -14.476 4.312 -19.908 1.00 94.69 379 PRO A N 1
ATOM 2951 C CA . PRO A 1 379 ? -14.980 3.998 -21.247 1.00 94.69 379 PRO A CA 1
ATOM 2952 C C . PRO A 1 379 ? -13.876 3.431 -22.158 1.00 94.69 379 PRO A C 1
ATOM 2954 O O . PRO A 1 379 ? -12.698 3.435 -21.813 1.00 94.69 379 PRO A O 1
ATOM 2957 N N . ARG A 1 380 ? -14.243 2.912 -23.336 1.00 93.31 380 ARG A N 1
ATOM 2958 C CA . ARG A 1 380 ? -13.248 2.387 -24.287 1.00 93.31 380 ARG A CA 1
ATOM 2959 C C . ARG A 1 380 ? -12.359 3.518 -24.813 1.00 93.31 380 ARG A C 1
ATOM 2961 O O . ARG A 1 380 ? -12.864 4.580 -25.156 1.00 93.31 380 ARG A O 1
ATOM 2968 N N . GLY A 1 381 ? -11.062 3.250 -24.951 1.00 93.75 381 GLY A N 1
ATOM 2969 C CA . GLY A 1 381 ? -10.093 4.180 -25.545 1.00 93.75 381 GLY A CA 1
ATOM 2970 C C . GLY A 1 381 ? -8.658 3.869 -25.129 1.00 93.75 381 GLY A C 1
ATOM 2971 O O . GLY A 1 381 ? -7.766 3.892 -25.969 1.00 93.75 381 GLY A O 1
ATOM 2972 N N . ALA A 1 382 ? -8.466 3.477 -23.871 1.00 97.12 382 ALA A N 1
ATOM 2973 C CA . ALA A 1 382 ? -7.204 2.968 -23.341 1.00 97.12 382 ALA A CA 1
ATOM 2974 C C . ALA A 1 382 ? -7.267 1.449 -23.094 1.00 97.12 382 ALA A C 1
ATOM 2976 O O . ALA A 1 382 ? -8.352 0.886 -22.903 1.00 97.12 382 ALA A O 1
ATOM 2977 N N . SER A 1 383 ? -6.111 0.787 -23.068 1.00 98.12 383 SER A N 1
ATOM 2978 C CA . SER A 1 383 ? -5.969 -0.603 -22.608 1.00 98.12 383 SER A CA 1
ATOM 2979 C C . SER A 1 383 ? -4.755 -0.754 -21.694 1.00 98.12 383 SER A C 1
ATOM 2981 O O . SER A 1 383 ? -3.823 0.044 -21.769 1.00 98.12 383 SER A O 1
ATOM 2983 N N . ILE A 1 384 ? -4.766 -1.762 -20.822 1.00 97.69 384 ILE A N 1
ATOM 2984 C CA . ILE A 1 384 ? -3.592 -2.163 -20.039 1.00 97.69 384 ILE A CA 1
ATOM 2985 C C . ILE A 1 384 ? -3.201 -3.603 -20.345 1.00 97.69 384 ILE A C 1
ATOM 2987 O O . ILE A 1 384 ? -4.053 -4.441 -20.628 1.00 97.69 384 ILE A O 1
ATOM 2991 N N . GLU A 1 385 ? -1.915 -3.902 -20.238 1.00 95.69 385 GLU A N 1
ATOM 2992 C CA . GLU A 1 385 ? -1.361 -5.249 -20.335 1.00 95.69 385 GLU A CA 1
ATOM 2993 C C . GLU A 1 385 ? -0.307 -5.434 -19.241 1.00 95.69 385 GLU A C 1
ATOM 2995 O O . GLU A 1 385 ? 0.576 -4.589 -19.084 1.00 95.69 385 GLU A O 1
ATOM 3000 N N . ILE A 1 386 ? -0.372 -6.543 -18.498 1.00 92.88 386 ILE A N 1
ATOM 3001 C CA . ILE A 1 386 ? 0.714 -6.935 -17.590 1.00 92.88 386 ILE A CA 1
ATOM 3002 C C . ILE A 1 386 ? 1.854 -7.493 -18.438 1.00 92.88 386 ILE A C 1
ATOM 3004 O O . ILE A 1 386 ? 1.686 -8.518 -19.110 1.00 92.88 386 ILE A O 1
ATOM 3008 N N . LEU A 1 387 ? 3.012 -6.845 -18.366 1.00 86.62 387 LEU A N 1
ATOM 3009 C CA . LEU A 1 387 ? 4.225 -7.277 -19.038 1.00 86.62 387 LEU A CA 1
ATOM 3010 C C . LEU A 1 387 ? 5.045 -8.245 -18.163 1.00 86.62 387 LEU A C 1
ATOM 3012 O O . LEU A 1 387 ? 4.947 -8.260 -16.938 1.00 86.62 387 LEU A O 1
ATOM 3016 N N . GLU A 1 388 ? 5.904 -9.031 -18.820 1.00 67.94 388 GLU A N 1
ATOM 3017 C CA . GLU A 1 388 ? 7.092 -9.669 -18.220 1.00 67.94 388 GLU A CA 1
ATOM 3018 C C . GLU A 1 388 ? 6.851 -10.637 -17.056 1.00 67.94 388 GLU A C 1
ATOM 3020 O O . GLU A 1 388 ? 7.509 -10.560 -16.014 1.00 67.94 388 GLU A O 1
ATOM 3025 N N . ARG A 1 389 ? 5.949 -11.607 -17.239 1.00 61.72 389 ARG A N 1
ATOM 3026 C CA . ARG A 1 389 ? 5.805 -12.701 -16.264 1.00 61.72 389 ARG A CA 1
ATOM 3027 C C . ARG A 1 389 ? 6.709 -13.895 -16.528 1.00 61.72 389 ARG A C 1
ATOM 3029 O O . ARG A 1 389 ? 7.269 -14.436 -15.579 1.00 61.72 389 ARG A O 1
ATOM 3036 N N . GLU A 1 390 ? 6.865 -14.299 -17.784 1.00 72.12 390 GLU A N 1
ATOM 3037 C CA . GLU A 1 390 ? 7.835 -15.333 -18.129 1.00 72.12 390 GLU A CA 1
ATOM 3038 C C . GLU A 1 390 ? 9.191 -14.677 -18.300 1.00 72.12 390 GLU A C 1
ATOM 3040 O O . GLU A 1 390 ? 9.481 -14.033 -19.311 1.00 72.12 390 GLU A O 1
ATOM 3045 N N . LYS A 1 391 ? 10.003 -14.818 -17.261 1.00 83.38 391 LYS A N 1
ATOM 3046 C CA . LYS A 1 391 ? 11.397 -14.444 -17.314 1.00 83.38 391 LYS A CA 1
ATOM 3047 C C . LYS A 1 391 ? 12.266 -15.663 -17.092 1.00 83.38 391 LYS A C 1
ATOM 3049 O O . LYS A 1 391 ? 11.881 -16.606 -16.400 1.00 83.38 391 LYS A O 1
ATOM 3054 N N . VAL A 1 392 ? 13.442 -15.630 -17.694 1.00 90.06 392 VAL A N 1
ATOM 3055 C CA . VAL A 1 392 ? 14.424 -16.700 -17.588 1.00 90.06 392 VAL A CA 1
ATOM 3056 C C . VAL A 1 392 ? 15.693 -16.124 -16.994 1.00 90.06 392 VAL A C 1
ATOM 3058 O O . VAL A 1 392 ? 16.187 -15.082 -17.427 1.00 90.06 392 VAL A O 1
ATOM 3061 N N . TRP A 1 393 ? 16.220 -16.832 -16.000 1.00 94.38 393 TRP A N 1
ATOM 3062 C CA . TRP A 1 393 ? 17.548 -16.572 -15.475 1.00 94.38 393 TRP A CA 1
ATOM 3063 C C . TRP A 1 393 ? 18.593 -17.013 -16.490 1.00 94.38 393 TRP A C 1
ATOM 3065 O O . TRP A 1 393 ? 18.691 -18.194 -16.830 1.00 94.38 393 TRP A O 1
ATOM 3075 N N . LEU A 1 394 ? 19.384 -16.056 -16.963 1.00 94.81 394 LEU A N 1
ATOM 3076 C CA . LEU A 1 394 ? 20.548 -16.307 -17.796 1.00 94.81 394 LEU A CA 1
ATOM 3077 C C . LEU A 1 394 ? 21.812 -16.069 -16.983 1.00 94.81 394 LEU A C 1
ATOM 3079 O O . LEU A 1 394 ? 21.939 -15.064 -16.286 1.00 94.81 394 LEU A O 1
ATOM 3083 N N . HIS A 1 395 ? 22.756 -16.994 -17.113 1.00 96.56 395 HIS A N 1
ATOM 3084 C CA . HIS A 1 395 ? 24.087 -16.894 -16.533 1.00 96.56 395 HIS A CA 1
ATOM 3085 C C . HIS A 1 395 ? 25.066 -16.700 -17.685 1.00 96.56 395 HIS A C 1
ATOM 3087 O O . HIS A 1 395 ? 25.214 -17.576 -18.538 1.00 96.56 395 HIS A O 1
ATOM 3093 N N . GLY A 1 396 ? 25.682 -15.525 -17.737 1.00 94.81 396 GLY A N 1
ATOM 3094 C CA . GLY A 1 396 ? 26.572 -15.122 -18.813 1.00 94.81 396 GLY A CA 1
ATOM 3095 C C . GLY A 1 396 ? 28.017 -15.001 -18.353 1.00 94.81 396 GLY A C 1
ATOM 3096 O O . GLY A 1 396 ? 28.305 -14.671 -17.201 1.00 94.81 396 GLY A O 1
ATOM 3097 N N . GLN A 1 397 ? 28.931 -15.246 -19.287 1.00 95.88 397 GLN A N 1
ATOM 3098 C CA . GLN A 1 397 ? 30.353 -14.996 -19.110 1.00 95.88 397 GLN A CA 1
ATOM 3099 C C . GLN A 1 397 ? 30.915 -14.322 -20.360 1.00 95.88 397 GLN A C 1
ATOM 3101 O O . GLN A 1 397 ? 30.666 -14.758 -21.485 1.00 95.88 397 GLN A O 1
ATOM 3106 N N . VAL A 1 398 ? 31.686 -13.261 -20.155 1.00 94.88 398 VAL A N 1
ATOM 3107 C CA . VAL A 1 398 ? 32.323 -12.472 -21.204 1.00 94.88 398 VAL A CA 1
ATOM 3108 C C . VAL A 1 398 ? 33.791 -12.851 -21.257 1.00 94.88 398 VAL A C 1
ATOM 3110 O O . VAL A 1 398 ? 34.548 -12.570 -20.331 1.00 94.88 398 VAL A O 1
ATOM 3113 N N . ILE A 1 399 ? 34.191 -13.516 -22.338 1.00 95.31 399 ILE A N 1
ATOM 3114 C CA . ILE A 1 399 ? 35.548 -14.033 -22.510 1.00 95.31 399 ILE A CA 1
ATOM 3115 C C . ILE A 1 399 ? 36.326 -13.141 -23.468 1.00 95.31 399 ILE A C 1
ATOM 3117 O O . ILE A 1 399 ? 35.936 -12.954 -24.620 1.00 95.31 399 ILE A O 1
ATOM 3121 N N . ASP A 1 400 ? 37.469 -12.640 -23.010 1.00 92.88 400 ASP A N 1
ATOM 3122 C CA . ASP A 1 400 ? 38.413 -11.942 -23.872 1.00 92.88 400 ASP A CA 1
ATOM 3123 C C . ASP A 1 400 ? 39.005 -12.923 -24.894 1.00 92.88 400 ASP A C 1
ATOM 3125 O O . ASP A 1 400 ? 39.539 -13.981 -24.547 1.00 92.88 400 ASP A O 1
ATOM 3129 N N . ALA A 1 401 ? 38.892 -12.582 -26.178 1.00 92.69 401 ALA A N 1
ATOM 3130 C CA . ALA A 1 401 ? 39.254 -13.487 -27.264 1.00 92.69 401 ALA A CA 1
ATOM 3131 C C . ALA A 1 401 ? 40.750 -13.853 -27.279 1.00 92.69 401 ALA A C 1
ATOM 3133 O O . ALA A 1 401 ? 41.094 -14.946 -27.730 1.00 92.69 401 ALA A O 1
ATOM 3134 N N . ILE A 1 402 ? 41.621 -12.969 -26.776 1.00 94.44 402 ILE A N 1
ATOM 3135 C CA . ILE A 1 402 ? 43.078 -13.144 -26.780 1.00 94.44 402 ILE A CA 1
ATOM 3136 C C . ILE A 1 402 ? 43.515 -13.921 -25.539 1.00 94.44 402 ILE A C 1
ATOM 3138 O O . ILE A 1 402 ? 44.175 -14.952 -25.640 1.00 94.44 402 ILE A O 1
ATOM 3142 N N . THR A 1 403 ? 43.144 -13.434 -24.355 1.00 93.44 403 THR A N 1
ATOM 3143 C CA . THR A 1 403 ? 43.579 -14.016 -23.077 1.00 93.44 403 THR A CA 1
ATOM 3144 C C . THR A 1 403 ? 42.792 -15.266 -22.698 1.00 93.44 403 THR A C 1
ATOM 3146 O O . THR A 1 403 ? 43.254 -16.041 -21.860 1.00 93.44 403 THR A O 1
ATOM 3149 N N . ARG A 1 404 ? 41.615 -15.473 -23.308 1.00 95.31 404 ARG A N 1
ATOM 3150 C CA . ARG A 1 404 ? 40.676 -16.569 -23.018 1.00 95.31 404 ARG A CA 1
ATOM 3151 C C . ARG A 1 404 ? 40.207 -16.586 -21.559 1.00 95.31 404 ARG A C 1
ATOM 3153 O O . ARG A 1 404 ? 39.779 -17.625 -21.063 1.00 95.31 404 ARG A O 1
ATOM 3160 N N . ARG A 1 405 ? 40.289 -15.443 -20.873 1.00 93.44 405 ARG A N 1
ATOM 3161 C CA . ARG A 1 405 ? 3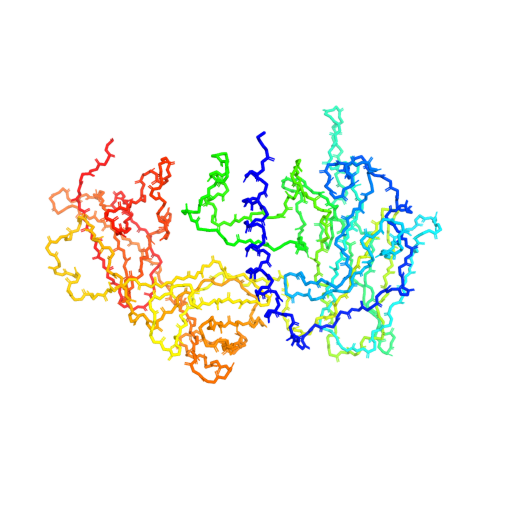9.849 -15.253 -19.487 1.00 93.44 405 ARG A CA 1
ATOM 3162 C C . ARG A 1 405 ? 38.589 -14.385 -19.438 1.00 93.44 405 ARG A C 1
ATOM 3164 O O . ARG A 1 405 ? 38.367 -13.609 -20.374 1.00 93.44 405 ARG A O 1
ATOM 3171 N N . PRO A 1 406 ? 37.786 -14.492 -18.365 1.00 94.31 406 PRO A N 1
ATOM 3172 C CA . PRO A 1 406 ? 36.736 -13.523 -18.083 1.00 94.31 406 PRO A CA 1
ATOM 3173 C C . PRO A 1 406 ? 37.304 -12.104 -18.086 1.00 94.31 406 PRO A C 1
ATOM 3175 O O . PRO A 1 406 ? 38.402 -11.885 -17.569 1.00 94.31 406 PRO A O 1
ATOM 3178 N N . THR A 1 407 ? 36.589 -11.167 -18.703 1.00 93.44 407 THR A N 1
ATOM 3179 C CA . THR A 1 407 ? 37.017 -9.768 -18.789 1.00 93.44 407 THR A CA 1
ATOM 3180 C C . THR A 1 407 ? 35.902 -8.830 -18.356 1.00 93.44 407 THR A C 1
ATOM 3182 O O . THR A 1 407 ? 34.769 -9.005 -18.811 1.00 93.44 407 THR A O 1
ATOM 3185 N N . PRO A 1 408 ? 36.224 -7.790 -17.570 1.00 92.44 408 PRO A N 1
ATOM 3186 C CA . PRO A 1 408 ? 35.269 -6.750 -17.256 1.00 92.44 408 PRO A CA 1
ATOM 3187 C C . PRO A 1 408 ? 34.766 -6.045 -18.512 1.00 92.44 408 PRO A C 1
ATOM 3189 O O . PRO A 1 408 ? 35.524 -5.815 -19.462 1.00 92.44 408 PRO A O 1
ATOM 3192 N N . VAL A 1 409 ? 33.480 -5.703 -18.511 1.00 92.81 409 VAL A N 1
ATOM 3193 C CA 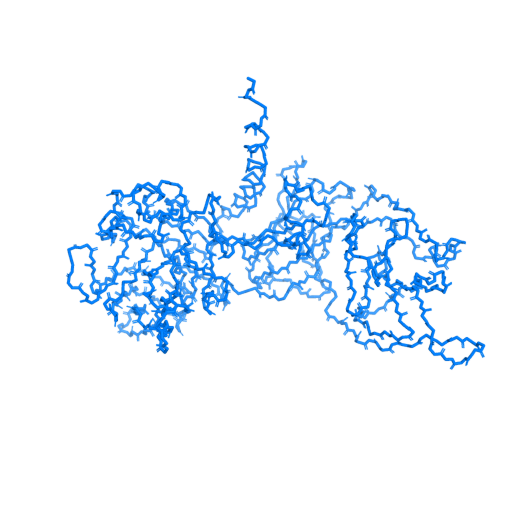. VAL A 1 409 ? 32.825 -4.938 -19.576 1.00 92.81 409 VAL A CA 1
ATOM 3194 C C . VAL A 1 409 ? 31.712 -4.076 -19.005 1.00 92.81 409 VAL A C 1
ATOM 3196 O O . VAL A 1 409 ? 31.125 -4.391 -17.971 1.00 92.81 409 VAL A O 1
ATOM 3199 N N . ARG A 1 410 ? 31.370 -3.017 -19.738 1.00 92.25 410 ARG A N 1
ATOM 3200 C CA . ARG A 1 410 ? 30.060 -2.377 -19.628 1.00 92.25 410 ARG A CA 1
ATOM 3201 C C . ARG A 1 410 ? 29.078 -3.139 -20.495 1.00 92.25 410 ARG A C 1
ATOM 3203 O O . ARG A 1 410 ? 29.410 -3.444 -21.643 1.00 92.25 410 ARG A O 1
ATOM 3210 N N . LEU A 1 411 ? 27.882 -3.399 -19.990 1.00 92.94 411 LEU A N 1
ATOM 3211 C CA . LEU A 1 411 ? 26.814 -3.990 -20.778 1.00 92.94 411 LEU A CA 1
ATOM 3212 C C . LEU A 1 411 ? 25.459 -3.352 -20.486 1.00 92.94 411 LEU A C 1
ATOM 3214 O O . LEU A 1 411 ? 25.225 -2.825 -19.399 1.00 92.94 411 LEU A O 1
ATOM 3218 N N . ALA A 1 412 ? 24.574 -3.404 -21.473 1.00 92.00 412 ALA A N 1
ATOM 3219 C CA . ALA A 1 412 ? 23.194 -2.979 -21.352 1.00 92.00 412 ALA A CA 1
ATOM 3220 C C . ALA A 1 412 ? 22.285 -3.914 -22.147 1.00 92.00 412 ALA A C 1
ATOM 3222 O O . ALA A 1 412 ? 22.405 -4.006 -23.371 1.00 92.00 412 ALA A O 1
ATOM 3223 N N . PHE A 1 413 ? 21.366 -4.587 -21.451 1.00 94.69 413 PHE A N 1
ATOM 3224 C CA . PHE A 1 413 ? 20.241 -5.244 -22.105 1.00 94.69 413 PHE A CA 1
ATOM 3225 C C . PHE A 1 413 ? 19.097 -4.247 -22.273 1.00 94.69 413 PHE A C 1
ATOM 3227 O O . PHE A 1 413 ? 18.843 -3.420 -21.393 1.00 94.69 413 PHE A O 1
ATOM 3234 N N . ARG A 1 414 ? 18.392 -4.333 -23.399 1.00 93.38 414 ARG A N 1
ATOM 3235 C CA . ARG A 1 414 ? 17.211 -3.526 -23.701 1.00 93.38 414 ARG A CA 1
ATOM 3236 C C . ARG A 1 414 ? 16.065 -4.398 -24.212 1.00 93.38 414 ARG A C 1
ATOM 3238 O O . ARG A 1 414 ? 16.298 -5.364 -24.943 1.00 93.38 414 ARG A O 1
ATOM 3245 N N . SER A 1 415 ? 14.831 -4.051 -23.843 1.00 91.44 415 SER A N 1
ATOM 3246 C CA . SER A 1 415 ? 13.630 -4.606 -24.485 1.00 91.44 415 SER A CA 1
ATOM 3247 C C . SER A 1 415 ? 13.512 -4.118 -25.936 1.00 91.44 415 SER A C 1
ATOM 3249 O O . SER A 1 415 ? 14.234 -3.212 -26.358 1.00 91.44 415 SER A O 1
ATOM 3251 N N . LYS A 1 416 ? 12.563 -4.668 -26.702 1.00 89.06 416 LYS A N 1
ATOM 3252 C CA . LYS A 1 416 ? 12.263 -4.199 -28.068 1.00 89.06 416 LYS A CA 1
ATOM 3253 C C . LYS A 1 416 ? 11.791 -2.743 -28.139 1.00 89.06 416 LYS A C 1
ATOM 3255 O O . LYS A 1 416 ? 11.935 -2.109 -29.175 1.00 89.06 416 LYS A O 1
ATOM 3260 N N . GLU A 1 417 ? 11.266 -2.204 -27.042 1.00 88.94 417 GLU A N 1
ATOM 3261 C CA . GLU A 1 417 ? 10.888 -0.795 -26.894 1.00 88.94 417 GLU A CA 1
ATOM 3262 C C . GLU A 1 417 ? 12.001 0.072 -26.285 1.00 88.94 417 GLU A C 1
ATOM 3264 O O . GLU A 1 417 ? 11.786 1.253 -26.034 1.00 88.94 417 GLU A O 1
ATOM 3269 N N . GLY A 1 418 ? 13.187 -0.493 -26.033 1.00 91.06 418 GLY A N 1
ATOM 3270 C CA . GLY A 1 418 ? 14.354 0.248 -25.550 1.00 91.06 418 GLY A CA 1
ATOM 3271 C C . GLY A 1 418 ? 14.453 0.387 -24.033 1.00 91.06 418 GLY A C 1
ATOM 3272 O O . GLY A 1 418 ? 15.345 1.084 -23.546 1.00 91.06 418 GLY A O 1
ATOM 3273 N N . ARG A 1 419 ? 13.578 -0.277 -23.265 1.00 91.94 419 ARG A N 1
ATOM 3274 C CA . ARG A 1 419 ? 13.634 -0.265 -21.795 1.00 91.94 419 ARG A CA 1
ATOM 3275 C C . ARG A 1 419 ? 14.909 -0.954 -21.319 1.00 91.94 419 ARG A C 1
ATOM 3277 O O . ARG A 1 419 ? 15.144 -2.097 -21.696 1.00 91.94 419 ARG A O 1
ATOM 3284 N N . TYR A 1 420 ? 15.699 -0.289 -20.479 1.00 93.44 420 TYR A N 1
ATOM 3285 C CA . TYR A 1 420 ? 16.905 -0.867 -19.883 1.00 93.44 420 TYR A CA 1
ATOM 3286 C C . TYR A 1 420 ? 16.562 -2.010 -18.915 1.00 93.44 420 TYR A C 1
ATOM 3288 O O . TYR A 1 420 ? 15.663 -1.883 -18.080 1.00 93.44 420 TYR A O 1
ATOM 3296 N N . ILE A 1 421 ? 17.282 -3.127 -19.038 1.00 93.81 421 ILE A N 1
ATOM 3297 C CA . ILE A 1 421 ? 17.142 -4.318 -18.198 1.00 93.81 421 ILE A CA 1
ATOM 3298 C C . ILE A 1 421 ? 18.519 -4.616 -17.584 1.00 93.81 421 ILE A C 1
ATOM 3300 O O . ILE A 1 421 ? 19.390 -5.165 -18.260 1.00 93.81 421 ILE A O 1
ATOM 3304 N N . PRO A 1 422 ? 18.767 -4.218 -16.328 1.00 94.06 422 PRO A N 1
ATOM 3305 C CA . PRO A 1 422 ? 20.061 -4.437 -15.696 1.00 94.06 422 PRO A CA 1
ATOM 3306 C C . PRO A 1 422 ? 20.272 -5.918 -15.330 1.00 94.06 422 PRO A C 1
ATOM 3308 O O . PRO A 1 422 ? 19.304 -6.624 -15.026 1.00 94.06 422 PRO A O 1
ATOM 3311 N N . PRO A 1 423 ? 21.526 -6.400 -15.285 1.00 95.25 423 PRO A N 1
ATOM 3312 C CA . PRO A 1 423 ? 21.861 -7.633 -14.581 1.00 95.25 423 PRO A CA 1
ATOM 3313 C C . PRO A 1 423 ? 21.476 -7.576 -13.098 1.00 95.25 423 PRO A C 1
ATOM 3315 O O . PRO A 1 423 ? 21.287 -6.512 -12.512 1.00 95.25 423 PRO A O 1
ATOM 3318 N N . TYR A 1 424 ? 21.384 -8.739 -12.465 1.00 93.56 424 TYR A N 1
ATOM 3319 C CA . TYR A 1 424 ? 21.135 -8.849 -11.036 1.00 93.56 424 TYR A CA 1
ATOM 3320 C C . TYR A 1 424 ? 22.215 -8.124 -10.225 1.00 93.56 424 TYR A C 1
ATOM 3322 O O . TYR A 1 424 ? 23.404 -8.258 -10.506 1.00 93.56 424 TYR A O 1
ATOM 3330 N N . GLY A 1 425 ? 21.786 -7.372 -9.209 1.00 90.50 425 GLY A N 1
ATOM 3331 C CA . GLY A 1 425 ? 22.659 -6.527 -8.389 1.00 90.50 425 GLY A CA 1
ATOM 3332 C C . GLY A 1 425 ? 22.852 -5.102 -8.918 1.00 90.50 425 GLY A C 1
ATOM 3333 O O . GLY A 1 425 ? 23.431 -4.292 -8.204 1.00 90.50 425 GLY A O 1
ATOM 3334 N N . HIS A 1 426 ? 22.333 -4.785 -10.109 1.00 91.81 426 HIS A N 1
ATOM 3335 C CA . HIS A 1 426 ? 22.421 -3.461 -10.730 1.00 91.81 426 HIS A CA 1
ATOM 3336 C C . HIS A 1 426 ? 21.073 -2.739 -10.749 1.00 91.81 426 HIS A C 1
ATOM 3338 O O . HIS A 1 426 ? 20.002 -3.358 -10.733 1.00 91.81 426 HIS A O 1
ATOM 3344 N N . ARG A 1 427 ? 21.111 -1.406 -10.794 1.00 88.38 427 ARG A N 1
ATOM 3345 C CA . ARG A 1 427 ? 19.902 -0.579 -10.692 1.00 88.38 427 ARG A CA 1
ATOM 3346 C C . ARG A 1 427 ? 19.205 -0.434 -12.038 1.00 88.38 427 ARG A C 1
ATOM 3348 O O . ARG A 1 427 ? 19.834 -0.289 -13.079 1.00 88.38 427 ARG A O 1
ATOM 3355 N N . THR A 1 428 ? 17.871 -0.418 -12.021 1.00 87.44 428 THR A N 1
ATOM 3356 C CA . THR A 1 428 ? 17.076 -0.093 -13.225 1.00 87.44 428 THR A CA 1
ATOM 3357 C C . THR A 1 428 ? 17.120 1.402 -13.547 1.00 87.44 428 THR A C 1
ATOM 3359 O O . THR A 1 428 ? 17.015 1.785 -14.707 1.00 87.44 428 THR A O 1
ATOM 3362 N N . GLU A 1 429 ? 17.291 2.246 -12.530 1.00 86.62 429 GLU A N 1
ATOM 3363 C CA . GLU A 1 429 ? 17.484 3.689 -12.659 1.00 86.62 429 GLU A CA 1
ATOM 3364 C C . GLU A 1 429 ? 18.822 4.049 -12.009 1.00 86.62 429 GLU A C 1
ATOM 3366 O O . GLU A 1 429 ? 19.051 3.705 -10.851 1.00 86.62 429 GLU A O 1
ATOM 3371 N N . VAL A 1 430 ? 19.711 4.690 -12.770 1.00 87.62 430 VAL A N 1
ATOM 3372 C CA . VAL A 1 430 ? 21.050 5.084 -12.307 1.00 87.62 430 VAL A CA 1
ATOM 3373 C C . VAL A 1 430 ? 21.008 6.542 -11.867 1.00 87.62 430 VAL A C 1
ATOM 3375 O O . VAL A 1 430 ? 20.699 7.422 -12.681 1.00 87.62 430 VAL A O 1
ATOM 3378 N N . ASN A 1 431 ? 21.332 6.812 -10.604 1.00 84.06 431 ASN A N 1
ATOM 3379 C CA . ASN A 1 431 ? 21.398 8.164 -10.073 1.00 84.06 431 ASN A CA 1
ATOM 3380 C C . ASN A 1 431 ? 22.692 8.852 -10.526 1.00 84.06 431 ASN A C 1
ATOM 3382 O O . ASN A 1 431 ? 23.771 8.577 -10.020 1.00 84.06 431 ASN A O 1
ATOM 3386 N N . ALA A 1 432 ? 22.583 9.794 -11.463 1.00 80.94 432 ALA A N 1
ATOM 3387 C CA . ALA A 1 432 ? 23.728 10.574 -11.942 1.00 80.94 432 ALA A CA 1
ATOM 3388 C C . ALA A 1 432 ? 24.089 11.770 -11.031 1.00 80.94 432 ALA A C 1
ATOM 3390 O O . ALA A 1 432 ? 24.872 12.638 -11.424 1.00 80.94 432 ALA A O 1
ATOM 3391 N N . GLY A 1 433 ? 23.484 11.862 -9.843 1.00 77.38 433 GLY A N 1
ATOM 3392 C CA . GLY A 1 433 ? 23.786 12.885 -8.851 1.00 77.38 433 GLY A CA 1
ATOM 3393 C C . GLY A 1 433 ? 25.224 12.804 -8.329 1.00 77.38 433 GLY A C 1
ATOM 3394 O O . GLY A 1 433 ? 25.891 11.774 -8.377 1.00 77.38 433 GLY A O 1
ATOM 3395 N N . TRP A 1 434 ? 25.722 13.921 -7.801 1.00 70.31 434 TRP A N 1
ATOM 3396 C CA . TRP A 1 434 ? 27.054 13.978 -7.202 1.00 70.31 434 TRP A CA 1
ATOM 3397 C C . TRP A 1 434 ? 27.143 13.042 -5.978 1.00 70.31 434 TRP A C 1
ATOM 3399 O O . TRP A 1 434 ? 26.320 13.151 -5.070 1.00 70.31 434 TRP A O 1
ATOM 3409 N N . PHE A 1 435 ? 28.152 12.163 -5.921 1.00 68.31 435 PHE A N 1
ATOM 3410 C CA . PHE A 1 435 ? 28.284 11.107 -4.895 1.00 68.31 435 PHE A CA 1
ATOM 3411 C C . PHE A 1 435 ? 27.106 10.123 -4.826 1.00 68.31 435 PHE A C 1
ATOM 3413 O O . PHE A 1 435 ? 26.896 9.504 -3.788 1.00 68.31 435 PHE A O 1
ATOM 3420 N N . GLN A 1 436 ? 26.375 9.938 -5.929 1.00 69.69 436 GLN A N 1
ATOM 3421 C CA . GLN A 1 436 ? 25.309 8.943 -6.044 1.00 69.69 436 GLN A CA 1
ATOM 3422 C C . GLN A 1 436 ? 25.700 7.869 -7.067 1.00 69.69 436 GLN A C 1
ATOM 3424 O O . GLN A 1 436 ? 26.283 8.194 -8.097 1.00 69.69 436 GLN A O 1
ATOM 3429 N N . ASP A 1 437 ? 25.435 6.599 -6.740 1.00 71.12 437 ASP A N 1
ATOM 3430 C CA . ASP A 1 437 ? 25.688 5.418 -7.585 1.00 71.12 437 ASP A CA 1
ATOM 3431 C C . ASP A 1 437 ? 27.080 5.374 -8.272 1.00 71.12 437 ASP A C 1
ATOM 3433 O O . ASP A 1 437 ? 27.211 4.985 -9.430 1.00 71.12 437 ASP A O 1
ATOM 3437 N N . TYR A 1 438 ? 28.163 5.746 -7.572 1.00 66.81 438 TYR A N 1
ATOM 3438 C CA . TYR A 1 438 ? 29.520 5.570 -8.106 1.00 66.81 438 TYR A CA 1
ATOM 3439 C C . TYR A 1 438 ? 29.959 4.109 -8.041 1.00 66.81 438 TYR A C 1
ATOM 3441 O O . TYR A 1 438 ? 30.142 3.549 -6.962 1.00 66.81 438 TYR A O 1
ATOM 3449 N N . GLY A 1 439 ? 30.197 3.510 -9.204 1.00 75.19 439 GLY A N 1
ATOM 3450 C CA . GLY A 1 439 ? 30.792 2.186 -9.301 1.00 75.19 439 GLY A CA 1
ATOM 3451 C C . GLY A 1 439 ? 30.224 1.406 -10.470 1.00 75.19 439 GLY A C 1
ATOM 3452 O O . GLY A 1 439 ? 30.497 1.727 -11.624 1.00 75.19 439 GLY A O 1
ATOM 3453 N N . ALA A 1 440 ? 29.472 0.354 -10.155 1.00 86.38 440 ALA A N 1
ATOM 3454 C CA . ALA A 1 440 ? 29.062 -0.649 -11.125 1.00 86.38 440 ALA A CA 1
ATOM 3455 C C . ALA A 1 440 ? 27.818 -0.258 -11.950 1.00 86.38 440 ALA A C 1
ATOM 3457 O O . ALA A 1 440 ? 27.507 -0.930 -12.929 1.00 86.38 440 ALA A O 1
ATOM 3458 N N . ASP A 1 441 ? 27.137 0.833 -11.601 1.00 90.31 441 ASP A N 1
ATOM 3459 C CA . ASP A 1 441 ? 26.017 1.407 -12.347 1.00 90.31 441 ASP A CA 1
ATOM 3460 C C . ASP A 1 441 ? 26.453 2.734 -12.974 1.00 90.31 441 ASP A C 1
ATOM 3462 O O . ASP A 1 441 ? 26.919 3.639 -12.287 1.00 90.31 441 ASP A O 1
ATOM 3466 N N . VAL A 1 442 ? 26.356 2.855 -14.299 1.00 87.62 442 VAL A N 1
ATOM 3467 C CA . VAL A 1 442 ? 26.924 3.995 -15.033 1.00 87.62 442 VAL A CA 1
ATOM 3468 C C . VAL A 1 442 ? 25.920 4.564 -16.019 1.00 87.62 442 VAL A C 1
ATOM 3470 O O . VAL A 1 442 ? 25.226 3.831 -16.720 1.00 87.62 442 VAL A O 1
ATOM 3473 N N . LYS A 1 443 ? 25.901 5.895 -16.131 1.00 88.62 443 LYS A N 1
ATOM 3474 C CA . LYS A 1 443 ? 25.193 6.611 -17.191 1.00 88.62 443 LYS A CA 1
ATOM 3475 C C . LYS A 1 443 ? 26.198 7.286 -18.131 1.00 88.62 443 LYS A C 1
ATOM 3477 O O . LYS A 1 443 ? 26.967 8.143 -17.701 1.00 88.62 443 LYS A O 1
ATOM 3482 N N . LEU A 1 444 ? 26.219 6.881 -19.403 1.00 87.88 444 LEU A N 1
ATOM 3483 C CA . LEU A 1 444 ? 27.011 7.519 -20.465 1.00 87.88 444 LEU A CA 1
ATOM 3484 C C . LEU A 1 444 ? 26.062 8.225 -21.431 1.00 87.88 444 LEU A C 1
ATOM 3486 O O . LEU A 1 444 ? 25.215 7.585 -22.055 1.00 87.88 444 LEU A O 1
ATOM 3490 N N . GLY A 1 445 ? 26.175 9.552 -21.526 1.00 87.56 445 GLY A N 1
ATOM 3491 C CA . GLY A 1 445 ? 25.106 10.356 -22.117 1.00 87.56 445 GLY A CA 1
ATOM 3492 C C . GLY A 1 445 ? 23.816 10.144 -21.322 1.00 87.56 445 GLY A C 1
ATOM 3493 O O . GLY A 1 445 ? 23.799 10.357 -20.113 1.00 87.56 445 GLY A O 1
ATOM 3494 N N . ASP A 1 446 ? 22.774 9.656 -21.988 1.00 88.00 446 ASP A N 1
ATOM 3495 C CA . ASP A 1 446 ? 21.508 9.265 -21.366 1.00 88.00 446 ASP A CA 1
ATOM 3496 C C . ASP A 1 446 ? 21.312 7.744 -21.277 1.00 88.00 446 ASP A C 1
ATOM 3498 O O . ASP A 1 446 ? 20.271 7.277 -20.819 1.00 88.00 446 ASP A O 1
ATOM 3502 N N . SER A 1 447 ? 22.312 6.961 -21.686 1.00 89.06 447 SER A N 1
ATOM 3503 C CA . SER A 1 447 ? 22.261 5.499 -21.682 1.00 89.06 447 SER A CA 1
ATOM 3504 C C . SER A 1 447 ? 22.765 4.914 -20.368 1.00 89.06 447 SER A C 1
ATOM 3506 O O . SER A 1 447 ? 23.873 5.227 -19.929 1.00 89.06 447 SER A O 1
ATOM 3508 N N . SER A 1 448 ? 21.965 4.033 -19.771 1.00 91.69 448 SER A N 1
ATOM 3509 C CA . SER A 1 448 ? 22.331 3.260 -18.583 1.00 91.69 448 SER A CA 1
ATOM 3510 C C . SER A 1 448 ? 23.100 1.994 -18.956 1.00 91.69 448 SER A C 1
ATOM 3512 O O . SER A 1 448 ? 22.741 1.300 -19.905 1.00 91.69 448 SER A O 1
ATOM 3514 N N . PHE A 1 449 ? 24.138 1.694 -18.180 1.00 91.69 449 PHE A N 1
ATOM 3515 C CA . PHE A 1 449 ? 24.988 0.517 -18.307 1.00 91.69 449 PHE A CA 1
ATOM 3516 C C . PHE A 1 449 ? 25.303 -0.070 -16.933 1.00 91.69 449 PHE A C 1
ATOM 3518 O O . PHE A 1 449 ? 25.424 0.660 -15.949 1.00 91.69 449 PHE A O 1
ATOM 3525 N N . ALA A 1 450 ? 25.536 -1.377 -16.908 1.00 93.38 450 ALA A N 1
ATOM 3526 C CA . ALA A 1 450 ? 26.122 -2.097 -15.789 1.00 93.38 450 ALA A CA 1
ATOM 3527 C C . ALA A 1 450 ? 27.580 -2.451 -16.111 1.00 93.38 450 ALA A C 1
ATOM 3529 O O . ALA A 1 450 ? 27.867 -2.966 -17.194 1.00 93.38 450 ALA A O 1
ATOM 3530 N N . ILE A 1 451 ? 28.505 -2.191 -15.187 1.00 92.31 451 ILE A N 1
ATOM 3531 C CA . ILE A 1 451 ? 29.867 -2.730 -15.226 1.00 92.31 451 ILE A CA 1
ATOM 3532 C C . ILE A 1 451 ? 29.854 -4.088 -14.534 1.00 92.31 451 ILE A C 1
ATOM 3534 O O . ILE A 1 451 ? 29.574 -4.174 -13.343 1.00 92.31 451 ILE A O 1
ATOM 3538 N N . VAL A 1 452 ? 30.218 -5.133 -15.267 1.00 92.81 452 VAL A N 1
ATOM 3539 C CA . VAL A 1 452 ? 30.367 -6.491 -14.732 1.00 92.81 452 VAL A CA 1
ATOM 3540 C C . VAL A 1 452 ? 31.824 -6.925 -14.818 1.00 92.81 452 VAL A C 1
ATOM 3542 O O . VAL A 1 452 ? 32.557 -6.464 -15.692 1.00 92.81 452 VAL A O 1
ATOM 3545 N N . ASP A 1 453 ? 32.249 -7.845 -13.954 1.00 91.56 453 ASP A N 1
ATOM 3546 C CA . ASP A 1 453 ? 33.632 -8.348 -13.875 1.00 91.56 453 ASP A CA 1
ATOM 3547 C C . ASP A 1 453 ? 33.992 -9.387 -14.959 1.00 91.56 453 ASP A C 1
ATOM 3549 O O . ASP A 1 453 ? 35.080 -9.965 -14.970 1.00 91.56 453 ASP A O 1
ATOM 3553 N N . GLY A 1 454 ? 33.068 -9.618 -15.891 1.00 92.75 454 GLY A N 1
ATOM 3554 C CA . GLY A 1 454 ? 33.135 -10.669 -16.898 1.00 92.75 454 GLY A CA 1
ATOM 3555 C C . GLY A 1 454 ? 32.209 -11.842 -16.611 1.00 92.75 454 GLY A C 1
ATOM 3556 O O . GLY A 1 454 ? 32.090 -12.727 -17.455 1.00 92.75 454 GLY A O 1
ATOM 3557 N N . THR A 1 455 ? 31.509 -11.848 -15.479 1.00 94.44 455 THR A N 1
ATOM 3558 C CA . THR A 1 455 ? 30.382 -12.746 -15.217 1.00 94.44 455 THR A CA 1
ATOM 3559 C C . THR A 1 455 ? 29.138 -11.952 -14.859 1.00 94.44 455 THR A C 1
ATOM 3561 O O . THR A 1 455 ? 29.222 -10.874 -14.281 1.00 94.44 455 THR A O 1
ATOM 3564 N N . PHE A 1 456 ? 27.966 -12.456 -15.233 1.00 95.12 456 PHE A N 1
ATOM 3565 C CA . PHE A 1 456 ? 26.710 -11.814 -14.868 1.00 95.12 456 PHE A CA 1
ATOM 3566 C C . PHE A 1 456 ? 25.572 -12.820 -14.769 1.00 95.12 456 PHE A C 1
ATOM 3568 O O . PHE A 1 456 ? 25.577 -13.875 -15.407 1.00 95.12 456 PHE A O 1
ATOM 3575 N N . GLN A 1 457 ? 24.570 -12.457 -13.978 1.00 96.62 457 GLN A N 1
ATOM 3576 C CA . GLN A 1 457 ? 23.268 -13.109 -13.964 1.00 96.62 457 GLN A CA 1
ATOM 3577 C C . GLN A 1 457 ? 22.236 -12.059 -14.332 1.00 96.62 457 GLN A C 1
ATOM 3579 O O . GLN A 1 457 ? 22.320 -10.933 -13.853 1.00 96.62 457 GLN A O 1
ATOM 3584 N N . VAL A 1 458 ? 21.288 -12.388 -15.196 1.00 95.31 458 VAL A N 1
ATOM 3585 C CA . VAL A 1 458 ? 20.241 -11.451 -15.605 1.00 95.31 458 VAL A CA 1
ATOM 3586 C C . VAL A 1 458 ? 18.925 -12.191 -15.770 1.00 95.31 458 VAL A C 1
ATOM 3588 O O . VAL A 1 458 ? 18.881 -13.297 -16.307 1.00 95.31 458 VAL A O 1
ATOM 3591 N N . GLU A 1 459 ? 17.855 -11.573 -15.288 1.00 93.06 459 GLU A N 1
ATOM 3592 C CA . GLU A 1 459 ? 16.495 -12.062 -15.455 1.00 93.06 459 GLU A CA 1
ATOM 3593 C C . GLU A 1 459 ? 15.875 -11.347 -16.670 1.00 93.06 459 GLU A C 1
ATOM 3595 O O . GLU A 1 459 ? 15.481 -10.184 -16.578 1.00 93.06 459 GLU A O 1
ATOM 3600 N N . LEU A 1 460 ? 15.829 -12.016 -17.829 1.00 91.00 460 LEU A N 1
ATOM 3601 C CA . LEU A 1 460 ? 15.304 -11.433 -19.073 1.00 91.00 460 LEU A CA 1
ATOM 3602 C C . LEU A 1 460 ? 13.897 -11.944 -19.391 1.00 91.00 460 LEU A C 1
ATOM 3604 O O . LEU A 1 460 ? 13.613 -13.118 -19.136 1.00 91.00 460 LEU A O 1
ATOM 3608 N N . PRO A 1 461 ? 13.025 -11.113 -19.991 1.00 87.19 461 PRO A N 1
ATOM 3609 C CA . PRO A 1 461 ? 11.756 -11.591 -20.521 1.00 87.19 461 PRO A CA 1
ATOM 3610 C C . PRO A 1 461 ? 11.974 -12.597 -21.655 1.00 87.19 461 PRO A C 1
ATOM 3612 O O . PRO A 1 461 ? 12.913 -12.469 -22.442 1.00 87.19 461 PRO A O 1
ATOM 3615 N N . VAL A 1 462 ? 11.085 -13.586 -21.761 1.00 84.88 462 VAL A N 1
ATOM 3616 C CA . VAL A 1 462 ? 11.072 -14.503 -22.908 1.00 84.88 462 VAL A CA 1
ATOM 3617 C C . VAL A 1 462 ? 10.753 -13.717 -24.182 1.00 84.88 462 VAL A C 1
ATOM 3619 O O . VAL A 1 462 ? 9.718 -13.058 -24.277 1.00 84.88 462 VAL A O 1
ATOM 3622 N N . GLY A 1 463 ? 11.642 -13.799 -25.171 1.00 85.88 463 GLY A N 1
ATOM 3623 C CA . GLY A 1 463 ? 11.514 -13.097 -26.445 1.00 85.88 463 GLY A CA 1
ATOM 3624 C C . GLY A 1 463 ? 12.836 -12.488 -26.899 1.00 85.88 463 GLY A C 1
ATOM 3625 O O . GLY A 1 463 ? 13.912 -12.928 -26.495 1.00 85.88 463 GLY A O 1
ATOM 3626 N N . GLU A 1 464 ? 12.746 -11.482 -27.765 1.00 88.94 464 GLU A N 1
ATOM 3627 C CA . GLU A 1 464 ? 13.911 -10.740 -28.240 1.00 88.94 464 GLU A CA 1
ATOM 3628 C C . GLU A 1 464 ? 14.383 -9.732 -27.186 1.00 88.94 464 GLU A C 1
ATOM 3630 O O . GLU A 1 464 ? 13.601 -8.935 -26.663 1.00 88.94 464 GLU A O 1
ATOM 3635 N N . ALA A 1 465 ? 15.685 -9.755 -26.913 1.00 91.50 465 ALA A N 1
ATOM 3636 C CA . ALA A 1 465 ? 16.379 -8.760 -26.114 1.00 91.50 465 ALA A CA 1
ATOM 3637 C C . ALA A 1 465 ? 17.607 -8.276 -26.886 1.00 91.50 465 ALA A C 1
ATOM 3639 O O . ALA A 1 465 ? 18.258 -9.045 -27.598 1.00 91.50 465 ALA A O 1
ATOM 3640 N N . TYR A 1 466 ? 17.932 -7.002 -26.723 1.00 93.88 466 TYR A N 1
ATOM 3641 C CA . TYR A 1 466 ? 19.041 -6.353 -27.407 1.00 93.88 466 TYR A CA 1
ATOM 3642 C C . TYR A 1 466 ? 20.176 -6.139 -26.415 1.00 93.88 466 TYR A C 1
ATOM 3644 O O . TYR A 1 466 ? 19.934 -5.656 -25.314 1.00 93.88 466 TYR A O 1
ATOM 3652 N N . LEU A 1 467 ? 21.399 -6.520 -26.781 1.00 93.44 467 LEU A N 1
ATOM 3653 C CA . LEU A 1 467 ? 22.575 -6.411 -25.920 1.00 93.44 467 LEU A CA 1
ATOM 3654 C C . LEU A 1 467 ? 23.613 -5.507 -26.571 1.00 93.44 467 LEU A C 1
ATOM 3656 O O . LEU A 1 467 ? 24.070 -5.767 -27.681 1.00 93.44 467 LEU A O 1
ATOM 3660 N N . GLU A 1 468 ? 24.037 -4.497 -25.827 1.00 91.62 468 GLU A N 1
ATOM 3661 C CA . GLU A 1 468 ? 25.240 -3.727 -26.109 1.00 91.62 468 GLU A CA 1
ATOM 3662 C C . GLU A 1 468 ? 26.259 -4.068 -25.044 1.00 91.62 468 GLU A C 1
ATOM 3664 O O . GLU A 1 468 ? 25.958 -4.084 -23.852 1.00 91.62 468 GLU A O 1
ATOM 3669 N N . MET A 1 469 ? 27.469 -4.371 -25.486 1.00 91.56 469 MET A N 1
ATOM 3670 C CA . MET A 1 469 ? 28.564 -4.740 -24.612 1.00 91.56 469 MET A CA 1
ATOM 3671 C C . MET A 1 469 ? 29.830 -4.082 -25.125 1.00 91.56 469 MET A C 1
ATOM 3673 O O . MET A 1 469 ? 30.114 -4.095 -26.322 1.00 91.56 469 MET A O 1
ATOM 3677 N N . SER A 1 470 ? 30.591 -3.470 -24.231 1.00 90.00 470 SER A N 1
ATOM 3678 C CA . SER A 1 470 ? 31.784 -2.722 -24.599 1.00 90.00 470 SER A CA 1
ATOM 3679 C C . SER A 1 470 ? 32.853 -2.836 -23.529 1.00 90.00 470 SER A C 1
ATOM 3681 O O . SER A 1 470 ? 32.622 -2.574 -22.348 1.00 90.00 470 SER A O 1
ATOM 3683 N N . LYS A 1 471 ? 34.055 -3.190 -23.977 1.00 86.75 471 LYS A N 1
ATOM 3684 C CA . LYS A 1 471 ? 35.282 -3.095 -23.192 1.00 86.75 471 LYS A CA 1
ATOM 3685 C C . LYS A 1 471 ? 35.822 -1.673 -23.353 1.00 86.75 471 LYS A C 1
ATOM 3687 O O . LYS A 1 471 ? 36.026 -1.223 -24.477 1.00 86.75 471 LYS A O 1
ATOM 3692 N N . GLY A 1 472 ? 35.987 -0.943 -22.254 1.00 72.56 472 GLY A N 1
ATOM 3693 C CA . GLY A 1 472 ? 36.364 0.476 -22.259 1.00 72.56 472 GLY A CA 1
ATOM 3694 C C . GLY A 1 472 ? 37.223 0.838 -21.052 1.00 72.56 472 GLY A C 1
ATOM 3695 O O . GLY A 1 472 ? 37.668 -0.059 -20.345 1.00 72.56 472 GLY A O 1
ATOM 3696 N N . PHE A 1 473 ? 37.464 2.136 -20.827 1.00 59.31 473 PHE A N 1
ATOM 3697 C CA . PHE A 1 473 ? 38.237 2.622 -19.678 1.00 59.31 473 PHE A CA 1
ATOM 3698 C C . PHE A 1 473 ? 37.631 2.093 -18.374 1.00 59.31 473 PHE A C 1
ATOM 3700 O O . PHE A 1 473 ? 36.538 2.503 -17.982 1.00 59.31 473 PHE A O 1
ATOM 3707 N N . GLU A 1 474 ? 38.328 1.151 -17.750 1.00 53.06 474 GLU A N 1
ATOM 3708 C CA . GLU A 1 474 ? 38.037 0.693 -16.400 1.00 53.06 474 GLU A CA 1
ATOM 3709 C C . GLU A 1 474 ? 38.313 1.881 -15.463 1.00 53.06 474 GLU A C 1
ATOM 3711 O O . GLU A 1 474 ? 39.416 2.437 -15.520 1.00 53.06 474 GLU A O 1
ATOM 3716 N N . PRO A 1 475 ? 37.344 2.348 -14.654 1.00 44.62 475 PRO A N 1
ATOM 3717 C CA . PRO A 1 475 ? 37.671 3.225 -13.542 1.00 44.62 475 PRO A CA 1
ATOM 3718 C C . PRO A 1 475 ? 38.508 2.402 -12.554 1.00 44.62 475 PRO A C 1
ATOM 3720 O O . PRO A 1 475 ? 37.968 1.583 -11.817 1.00 44.62 475 PRO A O 1
ATOM 3723 N N . THR A 1 476 ? 39.831 2.548 -12.623 1.00 37.50 476 THR A N 1
ATOM 3724 C CA . THR A 1 476 ? 40.765 2.032 -11.609 1.00 37.50 476 THR A CA 1
ATOM 3725 C C . THR A 1 476 ? 40.697 2.844 -10.335 1.00 37.50 476 THR A C 1
ATOM 3727 O O . THR A 1 476 ? 40.678 4.092 -10.468 1.00 37.50 476 THR A O 1
#

Mean predicted aligned error: 8.16 Å

Secondary structure (DSSP, 8-state):
--SSHHHHHHHHHHHHHHHHHHHHHHHSS--TTEEE---TTT--B-HHHH---TGGGGSSTTHHHH-------SEEEETTEEEE---S-TTS--BEEE-SS--SS-BSEEEEEEEE--SEEEEEEEEPPPTTSS--TT--S----TT-EEEEEEEEETTS-EEEEEEEBTTTB--SS--TT---SS-EESSPPEE--TTPPPSSGGGHHHHTTTEE--S---STTT-PPPPEEEEEE-S-TTSPEEEEEEEE-SSSPEEEEEEEEE--SS-TT-PPPPEEEEEE-SS----TTTEEEEESSEEEEEEEEPPP--HHHHHT-TTTTS-------TT--EEEEEEEE-TTPEEEEEETTTTEEEEEEGGG--TTS-EE-BSBTBEEEE---SEEEEEEE-B-TTT-SB--EEEEEE-TT--EEPPTTS-SS---STTSS-SSEEEETTEEEEEESSEEEEEEESS--EEEEE------

Foldseek 3Di:
DDDPVVVVVVVVVVVVCVLCCVQVVVLVPDPVFKDWDDCLVPQQDALVLVAADPQLLLADPCCVPGRGAFDDAAWDAFLLHIYHFHDSDRHDRTWAKAAPDDDRRYDQKDKFFDQFFFQWKKFFWAFADFPQLPDDPPDPPRDGPFFQQFKWWWFQFPVRDIDTDTDGEQAQHYHQFHDVVSHHNAKAWSDDKAFAALPDDDPDPVCNVVSVVRINDPRGLRDSPNHHGTTIIGIGGDPCRVTGGRIIMMGGDHNGMMITGIIMGGHDPDTLQAWDPKFKKKKQALFFALDQVFKDKHKSSWYFNDKHFAFADDQVCVVPPPCFPQADAGHGDRRGRIIMIIITGDCQMKMWIAGNVVRDIWIDGSVPADAPDWDATVPGRMTMHTDFPDWDKDKFFAADPVVRDQAKKKKWKADNRGQTFAFPPEDSDFNPDDVGNPDQWDARNNDIIGIDRRITIGTGGPDDMHMGIDDDDDPD

Nearest PDB structures (foldseek):
  6ldw-assembly1_H  TM=2.299E-01  e=2.397E+00  Oryctolagus cuniculus
  7rxd-assembly1_H  TM=2.011E-01  e=3.932E+00  Mus musculus
  5dsc-assembly3_E  TM=2.114E-01  e=5.470E+00  Oryctolagus cuniculus

Radius of gyration: 26.27 Å; Cα contacts (8 Å, |Δi|>4): 1101; chains: 1; bounding box: 72×59×72 Å

Sequence (476 aa):
MNSKTDRSRVAVNDLFARLNAVGDAIADTSSTKCTPLDLKGYFTASSKDFGPRARARELGRGSEHDGYIRTPGGAQVFRGIPFLLGSEDAEAKSWIILTTRPTSWAKSSIEIPLEQKADFVCLAAFCDWDENEMPPPNVEDTVEKVGERLADAVWVYEDGHEHALPIRRRFEVNSPSTLWGHLSFASVPHLREAPRKLTEPLPHGTEWGDLQTTVWDVNYPSGPWEGIAIVWLSALANPEPARTVKALRLEANSDSPLIVCGLTLFRGRENPLRYDRASLYRVTLPEPDGDEDRWKVALDLGVVARSYLLNGFDPASWLVASGAGLGERASPNPGARYLYIEVAASPEARLILYDTRAGTEYEFDLSQAVPGRELAGRPRGASIEILEREKVWLHGQVIDAITRRPTPVRLAFRSKEGRYIPPYGHRTEVNAGWFQDYGADVKLGDSSFAIVDGTFQVELPVGEAYLEMSKGFEPT

pLDDT: mean 86.41, std 16.82, range [24.66, 98.81]

Solvent-accessible surface area (backbone atoms only — not comparable to full-atom values): 25900 Å² total; per-residue (Å²): 143,90,76,68,77,62,60,57,56,52,50,53,54,50,49,51,50,46,51,47,44,44,38,48,54,70,48,66,67,74,58,87,36,59,47,53,40,86,49,80,91,61,36,49,22,19,29,55,75,73,38,62,39,80,73,29,35,53,25,32,96,61,8,52,76,70,12,32,61,48,51,87,37,38,79,44,70,39,63,59,44,56,31,36,32,27,56,62,49,47,82,40,58,24,23,35,33,25,15,63,54,94,53,94,42,44,34,47,61,53,77,43,79,61,74,41,65,35,28,23,44,35,39,32,21,24,29,67,76,58,79,35,73,68,58,58,99,87,58,80,96,67,68,51,66,72,61,42,50,22,26,30,49,27,43,31,31,76,87,69,52,73,49,77,42,79,35,18,38,38,27,42,24,32,36,43,67,54,58,94,91,54,71,42,78,53,27,45,57,46,63,65,70,42,56,46,60,75,80,59,89,68,97,47,83,84,53,54,67,54,39,73,70,31,41,50,82,54,83,52,53,72,44,101,66,75,12,59,39,42,41,17,34,18,69,48,71,43,93,56,41,90,45,49,28,36,27,46,32,42,35,33,63,24,67,57,43,34,38,41,41,29,38,19,36,30,54,57,97,65,62,68,88,53,56,48,78,70,40,45,31,42,31,40,47,70,60,59,49,50,56,73,82,41,60,44,76,36,45,28,27,49,42,67,59,44,76,49,69,59,49,61,53,55,66,74,63,57,77,68,39,94,55,72,76,61,46,46,73,80,41,82,26,64,66,27,45,52,40,38,35,31,36,28,28,25,62,75,21,45,39,35,43,34,34,70,83,79,74,44,64,30,39,37,61,42,70,70,61,44,77,83,36,78,36,71,22,46,60,80,60,33,32,38,26,44,50,76,80,61,57,45,83,43,83,47,73,41,63,36,89,85,80,69,39,68,34,59,31,38,34,32,36,24,43,77,62,52,50,69,48,48,44,71,96,50,60,78,70,72,44,86,51,90,99,35,60,84,71,51,40,42,71,33,75,64,32,70,32,36,53,36,72,16,55,51,42,31,73,41,56,77,73,78,70,46,77,50,72,31,77,68,90,73,90,124